Protein AF-A0A0S1AYA4-F1 (afdb_monomer)

pLDDT: mean 81.21, std 17.04, range [21.98, 98.38]

Structure (mmCIF, N/CA/C/O backbone):
data_AF-A0A0S1AYA4-F1
#
_entry.id   AF-A0A0S1AYA4-F1
#
loop_
_atom_site.group_PDB
_atom_site.id
_atom_site.type_symbol
_atom_site.label_atom_id
_atom_site.label_alt_id
_atom_site.label_comp_id
_atom_site.label_asym_id
_atom_site.label_entity_id
_atom_site.label_seq_id
_atom_site.pdbx_PDB_ins_code
_atom_site.Cartn_x
_atom_site.Cartn_y
_atom_site.Cartn_z
_atom_site.occupancy
_atom_site.B_iso_or_equiv
_atom_site.auth_seq_id
_atom_site.auth_comp_id
_atom_site.auth_asym_id
_atom_site.auth_atom_id
_atom_site.pdbx_PDB_model_num
ATOM 1 N N . MET A 1 1 ? 20.552 23.797 34.441 1.00 30.06 1 MET A N 1
ATOM 2 C CA . MET A 1 1 ? 20.120 24.508 33.219 1.00 30.06 1 MET A CA 1
ATOM 3 C C . MET A 1 1 ? 18.709 25.034 33.463 1.00 30.06 1 MET A C 1
ATOM 5 O O . MET A 1 1 ? 17.828 24.236 33.751 1.00 30.06 1 MET A O 1
ATOM 9 N N . ARG A 1 2 ? 18.514 26.359 33.517 1.00 21.98 2 ARG A N 1
ATOM 10 C CA . ARG A 1 2 ? 17.199 26.980 33.761 1.00 21.98 2 ARG A CA 1
ATOM 11 C C . ARG A 1 2 ? 16.474 27.099 32.419 1.00 21.98 2 ARG A C 1
ATOM 13 O O . ARG A 1 2 ? 16.874 27.918 31.603 1.00 21.98 2 ARG A O 1
ATOM 20 N N . TYR A 1 3 ? 15.454 26.277 32.192 1.00 26.47 3 TYR A N 1
ATOM 21 C CA . TYR A 1 3 ? 14.601 26.377 31.008 1.00 26.47 3 TYR A CA 1
ATOM 22 C C . TYR A 1 3 ? 13.560 27.485 31.225 1.00 26.47 3 TYR A C 1
ATOM 24 O O . TYR A 1 3 ? 12.793 27.442 32.187 1.00 26.47 3 TYR A O 1
ATOM 32 N N . ALA A 1 4 ? 13.580 28.510 30.371 1.00 23.12 4 ALA A N 1
ATOM 33 C CA . ALA A 1 4 ? 12.589 29.581 30.364 1.00 23.12 4 ALA A CA 1
ATOM 34 C C . ALA A 1 4 ? 11.261 29.078 29.768 1.00 23.12 4 ALA A C 1
ATOM 36 O O . ALA A 1 4 ? 11.250 28.297 28.821 1.00 23.12 4 ALA A O 1
ATOM 37 N N . ALA A 1 5 ? 10.142 29.532 30.335 1.00 28.09 5 ALA A N 1
ATOM 38 C CA . ALA A 1 5 ? 8.778 29.073 30.063 1.00 28.09 5 ALA A CA 1
ATOM 39 C C . ALA A 1 5 ? 8.181 29.606 28.740 1.00 28.09 5 ALA A C 1
ATOM 41 O O . ALA A 1 5 ? 7.081 30.155 28.727 1.00 28.09 5 ALA A O 1
ATOM 42 N N . ALA A 1 6 ? 8.894 29.439 27.626 1.00 29.70 6 ALA A N 1
ATOM 43 C CA . ALA A 1 6 ? 8.356 29.626 26.282 1.00 29.70 6 ALA A CA 1
ATOM 44 C C . ALA A 1 6 ? 8.209 28.242 25.632 1.00 29.70 6 ALA A C 1
ATOM 46 O O . ALA A 1 6 ? 9.201 27.650 25.230 1.00 29.70 6 ALA A O 1
ATOM 47 N N . THR A 1 7 ? 6.977 27.715 25.598 1.00 42.22 7 THR A N 1
ATOM 48 C CA . THR A 1 7 ? 6.553 26.542 24.793 1.00 42.22 7 THR A CA 1
ATOM 49 C C . THR A 1 7 ? 7.577 25.403 24.725 1.00 42.22 7 THR A C 1
ATOM 51 O O . THR A 1 7 ? 8.159 25.120 23.684 1.00 42.22 7 THR A O 1
ATOM 54 N N . LEU A 1 8 ? 7.786 24.731 25.856 1.00 50.53 8 LEU A N 1
ATOM 55 C CA . LEU A 1 8 ? 8.536 23.480 25.907 1.00 50.53 8 LEU A CA 1
ATOM 56 C C . LEU A 1 8 ? 7.777 22.399 25.114 1.00 50.53 8 LEU A C 1
ATOM 58 O O . LEU A 1 8 ? 6.802 21.831 25.609 1.00 50.53 8 LEU A O 1
ATOM 62 N N . ALA A 1 9 ? 8.179 22.168 23.864 1.00 62.59 9 ALA A N 1
ATOM 63 C CA . ALA A 1 9 ? 7.728 21.041 23.055 1.00 62.59 9 ALA A CA 1
ATOM 64 C C . ALA A 1 9 ? 8.611 19.816 23.339 1.00 62.59 9 ALA A C 1
ATOM 66 O O . ALA A 1 9 ? 9.760 19.960 23.746 1.00 62.59 9 ALA A O 1
ATOM 67 N N . ILE A 1 10 ? 8.068 18.616 23.143 1.00 71.50 10 ILE A N 1
ATOM 68 C CA . ILE A 1 10 ? 8.860 17.383 23.186 1.00 71.50 10 ILE A CA 1
ATOM 69 C C . ILE A 1 10 ? 9.664 17.333 21.884 1.00 71.50 10 ILE A C 1
ATOM 71 O O . ILE A 1 10 ? 9.069 17.242 20.813 1.00 71.50 10 ILE A O 1
ATOM 75 N N . ASP A 1 11 ? 10.983 17.447 21.985 1.00 75.25 11 ASP A N 1
ATOM 76 C CA . ASP A 1 11 ? 11.944 17.511 20.876 1.00 75.25 11 ASP A CA 1
ATOM 77 C C . ASP A 1 11 ? 12.719 16.200 20.668 1.00 75.25 11 ASP A C 1
ATOM 79 O O . ASP A 1 11 ? 13.262 15.971 19.586 1.00 75.25 11 ASP A O 1
ATOM 83 N N . ALA A 1 12 ? 12.683 15.302 21.654 1.00 80.12 12 ALA A N 1
ATOM 84 C CA . ALA A 1 12 ? 13.139 13.921 21.560 1.00 80.12 12 ALA A CA 1
ATOM 85 C C . ALA A 1 12 ? 12.243 12.969 22.372 1.00 80.12 12 ALA A C 1
ATOM 87 O O . ALA A 1 12 ? 11.563 13.372 23.322 1.00 80.12 12 ALA A O 1
ATOM 88 N N . VAL A 1 13 ? 12.229 11.692 21.991 1.00 84.31 13 VAL A N 1
ATOM 89 C CA . VAL A 1 13 ? 11.493 10.613 22.668 1.00 84.31 13 VAL A CA 1
ATOM 90 C C . VAL A 1 13 ? 12.399 9.409 22.877 1.00 84.31 13 VAL A C 1
ATOM 92 O O . VAL A 1 13 ? 13.325 9.191 22.113 1.00 84.31 13 VAL A O 1
ATOM 95 N N . ILE A 1 14 ? 12.126 8.606 23.898 1.00 81.88 14 ILE A N 1
ATOM 96 C CA . ILE A 1 14 ? 12.786 7.313 24.083 1.00 81.88 14 ILE A CA 1
ATOM 97 C C . ILE A 1 14 ? 11.985 6.264 23.324 1.00 81.88 14 ILE A C 1
ATOM 99 O O . ILE A 1 14 ? 10.805 6.074 23.640 1.00 81.88 14 ILE A O 1
ATOM 103 N N . ASP A 1 15 ? 12.618 5.595 22.364 1.00 85.56 15 ASP A N 1
ATOM 104 C CA . ASP A 1 15 ? 12.061 4.420 21.692 1.00 85.56 15 ASP A CA 1
ATOM 105 C C . ASP A 1 15 ? 12.271 3.179 22.567 1.00 85.56 15 ASP A C 1
ATOM 107 O O . ASP A 1 15 ? 13.364 2.947 23.083 1.00 85.56 15 ASP A O 1
ATOM 111 N N . THR A 1 16 ? 11.215 2.400 22.794 1.00 83.38 16 THR A N 1
ATOM 112 C CA . THR A 1 16 ? 11.269 1.200 23.639 1.00 83.38 16 THR A CA 1
ATOM 113 C C . THR A 1 16 ? 11.304 -0.111 22.851 1.00 83.38 16 THR A C 1
ATOM 115 O O . THR A 1 16 ? 11.339 -1.164 23.482 1.00 83.38 16 THR A O 1
ATOM 118 N N . GLU A 1 17 ? 11.248 -0.084 21.514 1.00 72.88 17 GLU A N 1
ATOM 119 C CA . GLU A 1 17 ? 11.347 -1.293 20.672 1.00 72.88 17 GLU A CA 1
ATOM 120 C C . GLU A 1 17 ? 12.804 -1.715 20.388 1.00 72.88 17 GLU A C 1
ATOM 122 O O . GLU A 1 17 ? 13.057 -2.867 20.029 1.00 72.88 17 GLU A O 1
ATOM 127 N N . GLY A 1 18 ? 13.774 -0.810 20.569 1.00 59.44 18 GLY A N 1
ATOM 128 C CA . GLY A 1 18 ? 15.205 -1.087 20.405 1.00 59.44 18 GLY A CA 1
ATOM 129 C C . GLY A 1 18 ? 15.784 -2.021 21.479 1.00 59.44 18 GLY A C 1
ATOM 130 O O . GLY A 1 18 ? 15.279 -2.100 22.597 1.00 59.44 18 GLY A O 1
ATOM 131 N N . LYS A 1 19 ? 16.885 -2.725 21.152 1.00 47.28 19 LYS A N 1
ATOM 132 C CA . LYS A 1 19 ? 17.627 -3.573 22.115 1.00 47.28 19 LYS A CA 1
ATOM 133 C C . LYS A 1 19 ? 18.163 -2.782 23.316 1.00 47.28 19 LYS A C 1
ATOM 135 O O . LYS A 1 19 ? 18.321 -3.377 24.376 1.00 47.28 19 LYS A O 1
ATOM 140 N N . ASP A 1 20 ? 18.379 -1.480 23.138 1.00 52.75 20 ASP A N 1
ATOM 141 C CA . ASP A 1 20 ? 18.580 -0.495 24.195 1.00 52.75 20 ASP A CA 1
ATOM 142 C C . ASP A 1 20 ? 17.614 0.686 23.967 1.00 52.75 20 ASP A C 1
ATOM 144 O O . ASP A 1 20 ? 17.355 1.046 22.814 1.00 52.75 20 ASP A O 1
ATOM 148 N N . PRO A 1 21 ? 17.031 1.271 25.032 1.00 60.25 21 PRO A N 1
ATOM 149 C CA . PRO A 1 21 ? 16.143 2.418 24.909 1.00 60.25 21 PRO A CA 1
ATOM 150 C C . PRO A 1 21 ? 16.933 3.671 24.520 1.00 60.25 21 PRO A C 1
ATOM 152 O O . PRO A 1 21 ? 17.475 4.368 25.384 1.00 60.25 21 PRO A O 1
ATOM 155 N N . ASP A 1 22 ? 16.961 3.955 23.221 1.00 69.81 22 ASP A N 1
ATOM 156 C CA . ASP A 1 22 ? 17.657 5.098 22.641 1.00 69.81 22 ASP A CA 1
ATOM 157 C C . ASP A 1 22 ? 16.760 6.340 22.582 1.00 69.81 22 ASP A C 1
ATOM 159 O O . ASP A 1 22 ? 15.559 6.281 22.298 1.00 69.81 22 ASP A O 1
ATOM 163 N N . GLU A 1 23 ? 17.363 7.495 22.859 1.00 78.25 23 GLU A N 1
ATOM 164 C CA . GLU A 1 23 ? 16.724 8.791 22.660 1.00 78.25 23 GLU A CA 1
ATOM 165 C C . GLU A 1 23 ? 16.766 9.154 21.170 1.00 78.25 23 GLU A C 1
ATOM 167 O O . GLU A 1 23 ? 17.830 9.360 20.586 1.00 78.25 23 GLU A O 1
ATOM 172 N N . VAL A 1 24 ? 15.589 9.226 20.552 1.00 83.12 24 VAL A N 1
ATOM 173 C CA . VAL A 1 24 ? 15.395 9.540 19.139 1.00 83.12 24 VAL A CA 1
ATOM 174 C C . VAL A 1 24 ? 14.887 10.979 19.007 1.00 83.12 24 VAL A C 1
ATOM 176 O O . VAL A 1 24 ? 13.858 11.328 19.599 1.00 83.12 24 VAL A O 1
ATOM 179 N N . PRO A 1 25 ? 15.562 11.837 18.222 1.00 80.38 25 PRO A N 1
ATOM 180 C CA . PRO A 1 25 ? 15.104 13.200 17.994 1.00 80.38 25 PRO A CA 1
ATOM 181 C C . PRO A 1 25 ? 13.807 13.199 17.173 1.00 80.38 25 PRO A C 1
ATOM 183 O O . PRO A 1 25 ? 13.681 12.483 16.180 1.00 80.38 25 PRO A O 1
ATOM 186 N N . VAL A 1 26 ? 12.846 14.046 17.543 1.00 81.06 26 VAL A N 1
ATOM 187 C CA . VAL A 1 26 ? 11.530 14.131 16.887 1.00 81.06 26 VAL A CA 1
ATOM 188 C C . VAL A 1 26 ? 11.612 14.373 15.372 1.00 81.06 26 VAL A C 1
ATOM 190 O O . VAL A 1 26 ? 10.846 13.724 14.663 1.00 81.06 26 VAL A O 1
ATOM 193 N N . PRO A 1 27 ? 12.533 15.197 14.827 1.00 79.56 27 PRO A N 1
ATOM 194 C CA . PRO A 1 27 ? 12.696 15.344 13.376 1.00 79.56 27 PRO A CA 1
ATOM 195 C C . PRO A 1 27 ? 13.059 14.056 12.620 1.00 79.56 27 PRO A C 1
ATOM 197 O O . PRO A 1 27 ? 12.845 13.991 11.416 1.00 79.56 27 PRO A O 1
ATOM 200 N N . ALA A 1 28 ? 13.599 13.033 13.295 1.00 81.56 28 ALA A N 1
ATOM 201 C CA . ALA A 1 28 ? 13.843 11.727 12.678 1.00 81.56 28 ALA A CA 1
ATOM 202 C C . ALA A 1 28 ? 12.568 10.866 12.584 1.00 81.56 28 ALA A C 1
ATOM 204 O O . ALA A 1 28 ? 12.521 9.931 11.791 1.00 81.56 28 ALA A O 1
ATOM 205 N N . LEU A 1 29 ? 11.541 11.178 13.384 1.00 83.19 29 LEU A N 1
ATOM 206 C CA . LEU A 1 29 ? 10.266 10.454 13.441 1.00 83.19 29 LEU A CA 1
ATOM 207 C C . LEU A 1 29 ? 9.143 11.189 12.701 1.00 83.19 29 LEU A C 1
ATOM 209 O O . LEU A 1 29 ? 8.292 10.561 12.074 1.00 83.19 29 LEU A O 1
ATOM 213 N N . ILE A 1 30 ? 9.126 12.521 12.781 1.00 83.69 30 ILE A N 1
ATOM 214 C CA . ILE A 1 30 ? 8.157 13.381 12.103 1.00 83.69 30 ILE A CA 1
ATOM 215 C C . ILE A 1 30 ? 8.792 13.920 10.819 1.00 83.69 30 ILE A C 1
ATOM 217 O O . ILE A 1 30 ? 9.331 15.025 10.798 1.00 83.69 30 ILE A O 1
ATOM 221 N N . GLY A 1 31 ? 8.759 13.099 9.768 1.00 76.12 31 GLY A N 1
ATOM 222 C CA . GLY A 1 31 ? 9.171 13.481 8.415 1.00 76.12 31 GLY A CA 1
ATOM 223 C C . GLY A 1 31 ? 8.026 14.065 7.582 1.00 76.12 31 GLY A C 1
ATOM 224 O O . GLY A 1 31 ? 6.941 14.338 8.092 1.00 76.12 31 GLY A O 1
ATOM 225 N N . ASP A 1 32 ? 8.254 14.212 6.277 1.00 74.12 32 ASP A N 1
ATOM 226 C CA . ASP A 1 32 ? 7.270 14.787 5.346 1.00 74.12 32 ASP A CA 1
ATOM 227 C C . ASP A 1 32 ? 6.315 13.742 4.728 1.00 74.12 32 ASP A C 1
ATOM 229 O O . ASP A 1 32 ? 5.333 14.103 4.078 1.00 74.12 32 ASP A O 1
ATOM 233 N N . ASP A 1 33 ? 6.548 12.443 4.965 1.00 79.81 33 ASP A N 1
ATOM 234 C CA . ASP A 1 33 ? 5.638 11.366 4.546 1.00 79.81 33 ASP A CA 1
ATOM 235 C C . ASP A 1 33 ? 4.411 11.308 5.467 1.00 79.81 33 ASP A C 1
ATOM 237 O O . ASP A 1 33 ? 4.383 10.637 6.502 1.00 79.81 33 ASP A O 1
ATOM 241 N N . TYR A 1 34 ? 3.360 12.014 5.061 1.00 83.62 34 TYR A N 1
ATOM 242 C CA . TYR A 1 34 ? 2.099 12.082 5.789 1.00 83.62 34 TYR A CA 1
ATOM 243 C C . TYR A 1 34 ? 1.453 10.709 6.046 1.00 83.62 34 TYR A C 1
ATOM 245 O O . TYR A 1 34 ? 0.936 10.466 7.139 1.00 83.62 34 TYR A O 1
ATOM 253 N N . ALA A 1 35 ? 1.501 9.791 5.074 1.00 84.19 35 ALA A N 1
ATOM 254 C CA . ALA A 1 35 ? 0.938 8.452 5.238 1.00 84.19 35 ALA A CA 1
ATOM 255 C C . ALA A 1 35 ? 1.691 7.677 6.331 1.00 84.19 35 ALA A C 1
ATOM 257 O O . ALA A 1 35 ? 1.070 7.001 7.156 1.00 84.19 35 ALA A O 1
ATOM 258 N N . ALA A 1 36 ? 3.020 7.819 6.378 1.00 86.06 36 ALA A N 1
ATOM 259 C CA . ALA A 1 36 ? 3.834 7.262 7.452 1.00 86.06 36 ALA A CA 1
ATOM 260 C C . ALA A 1 36 ? 3.491 7.874 8.820 1.00 86.06 36 ALA A C 1
ATOM 262 O O . ALA A 1 36 ? 3.393 7.128 9.792 1.00 86.06 36 ALA A O 1
ATOM 263 N N . LEU A 1 37 ? 3.214 9.181 8.906 1.00 88.69 37 LEU A N 1
ATOM 264 C CA . LEU A 1 37 ? 2.809 9.825 10.166 1.00 88.69 37 LEU A CA 1
ATOM 265 C C . LEU A 1 37 ? 1.468 9.305 10.701 1.00 88.69 37 LEU A C 1
ATOM 267 O O . LEU A 1 37 ? 1.334 9.080 11.906 1.00 88.69 37 LEU A O 1
ATOM 271 N N . ILE A 1 38 ? 0.473 9.092 9.830 1.00 89.38 38 ILE A N 1
ATOM 272 C CA . ILE A 1 38 ? -0.821 8.523 10.242 1.00 89.38 38 ILE A CA 1
ATOM 273 C C . ILE A 1 38 ? -0.657 7.072 10.717 1.00 89.38 38 ILE A C 1
ATOM 275 O O . ILE A 1 38 ? -1.241 6.692 11.737 1.00 89.38 38 ILE A O 1
ATOM 279 N N . ARG A 1 39 ? 0.170 6.267 10.035 1.00 90.81 39 ARG A N 1
ATOM 280 C CA . ARG A 1 39 ? 0.486 4.901 10.484 1.00 90.81 39 ARG A CA 1
ATOM 281 C C . ARG A 1 39 ? 1.214 4.898 11.825 1.00 90.81 39 ARG A C 1
ATOM 283 O O . ARG A 1 39 ? 0.728 4.260 12.752 1.00 90.81 39 ARG A O 1
ATOM 290 N N . LEU A 1 40 ? 2.273 5.694 11.977 1.00 91.06 40 LEU A N 1
ATOM 291 C CA . LEU A 1 40 ? 3.026 5.824 13.229 1.00 91.06 40 LEU A CA 1
ATOM 292 C C . LEU A 1 40 ? 2.117 6.233 14.394 1.00 91.06 40 LEU A C 1
ATOM 294 O O . LEU A 1 40 ? 2.186 5.676 15.487 1.00 91.06 40 LEU A O 1
ATOM 298 N N . ARG A 1 41 ? 1.207 7.181 14.153 1.00 91.50 41 ARG A N 1
ATOM 299 C CA . ARG A 1 41 ? 0.192 7.587 15.128 1.00 91.50 41 ARG A CA 1
ATOM 300 C C . ARG A 1 41 ? -0.684 6.416 15.580 1.00 91.50 41 ARG A C 1
ATOM 302 O O . ARG A 1 41 ? -0.973 6.328 16.771 1.00 91.50 41 ARG A O 1
ATOM 309 N N . ASN A 1 42 ? -1.112 5.550 14.662 1.00 92.44 42 ASN A N 1
ATOM 310 C CA . ASN A 1 42 ? -1.901 4.363 14.993 1.00 92.44 42 ASN A CA 1
ATOM 311 C C . ASN A 1 42 ? -1.061 3.306 15.719 1.00 92.44 42 ASN A C 1
ATOM 313 O O . ASN A 1 42 ? -1.515 2.784 16.731 1.00 92.44 42 ASN A O 1
ATOM 317 N N . GLU A 1 43 ? 0.171 3.061 15.274 1.00 92.00 43 GLU A N 1
ATOM 318 C CA . GLU A 1 43 ? 1.108 2.115 15.894 1.00 92.00 43 GLU A CA 1
ATOM 319 C C . GLU A 1 43 ? 1.388 2.462 17.361 1.00 92.00 43 GLU A C 1
ATOM 321 O O . GLU A 1 43 ? 1.377 1.581 18.217 1.00 92.00 43 GLU A O 1
ATOM 326 N N . ILE A 1 44 ? 1.577 3.747 17.682 1.00 91.94 44 ILE A N 1
ATOM 327 C CA . ILE A 1 44 ? 1.791 4.204 19.064 1.00 91.94 44 ILE A CA 1
ATOM 328 C C . ILE A 1 44 ? 0.580 3.892 19.952 1.00 91.94 44 ILE A C 1
ATOM 330 O O . ILE A 1 44 ? 0.740 3.461 21.095 1.00 91.94 44 ILE A O 1
ATOM 334 N N . GLU A 1 45 ? -0.628 4.122 19.439 1.00 91.31 45 GLU A N 1
ATOM 335 C CA . GLU A 1 45 ? -1.873 3.887 20.177 1.00 91.31 45 GLU A CA 1
ATOM 336 C C . GLU A 1 45 ? -2.159 2.388 20.320 1.00 91.31 45 GLU A C 1
ATOM 338 O O . GLU A 1 45 ? -2.557 1.945 21.395 1.00 91.31 45 GLU A O 1
ATOM 343 N N . ASP A 1 46 ? -1.888 1.594 19.283 1.00 89.69 46 ASP A N 1
ATOM 344 C CA . ASP A 1 46 ? -2.018 0.134 19.313 1.00 89.69 46 ASP A CA 1
ATOM 345 C C . ASP A 1 46 ? -1.044 -0.492 20.317 1.00 89.69 46 ASP A C 1
ATOM 347 O O . ASP A 1 46 ? -1.437 -1.344 21.115 1.00 89.69 46 ASP A O 1
ATOM 351 N N . ALA A 1 47 ? 0.209 -0.032 20.328 1.00 89.38 47 ALA A N 1
ATOM 352 C CA . ALA A 1 47 ? 1.227 -0.474 21.274 1.00 89.38 47 ALA A CA 1
ATOM 353 C C . ALA A 1 47 ? 0.854 -0.091 22.718 1.00 89.38 47 ALA A C 1
ATOM 355 O O . ALA A 1 47 ? 1.009 -0.886 23.645 1.00 89.38 47 ALA A O 1
ATOM 356 N N . TYR A 1 48 ? 0.288 1.105 22.921 1.00 90.44 48 TYR A N 1
ATOM 357 C CA . TYR A 1 48 ? -0.241 1.514 24.222 1.00 90.44 48 TYR A CA 1
ATOM 358 C C . TYR A 1 48 ? -1.422 0.643 24.672 1.00 90.44 48 TYR A C 1
ATOM 360 O O . TYR A 1 48 ? -1.445 0.212 25.826 1.00 90.44 48 TYR A O 1
ATOM 368 N N . ALA A 1 49 ? -2.373 0.357 23.776 1.00 86.44 49 ALA A N 1
ATOM 369 C CA . ALA A 1 49 ? -3.528 -0.496 24.058 1.00 86.44 49 ALA A CA 1
ATOM 370 C C . ALA A 1 49 ? -3.114 -1.934 24.413 1.00 86.44 49 ALA A C 1
ATOM 372 O O . ALA A 1 49 ? -3.720 -2.530 25.297 1.00 86.44 49 ALA A O 1
ATOM 373 N N . ALA A 1 50 ? -2.048 -2.446 23.792 1.00 86.38 50 ALA A N 1
ATOM 374 C CA . ALA A 1 50 ? -1.445 -3.740 24.111 1.00 86.38 50 ALA A CA 1
ATOM 375 C C . ALA A 1 50 ? -0.605 -3.744 25.409 1.00 86.38 50 ALA A C 1
ATOM 377 O O . ALA A 1 50 ? -0.065 -4.776 25.798 1.00 86.38 50 ALA A O 1
ATOM 378 N N . GLY A 1 51 ? -0.460 -2.599 26.088 1.00 86.94 51 GLY A N 1
ATOM 379 C CA . GLY A 1 51 ? 0.317 -2.483 27.325 1.00 86.94 51 GLY A CA 1
ATOM 380 C C . GLY A 1 51 ? 1.831 -2.343 27.126 1.00 86.94 51 GLY A C 1
ATOM 381 O O . GLY A 1 51 ? 2.573 -2.352 28.110 1.00 86.94 51 GLY A O 1
ATOM 382 N N . THR A 1 52 ? 2.299 -2.145 25.892 1.00 89.25 52 THR A N 1
ATOM 383 C CA . THR A 1 52 ? 3.717 -1.995 25.519 1.00 89.25 52 THR A CA 1
ATOM 384 C C . THR A 1 52 ? 3.959 -0.647 24.820 1.00 89.25 52 THR A C 1
ATOM 386 O O . THR A 1 52 ? 4.128 -0.607 23.605 1.00 89.25 52 THR A O 1
ATOM 389 N N . PRO A 1 53 ? 3.951 0.494 25.538 1.00 89.44 53 PRO A N 1
ATOM 390 C CA . PRO A 1 53 ? 3.995 1.815 24.910 1.00 89.44 53 PRO A CA 1
ATOM 391 C C . PRO A 1 53 ? 5.300 2.053 24.150 1.00 89.44 53 PRO A C 1
ATOM 393 O O . PRO A 1 53 ? 6.351 2.047 24.783 1.00 89.44 53 PRO A O 1
ATOM 396 N N . ARG A 1 54 ? 5.204 2.344 22.847 1.00 89.44 54 ARG A N 1
ATOM 397 C CA . ARG A 1 54 ? 6.351 2.484 21.936 1.00 89.44 54 ARG A CA 1
ATOM 398 C C . ARG A 1 54 ? 7.295 3.644 22.258 1.00 89.44 54 ARG A C 1
ATOM 400 O O . ARG A 1 54 ? 8.507 3.485 22.186 1.00 89.44 54 ARG A O 1
ATOM 407 N N . TYR A 1 55 ? 6.744 4.810 22.602 1.00 90.06 55 TYR A N 1
ATOM 408 C CA . TYR A 1 55 ? 7.537 6.005 22.898 1.00 90.06 55 TYR A CA 1
ATOM 409 C C . TYR A 1 55 ? 7.270 6.543 24.293 1.00 90.06 55 TYR A C 1
ATOM 411 O O . TYR A 1 55 ? 6.125 6.616 24.758 1.00 90.06 55 TYR A O 1
ATOM 419 N N . ARG A 1 56 ? 8.345 6.984 24.950 1.00 86.56 56 ARG A N 1
ATOM 420 C CA . ARG A 1 56 ? 8.315 7.581 26.288 1.00 86.56 56 ARG A CA 1
ATOM 421 C C . ARG A 1 56 ? 9.004 8.935 26.315 1.00 86.56 56 ARG A C 1
ATOM 423 O O . ARG A 1 56 ? 9.954 9.188 25.585 1.00 86.56 56 ARG A O 1
ATOM 430 N N . CYS A 1 57 ? 8.547 9.808 27.202 1.00 79.62 57 CYS A N 1
ATOM 431 C CA . CYS A 1 57 ? 9.177 11.102 27.428 1.00 79.62 57 CYS A CA 1
ATOM 432 C C . CYS A 1 57 ? 10.578 10.934 28.057 1.00 79.62 57 CYS A C 1
ATOM 434 O O . CYS A 1 57 ? 10.686 10.242 29.075 1.00 79.62 57 CYS A O 1
ATOM 436 N N . PRO A 1 58 ? 11.629 11.612 27.555 1.00 74.38 58 PRO A N 1
ATOM 437 C CA . PRO A 1 58 ? 12.975 11.539 28.132 1.00 74.38 58 PRO A CA 1
ATOM 438 C C . PRO A 1 58 ? 13.042 12.087 29.562 1.00 74.38 58 PRO A C 1
ATOM 440 O O . PRO A 1 58 ? 13.821 11.605 30.384 1.00 74.38 58 PRO A O 1
ATOM 443 N N . VAL A 1 59 ? 12.163 13.038 29.895 1.00 72.88 59 VAL A N 1
ATOM 444 C CA . VAL A 1 59 ? 12.133 13.702 31.205 1.00 72.88 59 VAL A CA 1
ATOM 445 C C . VAL A 1 59 ? 11.398 12.879 32.259 1.00 72.88 59 VAL A C 1
ATOM 447 O O . VAL A 1 59 ? 11.901 12.709 33.364 1.00 72.88 59 VAL A O 1
ATOM 450 N N . CYS A 1 60 ? 10.187 12.403 31.954 1.00 75.44 60 CYS A N 1
ATOM 451 C CA . CYS A 1 60 ? 9.328 11.758 32.956 1.00 75.44 60 CYS A CA 1
ATOM 452 C C . CYS A 1 60 ? 9.100 10.262 32.736 1.00 75.44 60 CYS A C 1
ATOM 454 O O . CYS A 1 60 ? 8.474 9.633 33.580 1.00 75.44 60 CYS A O 1
ATOM 456 N N . ARG A 1 61 ? 9.586 9.688 31.626 1.00 80.06 61 ARG A N 1
ATOM 457 C CA . ARG A 1 61 ? 9.422 8.272 31.238 1.00 80.06 61 ARG A CA 1
ATOM 458 C C . ARG A 1 61 ? 7.970 7.810 31.034 1.00 80.06 61 ARG A C 1
ATOM 460 O O . ARG A 1 61 ? 7.737 6.645 30.696 1.00 80.06 61 ARG A O 1
ATOM 467 N N . GLU A 1 62 ? 7.004 8.715 31.167 1.00 83.88 62 GLU A N 1
ATOM 468 C CA . GLU A 1 62 ? 5.607 8.460 30.825 1.00 83.88 62 GLU A CA 1
ATOM 469 C C . GLU A 1 62 ? 5.435 8.272 29.310 1.00 83.88 62 GLU A C 1
ATOM 471 O O . GLU A 1 62 ? 6.166 8.896 28.531 1.00 83.88 62 GLU A O 1
ATOM 476 N N . PRO A 1 63 ? 4.468 7.442 28.880 1.00 88.25 63 PRO A N 1
ATOM 477 C CA . PRO A 1 63 ? 4.108 7.291 27.476 1.00 88.25 63 PRO A CA 1
ATOM 478 C C . PRO A 1 63 ? 3.717 8.615 26.816 1.00 88.25 63 PRO A C 1
ATOM 480 O O . PRO A 1 63 ? 3.031 9.450 27.414 1.00 88.25 63 PRO A O 1
ATOM 483 N N . VAL A 1 64 ? 4.125 8.780 25.560 1.00 87.62 64 VAL A N 1
ATOM 484 C CA . VAL A 1 64 ? 3.779 9.939 24.728 1.00 87.62 64 VAL A CA 1
ATOM 485 C C . VAL A 1 64 ? 3.091 9.491 23.442 1.00 87.62 64 VAL A C 1
ATOM 487 O O . VAL A 1 64 ? 3.351 8.410 22.924 1.00 87.62 64 VAL A O 1
ATOM 490 N N . PHE A 1 65 ? 2.206 10.339 22.926 1.00 87.94 65 PHE A N 1
ATOM 491 C CA . PHE A 1 65 ? 1.337 10.047 21.787 1.00 87.94 65 PHE A CA 1
ATOM 492 C C . PHE A 1 65 ? 1.534 11.068 20.677 1.00 87.94 65 PHE A C 1
ATOM 494 O O . PHE A 1 65 ? 1.692 12.257 20.959 1.00 87.94 65 PHE A O 1
ATOM 501 N N . LEU A 1 66 ? 1.439 10.626 19.425 1.00 88.88 66 LEU A N 1
ATOM 502 C CA . LEU A 1 66 ? 1.532 11.503 18.263 1.00 88.88 66 LEU A CA 1
ATOM 503 C C . LEU A 1 66 ? 0.171 12.161 17.969 1.00 88.88 66 LEU A C 1
ATOM 505 O O . LEU A 1 66 ? -0.834 11.500 17.674 1.00 88.88 66 LEU A O 1
ATOM 509 N N . ARG A 1 67 ? 0.102 13.488 18.078 1.00 84.31 67 ARG A N 1
ATOM 510 C CA . ARG A 1 67 ? -1.105 14.296 17.842 1.00 84.31 67 ARG A CA 1
ATOM 511 C C . ARG A 1 67 ? -0.926 15.204 16.640 1.00 84.31 67 ARG A C 1
ATOM 513 O O . ARG A 1 67 ? 0.185 15.620 16.369 1.00 84.31 67 ARG A O 1
ATOM 520 N N . CYS A 1 68 ? -2.024 15.489 15.944 1.00 76.81 68 CYS A N 1
ATOM 521 C CA . CYS A 1 68 ? -2.078 16.416 14.816 1.00 76.81 68 CYS A CA 1
ATOM 522 C C . CYS A 1 68 ? -2.942 17.623 15.215 1.00 76.81 68 CYS A C 1
ATOM 524 O O . CYS A 1 68 ? -3.981 17.441 15.860 1.00 76.81 68 CYS A O 1
ATOM 526 N N . GLY A 1 69 ? -2.476 18.829 14.890 1.00 69.56 69 GLY A N 1
ATOM 527 C CA . GLY A 1 69 ? -3.167 20.099 15.099 1.00 69.56 69 GLY A CA 1
ATOM 528 C C . GLY A 1 69 ? -4.338 20.342 14.137 1.00 69.56 69 GLY A C 1
ATOM 529 O O . GLY A 1 69 ? -4.866 19.426 13.508 1.00 69.56 69 GLY A O 1
ATOM 530 N N . PHE A 1 70 ? -4.785 21.599 14.059 1.00 54.84 70 PHE A N 1
ATOM 531 C CA . PHE A 1 70 ? -5.891 22.005 13.188 1.00 54.84 70 PHE A CA 1
ATOM 532 C C . PHE A 1 70 ? -5.407 22.091 11.736 1.00 54.84 70 PHE A C 1
ATOM 534 O O . PHE A 1 70 ? -4.524 22.887 11.437 1.00 54.84 70 PHE A O 1
ATOM 541 N N . ARG A 1 71 ? -5.991 21.285 10.841 1.00 62.28 71 ARG A N 1
ATOM 542 C CA . ARG A 1 71 ? -5.522 21.150 9.455 1.00 62.28 71 ARG A CA 1
ATOM 543 C C . ARG A 1 71 ? -6.244 22.053 8.462 1.00 62.28 71 ARG A C 1
ATOM 545 O O . ARG A 1 71 ? -7.472 22.122 8.460 1.00 62.28 71 ARG A O 1
ATOM 552 N N . HIS A 1 72 ? -5.473 22.583 7.512 1.00 55.06 72 HIS A N 1
ATOM 553 C CA . HIS A 1 72 ? -5.938 22.905 6.162 1.00 55.06 72 HIS A CA 1
ATOM 554 C C . HIS A 1 72 ? -5.329 21.893 5.182 1.00 55.06 72 HIS A C 1
ATOM 556 O O . HIS A 1 72 ? -4.112 21.765 5.108 1.00 55.06 72 HIS A O 1
ATOM 562 N N . LYS A 1 73 ? -6.161 21.173 4.413 1.00 51.88 73 LYS A N 1
ATOM 563 C CA . LYS A 1 73 ? -5.711 20.093 3.504 1.00 51.88 73 LYS A CA 1
ATOM 564 C C . LYS A 1 73 ? -4.756 20.542 2.389 1.00 51.88 73 LYS A C 1
ATOM 566 O O . LYS A 1 73 ? -4.092 19.709 1.791 1.00 51.88 73 LYS A O 1
ATOM 571 N N . THR A 1 74 ? -4.692 21.841 2.116 1.00 51.75 74 THR A N 1
ATOM 572 C CA . THR A 1 74 ? -3.813 22.444 1.110 1.00 51.75 74 THR A CA 1
ATOM 573 C C . THR A 1 74 ? -2.534 23.039 1.705 1.00 51.75 74 THR A C 1
ATOM 575 O O . THR A 1 74 ? -1.789 23.678 0.968 1.00 51.75 74 THR A O 1
ATOM 578 N N . ASP A 1 75 ? -2.291 22.922 3.019 1.00 55.19 75 ASP A N 1
ATOM 579 C CA . ASP A 1 75 ? -1.083 23.482 3.633 1.00 55.19 75 ASP A CA 1
ATOM 580 C C . ASP A 1 75 ? 0.103 22.516 3.439 1.00 55.19 75 ASP A C 1
ATOM 582 O O . ASP A 1 75 ? 0.081 21.410 3.978 1.00 55.19 75 ASP A O 1
ATOM 586 N N . PRO A 1 76 ? 1.168 22.909 2.720 1.00 46.75 76 PRO A N 1
ATOM 587 C CA . PRO A 1 76 ? 2.361 22.080 2.532 1.00 46.75 76 PRO A CA 1
ATOM 588 C C . PRO A 1 76 ? 3.153 21.821 3.830 1.00 46.75 76 PRO A C 1
ATOM 590 O O . PRO A 1 76 ? 4.178 21.151 3.803 1.00 46.75 76 PRO A O 1
ATOM 593 N N . ARG A 1 77 ? 2.709 22.340 4.983 1.00 52.91 77 ARG A N 1
ATOM 594 C CA . ARG A 1 77 ? 3.329 22.141 6.302 1.00 52.91 77 ARG A CA 1
ATOM 595 C C . ARG A 1 77 ? 2.679 21.026 7.130 1.00 52.91 77 ARG A C 1
ATOM 597 O O . ARG A 1 77 ? 2.805 21.062 8.349 1.00 52.91 77 ARG A O 1
ATOM 604 N N . LEU A 1 78 ? 2.031 20.035 6.506 1.00 58.44 78 LEU A N 1
ATOM 605 C CA . LEU A 1 78 ? 1.340 18.927 7.195 1.00 58.44 78 LEU A CA 1
ATOM 606 C C . LEU A 1 78 ? 2.180 18.257 8.300 1.00 58.44 78 LEU A C 1
ATOM 608 O O . LEU A 1 78 ? 1.623 17.907 9.337 1.00 58.44 78 LEU A O 1
ATOM 612 N N . SER A 1 79 ? 3.502 18.125 8.129 1.00 58.47 79 SER A N 1
ATOM 613 C CA . SER A 1 79 ? 4.413 17.572 9.147 1.00 58.47 79 SER A CA 1
ATOM 614 C C . SER A 1 79 ? 4.547 18.460 10.395 1.00 58.47 79 SER A C 1
ATOM 616 O O . SER A 1 79 ? 4.668 17.949 11.506 1.00 58.47 79 SER A O 1
ATOM 618 N N . LYS A 1 80 ? 4.422 19.788 10.258 1.00 62.62 80 LYS A N 1
ATOM 619 C CA . LYS A 1 80 ? 4.520 20.756 11.369 1.00 62.62 80 LYS A CA 1
ATOM 620 C C . LYS A 1 80 ? 3.309 20.744 12.302 1.00 62.62 80 LYS A C 1
ATOM 622 O O . LYS A 1 80 ? 3.401 21.263 13.412 1.00 62.62 80 LYS A O 1
ATOM 627 N N . ASP A 1 81 ? 2.199 20.146 11.873 1.00 74.88 81 ASP A N 1
ATOM 628 C CA . ASP A 1 81 ? 1.008 19.981 12.708 1.00 74.88 81 ASP A CA 1
ATOM 629 C C . ASP A 1 81 ? 1.120 18.772 13.645 1.00 74.88 81 ASP A C 1
ATOM 631 O O . ASP A 1 81 ? 0.352 18.669 14.610 1.00 74.88 81 ASP A O 1
ATOM 635 N N . PHE A 1 82 ? 2.067 17.861 13.391 1.00 81.75 82 PHE A N 1
ATOM 636 C CA . PHE A 1 82 ? 2.298 16.699 14.236 1.00 81.75 82 PHE A CA 1
ATOM 637 C C . PHE A 1 82 ? 3.254 17.006 15.392 1.00 81.75 82 PHE A C 1
ATOM 639 O O . PHE A 1 82 ? 4.286 17.647 15.224 1.00 81.75 82 PHE A O 1
ATOM 646 N N . HIS A 1 83 ? 2.912 16.532 16.589 1.00 84.19 83 HIS A N 1
ATOM 647 C CA . HIS A 1 83 ? 3.746 16.673 17.782 1.00 84.19 83 HIS A CA 1
ATOM 648 C C . HIS A 1 83 ? 3.477 15.560 18.797 1.00 84.19 83 HIS A C 1
ATOM 650 O O . HIS A 1 83 ? 2.373 15.011 18.871 1.00 84.19 83 HIS A O 1
ATOM 656 N N . PHE A 1 84 ? 4.479 15.252 19.620 1.00 85.50 84 PHE A N 1
ATOM 657 C CA . PHE A 1 84 ? 4.318 14.336 20.745 1.00 85.50 84 PHE A CA 1
ATOM 658 C C . PHE A 1 84 ? 3.655 15.019 21.942 1.00 85.50 84 PHE A C 1
ATOM 660 O O . PHE A 1 84 ? 3.891 16.191 22.241 1.00 85.50 84 PHE A O 1
ATOM 667 N N . TRP A 1 85 ? 2.820 14.264 22.654 1.00 84.31 85 TRP A N 1
ATOM 668 C CA . TRP A 1 85 ? 2.005 14.778 23.749 1.00 84.31 85 TRP A CA 1
ATOM 669 C C . TRP A 1 85 ? 1.751 13.720 24.837 1.00 84.31 85 TRP A C 1
ATOM 671 O O . TRP A 1 85 ? 1.511 12.556 24.537 1.00 84.31 85 TRP A O 1
ATOM 681 N N . HIS A 1 86 ? 1.751 14.134 26.110 1.00 77.81 86 HIS A N 1
ATOM 682 C CA . HIS A 1 86 ? 1.700 13.276 27.314 1.00 77.81 86 HIS A CA 1
ATOM 683 C C . HIS A 1 86 ? 0.333 12.639 27.634 1.00 77.81 86 HIS A C 1
ATOM 685 O O . HIS A 1 86 ? 0.130 12.096 28.721 1.00 77.81 86 HIS A O 1
ATOM 691 N N . GLY A 1 87 ? -0.648 12.720 26.737 1.00 70.81 87 GLY A N 1
ATOM 692 C CA . GLY A 1 87 ? -1.992 12.274 27.085 1.00 70.81 87 GLY A CA 1
ATOM 693 C C . GLY A 1 87 ? -2.754 13.285 27.953 1.00 70.81 87 GLY A C 1
ATOM 694 O O . GLY A 1 87 ? -2.266 14.348 28.333 1.00 70.81 87 GLY A O 1
ATOM 695 N N . LYS A 1 88 ? -4.001 12.939 28.291 1.00 61.91 88 LYS A N 1
ATOM 696 C CA . LYS A 1 88 ? -4.863 13.731 29.191 1.00 61.91 88 LYS A CA 1
ATOM 697 C C . LYS A 1 88 ? -4.570 13.496 30.676 1.00 61.91 88 LYS A C 1
ATOM 699 O O . LYS A 1 88 ? -5.176 14.154 31.521 1.00 61.91 88 LYS A O 1
ATOM 704 N N . LYS A 1 89 ? -3.679 12.556 31.011 1.00 61.31 89 LYS A N 1
ATOM 705 C CA . LYS A 1 89 ? -3.279 12.304 32.399 1.00 61.31 89 LYS A CA 1
ATOM 706 C C . LYS A 1 89 ? -2.524 13.526 32.922 1.00 61.31 89 LYS A C 1
ATOM 708 O O . LYS A 1 89 ? -1.730 14.129 32.205 1.00 61.31 89 LYS A O 1
ATOM 713 N N . LYS A 1 90 ? -2.788 13.911 34.175 1.00 56.84 90 LYS A N 1
ATOM 714 C CA . LYS A 1 90 ? -2.021 14.965 34.850 1.00 56.84 90 LYS A CA 1
ATOM 715 C C . LYS A 1 90 ? -0.581 14.481 34.997 1.00 56.84 90 LYS A C 1
ATOM 717 O O . LYS A 1 90 ? -0.271 13.766 35.940 1.00 56.84 90 LYS A O 1
ATOM 722 N N . SER A 1 91 ? 0.275 14.867 34.063 1.00 60.88 91 SER A N 1
ATOM 723 C CA . SER A 1 91 ? 1.712 14.728 34.221 1.00 60.88 91 SER A CA 1
ATOM 724 C C . SER A 1 91 ? 2.248 15.994 34.883 1.00 60.88 91 SER A C 1
ATOM 726 O O . SER A 1 91 ? 1.944 17.107 34.453 1.00 60.88 91 SER A O 1
ATOM 728 N N . ASN A 1 92 ? 3.052 15.826 35.933 1.00 63.66 92 ASN A N 1
ATOM 729 C CA . ASN A 1 92 ? 3.848 16.916 36.505 1.00 63.66 92 ASN A CA 1
ATOM 730 C C . ASN A 1 92 ? 5.090 17.228 35.646 1.00 63.66 92 ASN A C 1
ATOM 732 O O . ASN A 1 92 ? 5.948 18.002 36.064 1.00 63.66 92 ASN A O 1
ATOM 736 N N . CYS A 1 93 ? 5.209 16.626 34.457 1.00 64.81 93 CYS A N 1
ATOM 737 C CA . CYS A 1 93 ? 6.301 16.897 33.539 1.00 64.81 93 CYS A CA 1
ATOM 738 C C . CYS A 1 93 ? 6.259 18.360 33.059 1.00 64.81 93 CYS A C 1
ATOM 740 O O . CYS A 1 93 ? 5.203 18.823 32.615 1.00 64.81 93 CYS A O 1
ATOM 742 N N . PRO A 1 94 ? 7.397 19.080 33.066 1.00 60.00 94 PRO A N 1
ATOM 743 C CA . PRO A 1 94 ? 7.474 20.448 32.548 1.00 60.00 94 PRO A CA 1
ATOM 744 C C . PRO A 1 94 ? 7.157 20.549 31.045 1.00 60.00 94 PRO A C 1
ATOM 746 O O . PRO A 1 94 ? 6.789 21.623 30.581 1.00 60.00 94 PRO A O 1
ATOM 749 N N . LEU A 1 95 ? 7.253 19.436 30.306 1.00 59.84 95 LEU A N 1
ATOM 750 C CA . LEU A 1 95 ? 6.907 19.322 28.883 1.00 59.84 95 LEU A CA 1
ATOM 751 C C . LEU A 1 95 ? 5.417 18.971 28.646 1.00 59.84 95 LEU A C 1
ATOM 753 O O . LEU A 1 95 ? 4.994 18.739 27.513 1.00 59.84 95 LEU A O 1
ATOM 757 N N . SER A 1 96 ? 4.600 18.853 29.700 1.00 62.56 96 SER A N 1
ATOM 758 C CA . SER A 1 96 ? 3.187 18.477 29.580 1.00 62.56 96 SER A CA 1
ATOM 759 C C . SER A 1 96 ? 2.289 19.697 29.377 1.00 62.56 96 SER A C 1
ATOM 761 O O . SER A 1 96 ? 2.179 20.566 30.243 1.00 62.56 96 SER A O 1
ATOM 763 N N . GLN A 1 97 ? 1.533 19.716 28.278 1.00 58.28 97 GLN A N 1
ATOM 764 C CA . GLN A 1 97 ? 0.420 20.651 28.109 1.00 58.28 97 GLN A CA 1
ATOM 765 C C . GLN A 1 97 ? -0.765 20.199 28.981 1.00 58.28 97 GLN A C 1
ATOM 767 O O . GLN A 1 97 ? -1.220 19.058 28.887 1.00 58.28 97 GLN A O 1
ATOM 772 N N . LYS A 1 98 ? -1.278 21.076 29.856 1.00 50.12 98 LYS A N 1
ATOM 773 C CA . LYS A 1 98 ? -2.434 20.767 30.718 1.00 50.12 98 LYS A CA 1
ATOM 774 C C . LYS A 1 98 ? -3.704 20.597 29.872 1.00 50.12 98 LYS A C 1
ATOM 776 O O . LYS A 1 98 ? -4.247 21.581 29.379 1.00 50.12 98 LYS A O 1
ATOM 781 N N . ALA A 1 99 ? -4.221 19.376 29.755 1.00 48.88 99 ALA A N 1
ATOM 782 C CA . ALA A 1 99 ? -5.525 19.125 29.139 1.00 48.88 99 ALA A CA 1
ATOM 783 C C . ALA A 1 99 ? -6.678 19.364 30.135 1.00 48.88 99 ALA A C 1
ATOM 785 O O . ALA A 1 99 ? -6.555 19.059 31.321 1.00 48.88 99 ALA A O 1
ATOM 786 N N . ARG A 1 100 ? -7.809 19.905 29.651 1.00 48.88 100 ARG A N 1
ATOM 787 C CA . ARG A 1 100 ? -8.976 20.271 30.482 1.00 48.88 100 ARG A CA 1
ATOM 788 C C . ARG A 1 100 ? -10.112 19.223 30.530 1.00 48.88 100 ARG A C 1
ATOM 790 O O . ARG A 1 100 ? -10.941 19.346 31.420 1.00 48.88 100 ARG A O 1
ATOM 797 N N . LEU A 1 101 ? -10.173 18.208 29.647 1.00 52.25 101 LEU A N 1
ATOM 798 C CA . LEU A 1 101 ? -11.297 17.235 29.567 1.00 52.25 101 LEU A CA 1
ATOM 799 C C . LEU A 1 101 ? -10.860 15.821 29.107 1.00 52.25 101 LEU A C 1
ATOM 801 O O . LEU A 1 101 ? -10.034 15.714 28.198 1.00 52.25 101 LEU A O 1
ATOM 805 N N . THR A 1 102 ? -11.430 14.738 29.670 1.00 57.34 102 THR A N 1
ATOM 806 C CA . THR A 1 102 ? -11.143 13.326 29.285 1.00 57.34 102 THR A CA 1
ATOM 807 C C . THR A 1 102 ? -11.711 12.971 27.894 1.00 57.34 102 THR A C 1
ATOM 809 O O . THR A 1 102 ? -12.518 13.741 27.370 1.00 57.34 102 THR A O 1
ATOM 812 N N . PRO A 1 103 ? -11.259 11.911 27.185 1.00 55.75 103 PRO A N 1
ATOM 813 C CA . PRO A 1 103 ? -11.869 11.498 25.912 1.00 55.75 103 PRO A CA 1
ATOM 814 C C . PRO A 1 103 ? -13.358 11.193 26.065 1.00 55.75 103 PRO A C 1
ATOM 816 O O . PRO A 1 103 ? -14.149 11.677 25.266 1.00 55.75 103 PRO A O 1
ATOM 819 N N . GLU A 1 104 ? -13.740 10.516 27.146 1.00 56.47 104 GLU A N 1
ATOM 820 C CA . GLU A 1 104 ? -15.127 10.176 27.476 1.00 56.47 104 GLU A CA 1
ATOM 821 C C . GLU A 1 104 ? -15.956 11.442 27.682 1.00 56.47 104 GLU A C 1
ATOM 823 O O . GLU A 1 104 ? -17.066 11.522 27.178 1.00 56.47 104 GLU A O 1
ATOM 828 N N . ALA A 1 105 ? -15.402 12.465 28.344 1.00 54.31 105 ALA A N 1
ATOM 829 C CA . ALA A 1 105 ? -16.066 13.754 28.513 1.00 54.31 105 ALA A CA 1
ATOM 830 C C . ALA A 1 105 ? -16.220 14.520 27.187 1.00 54.31 105 ALA A C 1
ATOM 832 O O . ALA A 1 105 ? -17.234 15.179 26.995 1.00 54.31 105 ALA A O 1
ATOM 833 N N . ILE A 1 106 ? -15.257 14.427 26.256 1.00 49.78 106 ILE A N 1
ATOM 834 C CA . ILE A 1 106 ? -15.391 15.039 24.920 1.00 49.78 106 ILE A CA 1
ATOM 835 C C . ILE A 1 106 ? -16.404 14.274 24.072 1.00 49.78 106 ILE A C 1
ATOM 837 O O . ILE A 1 106 ? -17.216 14.906 23.410 1.00 49.78 106 ILE A O 1
ATOM 841 N N . MET A 1 107 ? -16.389 12.940 24.101 1.00 52.97 107 MET A N 1
ATOM 842 C CA . MET A 1 107 ? -17.392 12.127 23.412 1.00 52.97 107 MET A CA 1
ATOM 843 C C . MET A 1 107 ? -18.779 12.411 23.999 1.00 52.97 107 MET A C 1
ATOM 845 O O . MET A 1 107 ? -19.689 12.761 23.262 1.00 52.97 107 MET A O 1
ATOM 849 N N . ALA A 1 108 ? -18.932 12.385 25.323 1.00 54.47 108 ALA A N 1
ATOM 850 C CA . ALA A 1 108 ? -20.178 12.741 25.995 1.00 54.47 108 ALA A CA 1
ATOM 851 C C . ALA A 1 108 ? -20.624 14.173 25.671 1.00 54.47 108 ALA A C 1
ATOM 853 O O . ALA A 1 108 ? -21.816 14.395 25.494 1.00 54.47 108 ALA A O 1
ATOM 854 N N . ALA A 1 109 ? -19.686 15.118 25.532 1.00 51.06 109 ALA A N 1
ATOM 855 C CA . ALA A 1 109 ? -19.990 16.487 25.133 1.00 51.06 109 ALA A CA 1
ATOM 856 C C . ALA A 1 109 ? -20.428 16.610 23.669 1.00 51.06 109 ALA A C 1
ATOM 858 O O . ALA A 1 109 ? -21.362 17.340 23.345 1.00 51.06 109 ALA A O 1
ATOM 859 N N . LYS A 1 110 ? -19.765 15.862 22.786 1.00 45.41 110 LYS A N 1
ATOM 860 C CA . LYS A 1 110 ? -20.045 15.806 21.353 1.00 45.41 110 LYS A CA 1
ATOM 861 C C . LYS A 1 110 ? -21.366 15.092 21.049 1.00 45.41 110 LYS A C 1
ATOM 863 O O . LYS A 1 110 ? -22.019 15.428 20.068 1.00 45.41 110 LYS A O 1
ATOM 868 N N . TYR A 1 111 ? -21.764 14.148 21.901 1.00 47.81 111 TYR A N 1
ATOM 869 C CA . TYR A 1 111 ? -22.964 13.323 21.750 1.00 47.81 111 TYR A CA 1
ATOM 870 C C . TYR A 1 111 ? -24.004 13.553 22.855 1.00 47.81 111 TYR A C 1
ATOM 872 O O . TYR A 1 111 ? -24.834 12.672 23.068 1.00 47.81 111 TYR A O 1
ATOM 880 N N . HIS A 1 112 ? -23.974 14.694 23.565 1.00 37.97 112 HIS A N 1
ATOM 881 C CA . HIS A 1 112 ? -24.865 15.004 24.696 1.00 37.97 112 HIS A CA 1
ATOM 882 C C . HIS A 1 112 ? -26.332 14.642 24.385 1.00 37.97 112 HIS A C 1
ATOM 884 O O . HIS A 1 112 ? -27.061 15.403 23.755 1.00 37.97 112 HIS A O 1
ATOM 890 N N . GLY A 1 113 ? -26.763 13.464 24.848 1.00 39.75 113 GLY A N 1
ATOM 891 C CA . GLY A 1 113 ? -28.146 12.992 24.781 1.00 39.75 113 GLY A CA 1
ATOM 892 C C . GLY A 1 113 ? -28.632 12.400 23.452 1.00 39.75 113 GLY A C 1
ATOM 893 O O . GLY A 1 113 ? -29.801 12.022 23.392 1.00 39.75 113 GLY A O 1
ATOM 894 N N . GLN A 1 114 ? -27.808 12.267 22.407 1.00 38.41 114 GLN A N 1
ATOM 895 C CA . GLN A 1 114 ? -28.269 11.601 21.184 1.00 38.41 114 GLN A CA 1
ATOM 896 C C . GLN A 1 114 ? -28.106 10.085 21.300 1.00 38.41 114 GLN A C 1
ATOM 898 O O . GLN A 1 114 ? -26.997 9.553 21.335 1.00 38.41 114 GLN A O 1
ATOM 903 N N . ARG A 1 115 ? -29.253 9.391 21.337 1.00 48.00 115 ARG A N 1
ATOM 904 C CA . ARG A 1 115 ? -29.356 8.001 20.877 1.00 48.00 115 ARG A CA 1
ATOM 905 C C . ARG A 1 115 ? -28.617 7.884 19.547 1.00 48.00 115 ARG A C 1
ATOM 907 O O . ARG A 1 115 ? -28.602 8.837 18.769 1.00 48.00 115 ARG A O 1
ATOM 914 N N . GLU A 1 116 ? -28.027 6.723 19.311 1.00 59.16 116 GLU A N 1
ATOM 915 C CA . GLU A 1 116 ? -27.489 6.345 18.012 1.00 59.16 116 GLU A CA 1
ATOM 916 C C . GLU A 1 116 ? -28.365 6.891 16.867 1.00 59.16 116 GLU A C 1
ATOM 918 O O . GLU A 1 116 ? -29.577 6.666 16.838 1.00 59.16 116 GLU A O 1
ATOM 923 N N . GLY A 1 117 ? -27.768 7.691 15.978 1.00 67.81 117 GLY A N 1
ATOM 924 C CA . GLY A 1 117 ? -28.513 8.362 14.917 1.00 67.81 117 GLY A CA 1
ATOM 925 C C . GLY A 1 117 ? -29.142 7.354 13.957 1.00 67.81 117 GLY A C 1
ATOM 926 O O . GLY A 1 117 ? -28.579 6.287 13.717 1.00 67.81 117 GLY A O 1
ATOM 927 N N . ALA A 1 118 ? -30.281 7.711 13.356 1.00 77.56 118 ALA A N 1
ATOM 928 C CA . ALA A 1 118 ? -31.001 6.843 12.418 1.00 77.56 118 ALA A CA 1
ATOM 929 C C . ALA A 1 118 ? -30.106 6.298 11.286 1.00 77.56 118 ALA A C 1
ATOM 931 O O . ALA A 1 118 ? -30.288 5.163 10.861 1.00 77.56 118 ALA A O 1
ATOM 932 N N . ALA A 1 119 ? -29.106 7.074 10.853 1.00 73.88 119 ALA A N 1
ATOM 933 C CA . ALA A 1 119 ? -28.121 6.650 9.860 1.00 73.88 119 ALA A CA 1
ATOM 934 C C . ALA A 1 119 ? -27.244 5.478 10.336 1.00 73.88 119 ALA A C 1
ATOM 936 O O . ALA A 1 119 ? -27.012 4.546 9.576 1.00 73.88 119 ALA A O 1
ATOM 937 N N . HIS A 1 120 ? -26.791 5.489 11.593 1.00 84.50 120 HIS A N 1
ATOM 938 C CA . HIS A 1 120 ? -25.966 4.410 12.144 1.00 84.50 120 HIS A CA 1
ATOM 939 C C . HIS A 1 120 ? -26.805 3.146 12.354 1.00 84.50 120 HIS A C 1
ATOM 941 O O . HIS A 1 120 ? -26.397 2.066 11.937 1.00 84.50 120 HIS A O 1
ATOM 947 N N . ILE A 1 121 ? -28.032 3.299 12.871 1.00 85.88 121 ILE A N 1
ATOM 948 C CA . ILE A 1 121 ? -28.991 2.191 13.004 1.00 85.88 121 ILE A CA 1
ATOM 949 C C . ILE A 1 121 ? -29.268 1.568 11.633 1.00 85.88 121 ILE A C 1
ATOM 951 O O . ILE A 1 121 ? -29.218 0.346 11.484 1.00 85.88 121 ILE A O 1
ATOM 955 N N . ARG A 1 122 ? -29.526 2.402 10.615 1.00 89.88 122 ARG A N 1
ATOM 956 C CA . ARG A 1 122 ? -29.782 1.925 9.255 1.00 89.88 122 ARG A CA 1
ATOM 957 C C . ARG A 1 122 ? -28.581 1.183 8.690 1.00 89.88 122 ARG A C 1
ATOM 959 O O . ARG A 1 122 ? -28.767 0.117 8.118 1.00 89.88 122 ARG A O 1
ATOM 966 N N . LEU A 1 123 ? -27.375 1.716 8.870 1.00 90.88 123 LEU A N 1
ATOM 967 C CA . LEU A 1 123 ? -26.163 1.102 8.346 1.00 90.88 123 LEU A CA 1
ATOM 968 C C . LEU A 1 123 ? -25.845 -0.236 9.029 1.00 90.88 123 LEU A C 1
ATOM 970 O O . LEU A 1 123 ? -25.465 -1.181 8.344 1.00 90.88 123 LEU A O 1
ATOM 974 N N . LYS A 1 124 ? -26.114 -0.380 10.335 1.00 94.94 124 LYS A N 1
ATOM 975 C CA . LYS A 1 124 ? -26.045 -1.694 11.001 1.00 94.94 124 LYS A CA 1
ATOM 976 C C . LYS A 1 124 ? -27.004 -2.693 10.380 1.00 94.94 124 LYS A C 1
ATOM 978 O O . LYS A 1 124 ? -26.613 -3.828 10.130 1.00 94.94 124 LYS A O 1
ATOM 983 N N . GLN A 1 125 ? -28.242 -2.267 10.130 1.00 96.38 125 GLN A N 1
ATOM 984 C CA . GLN A 1 125 ? -29.240 -3.126 9.504 1.00 96.38 125 GLN A CA 1
ATOM 985 C C . GLN A 1 125 ? -28.822 -3.518 8.081 1.00 96.38 125 GLN A C 1
ATOM 987 O O . GLN A 1 125 ? -28.916 -4.684 7.731 1.00 96.38 125 GLN A O 1
ATOM 992 N N . LEU A 1 126 ? -28.294 -2.576 7.291 1.00 95.94 126 LEU A N 1
ATOM 993 C CA . LEU A 1 126 ? -27.775 -2.843 5.945 1.00 95.94 126 LEU A CA 1
ATOM 994 C C . LEU A 1 126 ? -26.682 -3.915 5.957 1.00 95.94 126 LEU A C 1
ATOM 996 O O . LEU A 1 126 ? -26.739 -4.843 5.156 1.00 95.94 126 LEU A O 1
ATOM 1000 N N . ILE A 1 127 ? -25.709 -3.803 6.865 1.00 97.56 127 ILE A N 1
ATOM 1001 C CA . ILE A 1 127 ? -24.625 -4.786 6.992 1.00 97.56 127 ILE A CA 1
ATOM 1002 C C . ILE A 1 127 ? -25.183 -6.138 7.434 1.00 97.56 127 ILE A C 1
ATOM 1004 O O . ILE A 1 127 ? -24.858 -7.150 6.825 1.00 97.56 127 ILE A O 1
ATOM 1008 N N . HIS A 1 128 ? -26.035 -6.161 8.462 1.00 98.38 128 HIS A N 1
ATOM 1009 C CA . HIS A 1 128 ? -26.673 -7.388 8.937 1.00 98.38 128 HIS A CA 1
ATOM 1010 C C . HIS A 1 128 ? -27.421 -8.109 7.811 1.00 98.38 128 HIS A C 1
ATOM 1012 O O . HIS A 1 128 ? -27.184 -9.290 7.578 1.00 98.38 128 HIS A O 1
ATOM 1018 N N . ASP A 1 129 ? -28.284 -7.394 7.091 1.00 98.00 129 ASP A N 1
ATOM 1019 C CA . ASP A 1 129 ? -29.087 -7.972 6.017 1.00 98.00 129 ASP A CA 1
ATOM 1020 C C . ASP A 1 129 ? -28.190 -8.454 4.870 1.00 98.00 129 ASP A C 1
ATOM 1022 O O . ASP A 1 129 ? -28.370 -9.566 4.391 1.00 98.00 129 ASP A O 1
ATOM 1026 N N . SER A 1 130 ? -27.157 -7.685 4.505 1.00 97.88 130 SER A N 1
ATOM 1027 C CA . SER A 1 130 ? -26.190 -8.083 3.467 1.00 97.88 130 SER A CA 1
ATOM 1028 C C . SER A 1 130 ? -25.407 -9.343 3.851 1.00 97.88 130 SER A C 1
ATOM 1030 O O . SER A 1 130 ? -25.135 -10.177 2.996 1.00 97.88 130 SER A O 1
ATOM 1032 N N . LEU A 1 131 ? -25.068 -9.508 5.135 1.00 98.06 131 LEU A N 1
ATOM 1033 C CA . LEU A 1 131 ? -24.429 -10.724 5.646 1.00 98.06 131 LEU A CA 1
ATOM 1034 C C . LEU A 1 131 ? -25.365 -11.934 5.577 1.00 98.06 131 LEU A C 1
ATOM 1036 O O . LEU A 1 131 ? -24.901 -13.040 5.327 1.00 98.06 131 LEU A O 1
ATOM 1040 N N . CYS A 1 132 ? -26.669 -11.747 5.798 1.00 97.69 132 CYS A N 1
ATOM 1041 C CA . CYS A 1 132 ? -27.650 -12.829 5.697 1.00 97.69 132 CYS A CA 1
ATOM 1042 C C . CYS A 1 132 ? -27.882 -13.312 4.255 1.00 97.69 132 CYS A C 1
ATOM 1044 O O . CYS A 1 132 ? -28.336 -14.441 4.081 1.00 97.69 132 CYS A O 1
ATOM 1046 N N . GLU A 1 133 ?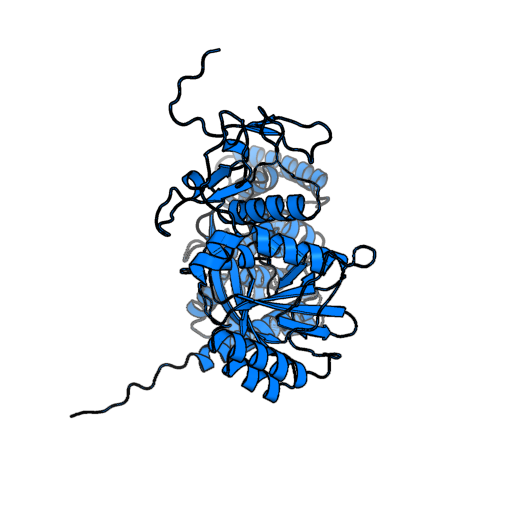 -27.561 -12.497 3.246 1.00 97.06 133 GLU A N 1
ATOM 1047 C CA . GLU A 1 133 ? -27.605 -12.888 1.827 1.00 97.06 133 GLU A CA 1
ATOM 1048 C C . GLU A 1 133 ? -26.416 -13.772 1.409 1.00 97.06 133 GLU A C 1
ATOM 1050 O O . GLU A 1 133 ? -26.446 -14.382 0.343 1.00 97.06 133 GLU A O 1
ATOM 1055 N N . ASP A 1 134 ? -25.362 -13.846 2.226 1.00 97.94 134 ASP A N 1
ATOM 1056 C CA . ASP A 1 134 ? -24.133 -14.567 1.907 1.00 97.94 134 ASP A CA 1
ATOM 1057 C C . ASP A 1 134 ? -24.003 -15.857 2.736 1.00 97.94 134 ASP A C 1
ATOM 1059 O O . ASP A 1 134 ? -23.710 -15.806 3.936 1.00 97.94 134 ASP A O 1
ATOM 1063 N N . PRO A 1 135 ? -24.138 -17.044 2.118 1.00 96.50 135 PRO A N 1
ATOM 1064 C CA . PRO A 1 135 ? -24.103 -18.318 2.834 1.00 96.50 135 PRO A CA 1
ATOM 1065 C C . PRO A 1 135 ? -22.727 -18.662 3.428 1.00 96.50 135 PRO A C 1
ATOM 1067 O O . PRO A 1 135 ? -22.624 -19.607 4.213 1.00 96.50 135 PRO A O 1
ATOM 1070 N N . ARG A 1 136 ? -21.658 -17.936 3.067 1.00 97.94 136 ARG A N 1
ATOM 1071 C CA . ARG A 1 136 ? -20.322 -18.104 3.668 1.00 97.94 136 ARG A CA 1
ATOM 1072 C C . ARG A 1 136 ? -20.258 -17.518 5.078 1.00 97.94 136 ARG A C 1
ATOM 1074 O O . ARG A 1 136 ? -19.372 -17.899 5.851 1.00 97.94 136 ARG A O 1
ATOM 1081 N N . PHE A 1 137 ? -21.183 -16.617 5.416 1.00 98.12 137 PHE A N 1
ATOM 1082 C CA . PHE A 1 137 ? -21.336 -16.077 6.757 1.00 98.12 137 PHE A CA 1
ATOM 1083 C C . PHE A 1 137 ? -22.325 -16.897 7.582 1.00 98.12 137 PHE A C 1
ATOM 1085 O O . PHE A 1 137 ? -23.404 -17.290 7.151 1.00 98.12 137 PHE A O 1
ATOM 1092 N N . THR A 1 138 ? -21.948 -17.128 8.831 1.00 97.88 138 THR A N 1
ATOM 1093 C CA . THR A 1 138 ? -22.759 -17.812 9.837 1.00 97.88 138 THR A CA 1
ATOM 1094 C C . THR A 1 138 ? -22.737 -17.019 11.138 1.00 97.88 138 THR A C 1
ATOM 1096 O O . THR A 1 138 ? -21.931 -16.105 11.298 1.00 97.88 138 THR A O 1
ATOM 1099 N N . ASP A 1 139 ? -23.631 -17.345 12.073 1.00 96.50 139 ASP A N 1
ATOM 1100 C CA . ASP A 1 139 ? -23.687 -16.712 13.401 1.00 96.50 139 ASP A CA 1
ATOM 1101 C C . ASP A 1 139 ? -23.763 -15.167 13.368 1.00 96.50 139 ASP A C 1
ATOM 1103 O O . ASP A 1 139 ? -23.191 -14.469 14.209 1.00 96.50 139 ASP A O 1
ATOM 1107 N N . VAL A 1 140 ? -24.472 -14.629 12.371 1.00 97.19 140 VAL A N 1
ATOM 1108 C CA . VAL A 1 140 ? -24.673 -13.187 12.197 1.00 97.19 140 VAL A CA 1
ATOM 1109 C C . VAL A 1 140 ? -25.481 -12.638 13.374 1.00 97.19 140 VAL A C 1
ATOM 1111 O O . VAL A 1 140 ? -26.545 -13.154 13.721 1.00 97.19 140 VAL A O 1
ATOM 1114 N N . ALA A 1 141 ? -24.975 -11.587 14.015 1.00 96.25 141 ALA A N 1
ATOM 1115 C CA . ALA A 1 141 ? -25.643 -10.931 15.128 1.00 96.25 141 ALA A CA 1
ATOM 1116 C C . ALA A 1 141 ? -25.291 -9.450 15.220 1.00 96.25 141 ALA A C 1
ATOM 1118 O O . ALA A 1 141 ? -24.136 -9.059 15.080 1.00 96.25 141 ALA A O 1
ATOM 1119 N N . MET A 1 142 ? -26.288 -8.634 15.547 1.00 95.31 142 MET A N 1
ATOM 1120 C CA . MET A 1 142 ? -26.105 -7.219 15.866 1.00 95.31 142 MET A CA 1
ATOM 1121 C C . MET A 1 142 ? -25.891 -7.042 17.369 1.00 95.31 142 MET A C 1
ATOM 1123 O O . MET A 1 142 ? -26.553 -7.697 18.175 1.00 95.31 142 MET A O 1
ATOM 1127 N N . GLU A 1 143 ? -24.986 -6.141 17.752 1.00 91.38 143 GLU A N 1
ATOM 1128 C CA . GLU A 1 143 ? -24.748 -5.736 19.146 1.00 91.38 143 GLU A CA 1
ATOM 1129 C C . GLU A 1 143 ? -24.525 -6.885 20.152 1.00 91.38 143 GLU A C 1
ATOM 1131 O O . GLU A 1 143 ? -24.831 -6.767 21.347 1.00 91.38 143 GLU A O 1
ATOM 1136 N N . ARG A 1 144 ? -23.969 -8.016 19.705 1.00 91.38 144 ARG A N 1
ATOM 1137 C CA . ARG A 1 144 ? -23.654 -9.135 20.599 1.00 91.38 144 ARG A CA 1
ATOM 1138 C C . ARG A 1 144 ? -22.499 -8.745 21.519 1.00 91.38 144 ARG A C 1
ATOM 1140 O O . ARG A 1 144 ? -21.483 -8.237 21.066 1.00 91.38 144 ARG A O 1
ATOM 1147 N N . THR A 1 145 ? -22.621 -8.997 22.821 1.00 90.25 145 THR A N 1
ATOM 1148 C CA . THR A 1 145 ? -21.545 -8.682 23.778 1.00 90.25 145 THR A CA 1
ATOM 1149 C C . THR A 1 145 ? -20.465 -9.761 23.769 1.00 90.25 145 THR A C 1
ATOM 1151 O O . THR A 1 145 ? -20.758 -10.936 23.975 1.00 90.25 145 THR A O 1
ATOM 1154 N N . TRP A 1 146 ? -19.216 -9.343 23.591 1.00 88.56 146 TRP A N 1
ATOM 1155 C CA . TRP A 1 146 ? -18.010 -10.165 23.654 1.00 88.56 146 TRP A CA 1
ATOM 1156 C C . TRP A 1 146 ? -17.226 -9.790 24.915 1.00 88.56 146 TRP A C 1
ATOM 1158 O O . TRP A 1 146 ? -17.151 -8.616 25.271 1.00 88.56 146 TRP A O 1
ATOM 1168 N N . ARG A 1 147 ? -16.631 -10.761 25.613 1.00 83.69 147 ARG A N 1
ATOM 1169 C CA . ARG A 1 147 ? -15.871 -10.545 26.865 1.00 83.69 147 ARG A CA 1
ATOM 1170 C C . ARG A 1 147 ? -14.482 -11.145 26.744 1.00 83.69 147 ARG A C 1
ATOM 1172 O O . ARG A 1 147 ? -14.421 -12.201 26.165 1.00 83.69 147 ARG A O 1
ATOM 1179 N N . LEU A 1 148 ? -13.423 -10.556 27.299 1.00 72.75 148 LEU A N 1
ATOM 1180 C CA . LEU A 1 148 ? -12.122 -11.182 27.619 1.00 72.75 148 LEU A CA 1
ATOM 1181 C C . LEU A 1 148 ? -12.271 -12.563 28.283 1.00 72.75 148 LEU A C 1
ATOM 1183 O O . LEU A 1 148 ? -13.034 -12.683 29.237 1.00 72.75 148 LEU A O 1
ATOM 1187 N N . GLU A 1 149 ? -11.548 -13.598 27.837 1.00 68.50 149 GLU A N 1
ATOM 1188 C CA . GLU A 1 149 ? -11.315 -14.768 28.691 1.00 68.50 149 GLU A CA 1
ATOM 1189 C C . GLU A 1 149 ? -10.319 -14.355 29.778 1.00 68.50 149 GLU A C 1
ATOM 1191 O O . GLU A 1 149 ? -9.315 -13.712 29.490 1.00 68.50 149 GLU A O 1
ATOM 1196 N N . GLY A 1 150 ? -10.626 -14.648 31.043 1.00 63.31 150 GLY A N 1
ATOM 1197 C CA . GLY A 1 150 ? -9.767 -14.293 32.180 1.00 63.31 150 GLY A CA 1
ATOM 1198 C C . GLY A 1 150 ? -9.968 -12.891 32.776 1.00 63.31 150 GLY A C 1
ATOM 1199 O O . GLY A 1 150 ? -9.577 -12.689 33.922 1.00 63.31 150 GLY A O 1
ATOM 1200 N N . ASP A 1 151 ? -10.646 -11.956 32.094 1.00 62.94 151 ASP A N 1
ATOM 1201 C CA . ASP A 1 151 ? -11.038 -10.654 32.668 1.00 62.94 151 ASP A CA 1
ATOM 1202 C C . ASP A 1 151 ? -12.487 -10.258 32.298 1.00 62.94 151 ASP A C 1
ATOM 1204 O O . ASP A 1 151 ? -12.732 -9.645 31.254 1.00 62.94 151 ASP A O 1
ATOM 1208 N N . PRO A 1 152 ? -13.474 -10.546 33.172 1.00 59.56 152 PRO A N 1
ATOM 1209 C CA . PRO A 1 152 ? -14.885 -10.227 32.939 1.00 59.56 152 PRO A CA 1
ATOM 1210 C C . PRO A 1 152 ? -15.193 -8.727 32.822 1.00 59.56 152 PRO A C 1
ATOM 1212 O O . PRO A 1 152 ? -16.302 -8.369 32.417 1.00 59.56 152 PRO A O 1
ATOM 1215 N N . ARG A 1 153 ? -14.265 -7.842 33.216 1.00 63.53 153 ARG A N 1
ATOM 1216 C CA . ARG A 1 153 ? -14.448 -6.384 33.127 1.00 63.53 153 ARG A CA 1
ATOM 1217 C C . ARG A 1 153 ? -14.113 -5.843 31.745 1.00 63.53 153 ARG A C 1
ATOM 1219 O O . ARG A 1 153 ? -14.570 -4.753 31.405 1.00 63.53 153 ARG A O 1
ATOM 1226 N N . GLN A 1 154 ? -13.372 -6.600 30.944 1.00 77.06 154 GLN A N 1
ATOM 1227 C CA . GLN A 1 154 ? -13.054 -6.234 29.577 1.00 77.06 154 GLN A CA 1
ATOM 1228 C C . GLN A 1 154 ? -14.079 -6.846 28.630 1.00 77.06 154 GLN A C 1
ATOM 1230 O O . GLN A 1 154 ? -14.067 -8.039 28.337 1.00 77.06 154 GLN A O 1
ATOM 1235 N N . TRP A 1 155 ? -14.994 -6.013 28.151 1.00 84.56 155 TRP A N 1
ATOM 1236 C CA . TRP A 1 155 ? -16.010 -6.405 27.187 1.00 84.56 155 TRP A CA 1
ATOM 1237 C C . TRP A 1 155 ? -16.152 -5.356 26.089 1.00 84.56 155 TRP A C 1
ATOM 1239 O O . TRP A 1 155 ? -15.875 -4.166 26.283 1.00 84.56 155 TRP A O 1
ATOM 1249 N N . ARG A 1 156 ? -16.598 -5.815 24.923 1.00 88.12 156 ARG A N 1
ATOM 1250 C CA . ARG A 1 156 ? -16.959 -4.985 23.777 1.00 88.12 156 ARG A CA 1
ATOM 1251 C C . ARG A 1 156 ? -18.258 -5.476 23.174 1.00 88.12 156 ARG A C 1
ATOM 1253 O O . ARG A 1 156 ? -18.702 -6.596 23.416 1.00 88.12 156 ARG A O 1
ATOM 1260 N N . ARG A 1 157 ? -18.882 -4.593 22.414 1.00 90.88 157 ARG A N 1
ATOM 1261 C CA . ARG A 1 157 ? -20.138 -4.849 21.732 1.00 90.88 157 ARG A CA 1
ATOM 1262 C C . ARG A 1 157 ? -19.992 -4.314 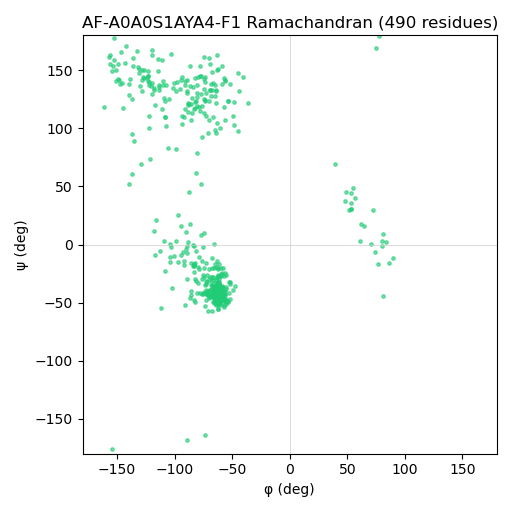20.309 1.00 90.88 157 ARG A C 1
ATOM 1264 O O . ARG A 1 157 ? -20.236 -3.121 20.136 1.00 90.88 157 ARG A O 1
ATOM 1271 N N . PRO A 1 158 ? -19.506 -5.137 19.361 1.00 93.31 158 PRO A N 1
ATOM 1272 C CA . PRO A 1 158 ? -19.422 -4.742 17.961 1.00 93.31 158 PRO A CA 1
ATOM 1273 C C . PRO A 1 158 ? -20.803 -4.390 17.422 1.00 93.31 158 PRO A C 1
ATOM 1275 O O . PRO A 1 158 ? -21.815 -4.906 17.907 1.00 93.31 158 PRO A O 1
ATOM 1278 N N . ASP A 1 159 ? -20.836 -3.537 16.405 1.00 93.88 159 ASP A N 1
ATOM 1279 C CA . ASP A 1 159 ? -22.083 -3.149 15.754 1.00 93.88 159 ASP A CA 1
ATOM 1280 C C . ASP A 1 159 ? -22.750 -4.352 15.086 1.00 93.88 159 ASP A C 1
ATOM 1282 O O . ASP A 1 159 ? -23.933 -4.621 15.324 1.00 93.88 159 ASP A O 1
ATOM 1286 N N . VAL A 1 160 ? -21.966 -5.125 14.331 1.00 97.38 160 VAL A N 1
ATOM 1287 C CA . VAL A 1 160 ? -22.365 -6.421 13.775 1.00 97.38 160 VAL A CA 1
ATOM 1288 C C . VAL A 1 160 ? -21.202 -7.405 13.910 1.00 97.38 160 VAL A C 1
ATOM 1290 O O . VAL A 1 160 ? -20.041 -7.040 13.756 1.00 97.38 160 VAL A O 1
ATOM 1293 N N . SER A 1 161 ? -21.488 -8.665 14.212 1.00 97.69 161 SER A N 1
ATOM 1294 C CA . SER A 1 161 ? -20.508 -9.753 14.248 1.00 97.69 161 SER A CA 1
ATOM 1295 C C . SER A 1 161 ? -21.024 -10.950 13.467 1.00 97.69 161 SER A C 1
ATOM 1297 O O . SER A 1 161 ? -22.227 -11.201 13.481 1.00 97.69 161 SER A O 1
ATOM 1299 N N . ALA A 1 162 ? -20.126 -11.699 12.841 1.00 98.00 162 ALA A N 1
ATOM 1300 C CA . ALA A 1 162 ? -20.436 -12.929 12.125 1.00 98.00 162 ALA A CA 1
ATOM 1301 C C . ALA A 1 162 ? -19.214 -13.864 12.110 1.00 98.00 162 ALA A C 1
ATOM 1303 O O . ALA A 1 162 ? -18.136 -13.528 12.605 1.00 98.00 162 ALA A O 1
ATOM 1304 N N . CYS A 1 163 ? -19.376 -15.041 11.521 1.00 97.94 163 CYS A N 1
ATOM 1305 C CA . CYS A 1 163 ? -18.317 -16.008 11.277 1.00 97.94 163 CYS A CA 1
ATOM 1306 C C . CYS A 1 163 ? -18.240 -16.298 9.774 1.00 97.94 163 CYS A C 1
ATOM 1308 O O . CYS A 1 163 ? -19.153 -16.907 9.217 1.00 97.94 163 CYS A O 1
ATOM 1310 N N . TYR A 1 164 ? -17.168 -15.845 9.125 1.00 97.81 164 TYR A N 1
ATOM 1311 C CA . TYR A 1 164 ? -16.910 -16.055 7.701 1.00 97.81 164 TYR A CA 1
ATOM 1312 C C . TYR A 1 164 ? -16.041 -17.295 7.516 1.00 97.81 164 TYR A C 1
ATOM 1314 O O . TYR A 1 164 ? -14.878 -17.284 7.910 1.00 97.81 164 TYR A O 1
ATOM 1322 N N . LEU A 1 165 ? -16.585 -18.377 6.954 1.00 95.94 165 LEU A N 1
ATOM 1323 C CA . LEU A 1 165 ? -15.839 -19.629 6.724 1.00 95.94 165 LEU A CA 1
ATOM 1324 C C . LEU A 1 165 ? -15.033 -20.120 7.953 1.00 95.94 165 LEU A C 1
ATOM 1326 O O . LEU A 1 165 ? -13.926 -20.637 7.824 1.00 95.94 165 LEU A O 1
ATOM 1330 N N . GLY A 1 166 ? -15.580 -19.949 9.161 1.00 93.94 166 GLY A N 1
ATOM 1331 C CA . GLY A 1 166 ? -14.925 -20.332 10.419 1.00 93.94 166 GLY A CA 1
ATOM 1332 C C . GLY A 1 166 ? -14.056 -19.245 11.067 1.00 93.94 166 GLY A C 1
ATOM 1333 O O . GLY A 1 166 ? -13.689 -19.393 12.230 1.00 93.94 166 GLY A O 1
ATOM 1334 N N . GLN A 1 167 ? -13.761 -18.147 10.367 1.00 96.88 167 GLN A N 1
ATOM 1335 C CA . GLN A 1 167 ? -13.046 -16.986 10.896 1.00 96.88 167 GLN A CA 1
ATOM 1336 C C . GLN A 1 167 ? -14.042 -16.001 11.531 1.00 96.88 167 GLN A C 1
ATOM 1338 O O . GLN A 1 167 ? -14.920 -15.486 10.834 1.00 96.88 167 GLN A O 1
ATOM 1343 N N . PRO A 1 168 ? -13.926 -15.675 12.830 1.00 97.25 168 PRO A N 1
ATOM 1344 C CA . PRO A 1 168 ? -14.746 -14.627 13.424 1.00 97.25 168 PRO A CA 1
ATOM 1345 C C . PRO A 1 168 ? -14.429 -13.262 12.799 1.00 97.25 168 PRO A C 1
ATOM 1347 O O . PRO A 1 168 ? -13.261 -12.880 12.685 1.00 97.25 168 PRO A O 1
ATOM 1350 N N . VAL A 1 169 ? -15.467 -12.521 12.414 1.00 97.94 169 VAL A N 1
ATOM 1351 C CA . VAL A 1 169 ? -15.372 -11.186 11.811 1.00 97.94 169 VAL A CA 1
ATOM 1352 C C . VAL A 1 169 ? -16.308 -10.240 12.553 1.00 97.94 169 VAL A C 1
ATOM 1354 O O . VAL A 1 169 ? -17.451 -10.581 12.866 1.00 97.94 169 VAL A O 1
ATOM 1357 N N . VAL A 1 170 ? -15.826 -9.038 12.844 1.00 97.75 170 VAL A N 1
ATOM 1358 C CA . VAL A 1 170 ? -16.615 -7.971 13.458 1.00 97.75 170 VAL A CA 1
ATOM 1359 C C . VAL A 1 170 ? -16.608 -6.745 12.561 1.00 97.75 170 VAL A C 1
ATOM 1361 O O . VAL A 1 170 ? -15.572 -6.359 12.026 1.00 97.75 170 VAL A O 1
ATOM 1364 N N . PHE A 1 171 ? -17.770 -6.126 12.419 1.00 97.75 171 PHE A N 1
ATOM 1365 C CA . PHE A 1 171 ? -17.975 -4.913 11.648 1.00 97.75 171 PHE A CA 1
ATOM 1366 C C . PHE A 1 171 ? -18.250 -3.768 12.618 1.00 97.75 171 PHE A C 1
ATOM 1368 O O . PHE A 1 171 ? -19.137 -3.867 13.469 1.00 97.75 171 PHE A O 1
ATOM 1375 N N . GLU A 1 172 ? -17.476 -2.694 12.501 1.00 94.56 172 GLU A N 1
ATOM 1376 C CA . GLU A 1 172 ? -17.641 -1.465 13.280 1.00 94.56 172 GLU A CA 1
ATOM 1377 C C . GLU A 1 172 ? -17.914 -0.305 12.327 1.00 94.56 172 GLU A C 1
ATOM 1379 O O . GLU A 1 172 ? -17.185 -0.089 11.354 1.00 94.56 172 GLU A O 1
ATOM 1384 N N . ILE A 1 173 ? -18.963 0.455 12.614 1.00 91.06 173 ILE A N 1
ATOM 1385 C CA . ILE A 1 173 ? -19.413 1.551 11.771 1.00 91.06 173 ILE A CA 1
ATOM 1386 C C . ILE A 1 173 ? -18.830 2.865 12.276 1.00 91.06 173 ILE A C 1
ATOM 1388 O O . ILE A 1 173 ? -18.909 3.202 13.458 1.00 91.06 173 ILE A O 1
ATOM 1392 N N . GLN A 1 174 ? -18.299 3.669 11.357 1.00 84.81 174 GLN A N 1
ATOM 1393 C CA . GLN A 1 174 ? -17.775 4.990 11.679 1.00 84.81 174 GLN A CA 1
ATOM 1394 C C . GLN A 1 174 ? -18.478 6.082 10.864 1.00 84.81 174 GLN A C 1
ATOM 1396 O O . GLN A 1 174 ? -18.143 6.334 9.716 1.00 84.81 174 GLN A O 1
ATOM 1401 N N . LEU A 1 175 ? -19.439 6.782 11.483 1.00 71.81 175 LEU A N 1
ATOM 1402 C CA . LEU A 1 175 ? -20.143 7.921 10.855 1.00 71.81 175 LEU A CA 1
ATOM 1403 C C . LEU A 1 175 ? -19.643 9.302 11.296 1.00 71.81 175 LEU A C 1
ATOM 1405 O O . LEU A 1 175 ? -20.085 10.329 10.792 1.00 71.81 175 LEU A O 1
ATOM 1409 N N . SER A 1 176 ? -18.794 9.364 12.318 1.00 62.94 176 SER A N 1
ATOM 1410 C CA . SER A 1 176 ? -18.407 10.627 12.953 1.00 62.94 176 SER A CA 1
ATOM 1411 C C . SER A 1 176 ? -16.933 10.626 13.345 1.00 62.94 176 SER A C 1
ATOM 1413 O O . SER A 1 176 ? -16.267 9.604 13.274 1.00 62.94 176 SER A O 1
ATOM 1415 N N . THR A 1 177 ? -16.369 11.759 13.770 1.00 62.72 177 THR A N 1
ATOM 1416 C CA . THR A 1 177 ? -14.982 11.742 14.270 1.00 62.72 177 THR A CA 1
ATOM 1417 C C . THR A 1 177 ? -14.875 10.982 15.600 1.00 62.72 177 THR A C 1
ATOM 1419 O O . THR A 1 177 ? -15.601 11.284 16.551 1.00 62.72 177 THR A O 1
ATOM 1422 N N . THR A 1 178 ? -13.958 10.018 15.678 1.00 64.69 178 THR A N 1
ATOM 1423 C CA . THR A 1 178 ? -13.590 9.308 16.913 1.00 64.69 178 THR A CA 1
ATOM 1424 C C . THR A 1 178 ? -12.109 9.520 17.226 1.00 64.69 178 THR A C 1
ATOM 1426 O O . THR A 1 178 ? -11.357 10.051 16.407 1.00 64.69 178 THR A O 1
ATOM 1429 N N . PHE A 1 179 ? -11.687 9.152 18.434 1.00 67.25 179 PHE A N 1
ATOM 1430 C CA . PHE A 1 179 ? -10.280 9.193 18.813 1.00 67.25 179 PHE A CA 1
ATOM 1431 C C . PHE A 1 179 ? -9.570 7.924 18.346 1.00 67.25 179 PHE A C 1
ATOM 1433 O O . PHE A 1 179 ? -10.051 6.821 18.595 1.00 67.25 179 PHE A O 1
ATOM 1440 N N . VAL A 1 180 ? -8.376 8.081 17.773 1.00 80.50 180 VAL A N 1
ATOM 1441 C CA . VAL A 1 180 ? -7.503 6.960 17.387 1.00 80.50 180 VAL A CA 1
ATOM 1442 C C . VAL A 1 180 ? -7.242 5.982 18.544 1.00 80.50 180 VAL A C 1
ATOM 1444 O O . VAL A 1 180 ? -7.185 4.780 18.323 1.00 80.50 180 VAL A O 1
ATOM 1447 N N . SER A 1 181 ? -7.202 6.465 19.792 1.00 77.31 181 SER A N 1
ATOM 1448 C CA . SER A 1 181 ? -7.058 5.614 20.980 1.00 77.31 181 SER A CA 1
ATOM 1449 C C . SER A 1 181 ? -8.235 4.643 21.159 1.00 77.31 181 SER A C 1
ATOM 1451 O O . SER A 1 181 ? -8.038 3.491 21.519 1.00 77.31 181 SER A O 1
ATOM 1453 N N . VAL A 1 182 ? -9.466 5.071 20.848 1.00 80.75 182 VAL A N 1
ATOM 1454 C CA . VAL A 1 182 ? -10.663 4.210 20.910 1.00 80.75 182 VAL A CA 1
ATOM 1455 C C . VAL A 1 182 ? -10.605 3.133 19.824 1.00 80.75 182 VAL A C 1
ATOM 1457 O O . VAL A 1 182 ? -10.980 1.985 20.060 1.00 80.75 182 VAL A O 1
ATOM 1460 N N . MET A 1 183 ? -10.116 3.492 18.636 1.00 83.94 183 MET A N 1
ATOM 1461 C CA . MET A 1 183 ? -9.928 2.546 17.534 1.00 83.94 183 MET A CA 1
ATOM 1462 C C . MET A 1 183 ? -8.849 1.511 17.868 1.00 83.94 183 MET A C 1
ATOM 1464 O O . MET A 1 183 ? -9.054 0.324 17.627 1.00 83.94 183 MET A O 1
ATOM 1468 N N . ALA A 1 184 ? -7.748 1.946 18.485 1.00 85.56 184 ALA A N 1
ATOM 1469 C CA . ALA A 1 184 ? -6.674 1.073 18.942 1.00 85.56 184 ALA A CA 1
ATOM 1470 C C . ALA A 1 184 ? -7.142 0.070 20.006 1.00 85.56 184 ALA A C 1
ATOM 1472 O O . ALA A 1 184 ? -6.876 -1.126 19.895 1.00 85.56 184 ALA A O 1
ATOM 1473 N N . GLU A 1 185 ? -7.926 0.520 20.991 1.00 85.88 185 GLU A N 1
ATOM 1474 C CA . GLU A 1 185 ? -8.523 -0.373 21.990 1.00 85.88 185 GLU A CA 1
ATOM 1475 C C . GLU A 1 185 ? -9.450 -1.428 21.361 1.00 85.88 185 GLU A C 1
ATOM 1477 O O . GLU A 1 185 ? -9.474 -2.574 21.811 1.00 85.88 185 GLU A O 1
ATOM 1482 N N . ARG A 1 186 ? -10.225 -1.063 20.327 1.00 89.38 186 ARG A N 1
ATOM 1483 C CA . ARG A 1 186 ? -11.070 -2.009 19.575 1.00 89.38 186 ARG A CA 1
ATOM 1484 C C . ARG A 1 186 ? -10.221 -3.020 18.805 1.00 89.38 186 ARG A C 1
ATOM 1486 O O . ARG A 1 186 ? -10.447 -4.217 18.950 1.00 89.38 186 ARG A O 1
ATOM 1493 N N . ARG A 1 187 ? -9.213 -2.558 18.054 1.00 91.75 187 ARG A N 1
ATOM 1494 C CA . ARG A 1 187 ? -8.271 -3.429 17.327 1.00 91.75 187 ARG A CA 1
ATOM 1495 C C . ARG A 1 187 ? -7.586 -4.424 18.256 1.00 91.75 187 ARG A C 1
ATOM 1497 O O . ARG A 1 187 ? -7.535 -5.605 17.935 1.00 91.75 187 ARG A O 1
ATOM 1504 N N . HIS A 1 188 ? -7.080 -3.963 19.400 1.00 90.25 188 HIS A N 1
ATO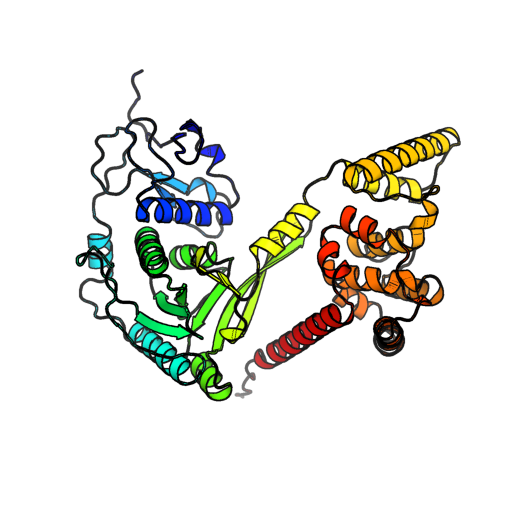M 1505 C CA . HIS A 1 188 ? -6.447 -4.843 20.378 1.00 90.25 188 HIS A CA 1
ATOM 1506 C C . HIS A 1 188 ? -7.432 -5.893 20.899 1.00 90.25 188 HIS A C 1
ATOM 1508 O O . HIS A 1 188 ? -7.148 -7.082 20.799 1.00 90.25 188 HIS A O 1
ATOM 1514 N N . PHE A 1 189 ? -8.616 -5.476 21.360 1.00 91.00 189 PHE A N 1
ATOM 1515 C CA . PHE A 1 189 ? -9.618 -6.396 21.899 1.00 91.00 189 PHE A CA 1
ATOM 1516 C C . PHE A 1 189 ? -10.023 -7.491 20.899 1.00 91.00 189 PHE A C 1
ATOM 1518 O O . PHE A 1 189 ? -10.082 -8.667 21.258 1.00 91.00 189 PHE A O 1
ATOM 1525 N N . TYR A 1 190 ? -10.313 -7.120 19.648 1.00 92.94 190 TYR A N 1
ATOM 1526 C CA . TYR A 1 190 ? -10.753 -8.087 18.640 1.00 92.94 190 TYR A CA 1
ATOM 1527 C C . TYR A 1 190 ? -9.614 -8.997 18.170 1.00 92.94 190 TYR A C 1
ATOM 1529 O O . TYR A 1 190 ? -9.846 -10.187 17.964 1.00 92.94 190 TYR A O 1
ATOM 1537 N N . ARG A 1 191 ? -8.375 -8.494 18.128 1.00 92.12 191 ARG A N 1
ATOM 1538 C CA . ARG A 1 191 ? -7.184 -9.310 17.859 1.00 92.12 191 ARG A CA 1
ATOM 1539 C C . ARG A 1 191 ? -6.942 -10.367 18.937 1.00 92.12 191 ARG A C 1
ATOM 1541 O O . ARG A 1 191 ? -6.719 -11.520 18.590 1.00 92.12 191 ARG A O 1
ATOM 1548 N N . GLU A 1 192 ? -7.060 -10.017 20.219 1.00 90.12 192 GLU A N 1
ATOM 1549 C CA . GLU A 1 192 ? -6.969 -10.990 21.328 1.00 90.12 192 GLU A CA 1
ATOM 1550 C C . GLU A 1 192 ? -8.086 -12.046 21.271 1.00 90.12 192 GLU A C 1
ATOM 1552 O O . GLU A 1 192 ? -7.932 -13.172 21.735 1.00 90.12 192 GLU A O 1
ATOM 1557 N N . ARG A 1 193 ? -9.223 -11.696 20.662 1.00 90.00 193 ARG A N 1
ATOM 1558 C CA . ARG A 1 193 ? -10.339 -12.610 20.386 1.00 90.00 193 ARG A CA 1
ATOM 1559 C C . ARG A 1 193 ? -10.160 -13.441 19.113 1.00 90.00 193 ARG A C 1
ATOM 1561 O O . ARG A 1 193 ? -11.049 -14.227 18.795 1.00 90.00 193 ARG A O 1
ATOM 1568 N N . GLY A 1 194 ? -9.062 -13.252 18.382 1.00 91.94 194 GLY A N 1
ATOM 1569 C CA . GLY A 1 194 ? -8.818 -13.886 17.088 1.00 91.94 194 GLY A CA 1
ATOM 1570 C C . GLY A 1 194 ? -9.796 -13.456 15.992 1.00 91.94 194 GLY A C 1
ATOM 1571 O O . GLY A 1 194 ? -9.899 -14.145 14.983 1.00 91.94 194 GLY A O 1
ATOM 1572 N N . ALA A 1 195 ? -10.531 -12.356 16.182 1.00 95.19 195 ALA A N 1
ATOM 1573 C CA . ALA A 1 195 ? -11.504 -11.851 15.223 1.00 95.19 195 ALA A CA 1
ATOM 1574 C C . ALA A 1 195 ? -10.881 -10.810 14.290 1.00 95.19 195 ALA A C 1
ATOM 1576 O O . ALA A 1 195 ? -10.063 -9.998 14.719 1.00 95.19 195 ALA A O 1
ATOM 1577 N N . LEU A 1 196 ? -11.298 -10.799 13.025 1.00 97.44 196 LEU A N 1
ATOM 1578 C CA . LEU A 1 196 ? -10.946 -9.752 12.068 1.00 97.44 196 LEU A CA 1
ATOM 1579 C C . LEU A 1 196 ? -11.876 -8.548 12.250 1.00 97.44 196 LEU A C 1
ATOM 1581 O O . LEU A 1 196 ? -13.091 -8.687 12.124 1.00 97.44 196 LEU A O 1
ATOM 1585 N N . LEU A 1 197 ? -11.314 -7.371 12.517 1.00 96.88 197 LEU A N 1
ATOM 1586 C CA . LEU A 1 197 ? -12.053 -6.111 12.527 1.00 96.88 197 LEU A CA 1
ATOM 1587 C C . LEU A 1 197 ? -12.154 -5.507 11.122 1.00 96.88 197 LEU A C 1
ATOM 1589 O O . LEU A 1 197 ? -11.139 -5.232 10.485 1.00 96.88 197 LEU A O 1
ATOM 1593 N N . VAL A 1 198 ? -13.380 -5.219 10.690 1.00 97.75 198 VAL A N 1
ATOM 1594 C CA . VAL A 1 198 ? -13.705 -4.537 9.435 1.00 97.75 198 VAL A CA 1
ATOM 1595 C C . VAL A 1 198 ? -14.395 -3.214 9.759 1.00 97.75 198 VAL A C 1
ATOM 1597 O O . VAL A 1 198 ? -15.448 -3.182 10.395 1.00 97.75 198 VAL A O 1
ATOM 1600 N N . TRP A 1 199 ? -13.801 -2.105 9.329 1.00 96.44 199 TRP A N 1
ATOM 1601 C CA . TRP A 1 199 ? -14.408 -0.784 9.479 1.00 96.44 199 TRP A CA 1
ATOM 1602 C C . TRP A 1 199 ? -15.283 -0.458 8.274 1.00 96.44 199 TRP A C 1
ATOM 1604 O O . TRP A 1 199 ? -14.827 -0.589 7.140 1.00 96.44 199 TRP A O 1
ATOM 1614 N N . ILE A 1 200 ? -16.508 0.005 8.528 1.00 96.25 200 ILE A N 1
ATOM 1615 C CA . ILE A 1 200 ? -17.467 0.414 7.499 1.00 96.25 200 ILE A CA 1
ATOM 1616 C C . ILE A 1 200 ? -17.851 1.882 7.699 1.00 96.25 200 ILE A C 1
ATOM 1618 O O . ILE A 1 200 ? -18.134 2.321 8.816 1.00 96.25 200 ILE A O 1
ATOM 1622 N N . VAL A 1 201 ? -17.900 2.648 6.613 1.00 91.25 201 VAL A N 1
ATOM 1623 C CA . VAL A 1 201 ? -18.397 4.034 6.602 1.00 91.25 201 VAL A CA 1
ATOM 1624 C C . VAL A 1 201 ? -19.601 4.168 5.660 1.00 91.25 201 VAL A C 1
ATOM 1626 O O . VAL A 1 201 ? -19.871 3.278 4.857 1.00 91.25 201 VAL A O 1
ATOM 1629 N N . ALA A 1 202 ? -20.373 5.251 5.786 1.00 85.56 202 ALA A N 1
ATOM 1630 C CA . ALA A 1 202 ? -21.525 5.500 4.903 1.00 85.56 202 ALA A CA 1
ATOM 1631 C C . ALA A 1 202 ? -21.125 6.129 3.561 1.00 85.56 202 ALA A C 1
ATOM 1633 O O . ALA A 1 202 ? -21.807 5.935 2.559 1.00 85.56 202 ALA A O 1
ATOM 1634 N N . ASP A 1 203 ? -20.037 6.896 3.561 1.00 84.00 203 ASP A N 1
ATOM 1635 C CA . ASP A 1 203 ? -19.435 7.504 2.385 1.00 84.00 203 ASP A CA 1
ATOM 1636 C C . ASP A 1 203 ? -17.924 7.635 2.590 1.00 84.00 203 ASP A C 1
ATOM 1638 O O . ASP A 1 203 ? -17.419 7.671 3.720 1.00 84.00 203 ASP A O 1
ATOM 1642 N N . PHE A 1 204 ? -17.183 7.689 1.486 1.00 86.56 204 PHE A N 1
ATOM 1643 C CA . PHE A 1 204 ? -15.763 7.975 1.541 1.00 86.56 204 PHE A CA 1
ATOM 1644 C C . PHE A 1 204 ? -15.294 8.746 0.314 1.00 86.56 204 PHE A C 1
ATOM 1646 O O . PHE A 1 204 ? -15.645 8.463 -0.826 1.00 86.56 204 PHE A O 1
ATOM 1653 N N . ASN A 1 205 ? -14.443 9.731 0.572 1.00 79.56 205 ASN A N 1
ATOM 1654 C CA . ASN A 1 205 ? -13.662 10.401 -0.447 1.00 79.56 205 ASN A CA 1
ATOM 1655 C C . ASN A 1 205 ? -12.304 10.744 0.162 1.00 79.56 205 ASN A C 1
ATOM 1657 O O . ASN A 1 205 ? -12.229 11.507 1.126 1.00 79.56 205 ASN A O 1
ATOM 1661 N N . SER A 1 206 ? -11.233 10.183 -0.384 1.00 78.88 206 SER A N 1
ATOM 1662 C CA . SER A 1 206 ? -9.856 10.371 0.093 1.00 78.88 206 SER A CA 1
ATOM 1663 C C . SER A 1 206 ? -9.425 11.848 0.112 1.00 78.88 206 SER A C 1
ATOM 1665 O O . SER A 1 206 ? -8.774 12.297 1.059 1.00 78.88 206 SER A O 1
ATOM 1667 N N . GLN A 1 207 ? -9.862 12.647 -0.866 1.00 73.88 207 GLN A N 1
ATOM 1668 C CA . GLN A 1 207 ? -9.495 14.058 -1.010 1.00 73.88 207 GLN A CA 1
ATOM 1669 C C . GLN A 1 207 ? -10.093 14.902 0.117 1.00 73.88 207 GLN A C 1
ATOM 1671 O O . GLN A 1 207 ? -9.461 15.842 0.605 1.00 73.88 207 GLN A O 1
ATOM 1676 N N . TRP A 1 208 ? -11.263 14.523 0.641 1.00 73.12 208 TRP A N 1
ATOM 1677 C CA . TRP A 1 208 ? -11.968 15.243 1.715 1.00 73.12 208 TRP A CA 1
ATOM 1678 C C . TRP A 1 208 ? -12.152 14.429 3.004 1.00 73.12 208 TRP A C 1
ATOM 1680 O O . TRP A 1 208 ? -12.795 14.898 3.938 1.00 73.12 208 TRP A O 1
ATOM 1690 N N . ALA A 1 209 ? -11.475 13.281 3.118 1.00 79.50 209 ALA A N 1
ATOM 1691 C CA . ALA A 1 209 ? -11.493 12.411 4.290 1.00 79.50 209 ALA A CA 1
ATOM 1692 C C . ALA A 1 209 ? -11.170 13.154 5.596 1.00 79.50 209 ALA A C 1
ATOM 1694 O O . ALA A 1 209 ? -10.261 13.990 5.655 1.00 79.50 209 ALA A O 1
ATOM 1695 N N . THR A 1 210 ? -11.918 12.836 6.652 1.00 79.19 210 THR A N 1
ATOM 1696 C CA . THR A 1 210 ? -11.638 13.318 8.008 1.00 79.19 210 THR A CA 1
ATOM 1697 C C . THR A 1 210 ? -10.435 12.581 8.600 1.00 79.19 210 THR A C 1
ATOM 1699 O O . THR A 1 210 ? -10.125 11.471 8.174 1.00 79.19 210 THR A O 1
ATOM 1702 N N . LEU A 1 211 ? -9.806 13.133 9.647 1.00 79.19 211 LEU A N 1
ATOM 1703 C CA . LEU A 1 211 ? -8.710 12.442 10.343 1.00 79.19 211 LEU A CA 1
ATOM 1704 C C . LEU A 1 211 ? -9.113 11.045 10.837 1.00 79.19 211 LEU A C 1
ATOM 1706 O O . LEU A 1 211 ? -8.308 10.129 10.783 1.00 79.19 211 LEU A O 1
ATOM 1710 N N . ALA A 1 212 ? -10.361 10.876 11.284 1.00 77.81 212 ALA A N 1
ATOM 1711 C CA . ALA A 1 212 ? -10.857 9.577 11.731 1.00 77.81 212 ALA A CA 1
ATOM 1712 C C . ALA A 1 212 ? -10.959 8.571 10.573 1.00 77.81 212 ALA A C 1
ATOM 1714 O O . ALA A 1 212 ? -10.622 7.408 10.755 1.00 77.81 212 ALA A O 1
ATOM 1715 N N . HIS A 1 213 ? -11.374 9.015 9.380 1.00 86.19 213 HIS A N 1
ATOM 1716 C CA . HIS A 1 213 ? -11.358 8.160 8.191 1.00 86.19 213 HIS A CA 1
ATOM 1717 C C . HIS A 1 213 ? -9.925 7.824 7.772 1.00 86.19 213 HIS A C 1
ATOM 1719 O O . HIS A 1 213 ? -9.651 6.690 7.410 1.00 86.19 213 HIS A O 1
ATOM 1725 N N . GLU A 1 214 ? -8.991 8.771 7.864 1.00 88.88 214 GLU A N 1
ATOM 1726 C CA . GLU A 1 214 ? -7.575 8.529 7.562 1.00 88.88 214 GLU A CA 1
ATOM 1727 C C . GLU A 1 214 ? -6.914 7.566 8.564 1.00 88.88 214 GLU A C 1
ATOM 1729 O O . GLU A 1 214 ? -6.122 6.719 8.153 1.00 88.88 214 GLU A O 1
ATOM 1734 N N . ASP A 1 215 ? -7.283 7.649 9.849 1.00 88.81 215 ASP A N 1
ATOM 1735 C CA . ASP A 1 215 ? -6.861 6.727 10.916 1.00 88.81 215 ASP A CA 1
ATOM 1736 C C . ASP A 1 215 ? -7.397 5.286 10.692 1.00 88.81 215 ASP A C 1
ATOM 1738 O O . ASP A 1 215 ? -6.882 4.342 11.291 1.00 88.81 215 ASP A O 1
ATOM 1742 N N . ILE A 1 216 ? -8.403 5.094 9.824 1.00 92.38 216 ILE A N 1
ATOM 1743 C CA . ILE A 1 216 ? -8.832 3.776 9.312 1.00 92.38 216 ILE A CA 1
ATOM 1744 C C . ILE A 1 216 ? -8.069 3.447 8.023 1.00 92.38 216 ILE A C 1
ATOM 1746 O O . ILE A 1 216 ? -7.459 2.389 7.905 1.00 92.38 216 ILE A O 1
ATOM 1750 N N . PHE A 1 217 ? -8.096 4.372 7.063 1.00 93.81 217 PHE A N 1
ATOM 1751 C CA . PHE A 1 217 ? -7.660 4.178 5.686 1.00 93.81 217 PHE A CA 1
ATOM 1752 C C . PHE A 1 217 ? -6.175 3.830 5.571 1.00 93.81 217 PHE A C 1
ATOM 1754 O O . PHE A 1 217 ? -5.827 2.795 5.009 1.00 93.81 217 PHE A O 1
ATOM 1761 N N . TYR A 1 218 ? -5.282 4.662 6.118 1.00 92.44 218 TYR A N 1
ATOM 1762 C CA . TYR A 1 218 ? -3.839 4.477 5.932 1.00 92.44 218 TYR A CA 1
ATOM 1763 C C . TYR A 1 218 ? -3.290 3.208 6.601 1.00 92.44 218 TYR A C 1
ATOM 1765 O O . TYR A 1 218 ? -2.488 2.525 5.963 1.00 92.44 218 TYR A O 1
ATOM 1773 N N . PRO A 1 219 ? -3.694 2.843 7.836 1.00 92.56 219 PRO A N 1
ATOM 1774 C CA . PRO A 1 219 ? -3.294 1.566 8.429 1.00 92.56 219 PRO A CA 1
ATOM 1775 C C . PRO A 1 219 ? -3.897 0.346 7.720 1.00 92.56 219 PRO A C 1
ATOM 1777 O O . PRO A 1 219 ? -3.285 -0.723 7.722 1.00 92.56 219 PRO A O 1
ATOM 1780 N N . ASN A 1 220 ? -5.066 0.495 7.090 1.00 95.12 220 ASN A N 1
ATOM 1781 C CA . ASN A 1 220 ? -5.765 -0.574 6.380 1.00 95.12 220 ASN A CA 1
ATOM 1782 C C . ASN A 1 220 ? -5.323 -0.699 4.911 1.00 95.12 220 ASN A C 1
ATOM 1784 O O . ASN A 1 220 ? -6.140 -0.774 3.997 1.00 95.12 220 ASN A O 1
ATOM 1788 N N . ASN A 1 221 ? -4.010 -0.662 4.674 1.00 93.50 221 ASN A N 1
ATOM 1789 C CA . ASN A 1 221 ? -3.404 -0.747 3.342 1.00 93.50 221 ASN A CA 1
ATOM 1790 C C . ASN A 1 221 ? -3.961 0.280 2.332 1.00 93.50 221 ASN A C 1
ATOM 1792 O O . ASN A 1 221 ? -4.071 0.008 1.137 1.00 93.50 221 ASN A O 1
ATOM 1796 N N . ARG A 1 222 ? -4.380 1.456 2.820 1.00 95.19 222 ARG A N 1
ATOM 1797 C CA . ARG A 1 222 ? -5.036 2.509 2.025 1.00 95.19 222 ARG A CA 1
ATOM 1798 C C . ARG A 1 222 ? -6.291 2.011 1.305 1.00 95.19 222 ARG A C 1
ATOM 1800 O O . ARG A 1 222 ? -6.508 2.364 0.153 1.00 95.19 222 ARG A O 1
ATOM 1807 N N . ASN A 1 223 ? -7.085 1.181 1.985 1.00 96.88 223 ASN A N 1
ATOM 1808 C CA . ASN A 1 223 ? -8.402 0.719 1.550 1.00 96.88 223 ASN A CA 1
ATOM 1809 C C . ASN A 1 223 ? -9.474 1.151 2.571 1.00 96.88 223 ASN A C 1
ATOM 1811 O O . ASN A 1 223 ? -9.261 1.065 3.784 1.00 96.88 223 ASN A O 1
ATOM 1815 N N . MET A 1 224 ? -10.632 1.596 2.087 1.00 96.62 224 MET A N 1
ATOM 1816 C CA . MET A 1 224 ? -11.825 1.914 2.881 1.00 96.62 224 MET A CA 1
ATOM 1817 C C . MET A 1 224 ? -13.028 1.166 2.315 1.00 96.62 224 MET A C 1
ATOM 1819 O O . MET A 1 224 ? -13.153 1.071 1.098 1.00 96.62 224 MET A O 1
ATOM 1823 N N . PHE A 1 225 ? -13.930 0.711 3.185 1.00 97.38 225 PHE A N 1
ATOM 1824 C CA . PHE A 1 225 ? -15.165 0.047 2.776 1.00 97.38 225 PHE A CA 1
ATOM 1825 C C . PHE A 1 225 ? -16.396 0.874 3.134 1.00 97.38 225 PHE A C 1
ATOM 1827 O O . PHE A 1 225 ? -16.545 1.364 4.258 1.00 97.38 225 PHE A O 1
ATOM 1834 N N . VAL A 1 226 ? -17.288 0.994 2.162 1.00 95.56 226 VAL A N 1
ATOM 1835 C CA . VAL A 1 226 ? -18.560 1.696 2.235 1.00 95.56 226 VAL A CA 1
ATOM 1836 C C . VAL A 1 226 ? -19.689 0.679 2.107 1.00 95.56 226 VAL A C 1
ATOM 1838 O O . VAL A 1 226 ? -19.642 -0.229 1.274 1.00 95.56 226 VAL A O 1
ATOM 1841 N N . ALA A 1 227 ? -20.723 0.846 2.930 1.00 94.00 227 ALA A N 1
ATOM 1842 C CA . ALA A 1 227 ? -21.991 0.149 2.755 1.00 94.00 227 ALA A CA 1
ATOM 1843 C C . ALA A 1 227 ? -23.137 1.159 2.643 1.00 94.00 227 ALA A C 1
ATOM 1845 O O . ALA A 1 227 ? -23.175 2.178 3.333 1.00 94.00 227 ALA A O 1
ATOM 1846 N N . ASN A 1 228 ? -24.079 0.875 1.751 1.00 89.81 228 ASN A N 1
ATOM 1847 C CA . ASN A 1 228 ? -25.246 1.703 1.483 1.00 89.81 228 ASN A CA 1
ATOM 1848 C C . ASN A 1 228 ? -26.391 0.837 0.920 1.00 89.81 228 ASN A C 1
ATOM 1850 O O . ASN A 1 228 ? -26.300 -0.386 0.842 1.00 89.81 228 ASN A O 1
ATOM 1854 N N . GLU A 1 229 ? -27.504 1.459 0.535 1.00 90.81 229 GLU A N 1
ATOM 1855 C CA . GLU A 1 229 ? -28.637 0.734 -0.063 1.00 90.81 229 GLU A CA 1
ATOM 1856 C C . GLU A 1 229 ? -28.245 -0.021 -1.345 1.00 90.81 229 GLU A C 1
ATOM 1858 O O . GLU A 1 229 ? -28.714 -1.131 -1.594 1.00 90.81 229 GLU A O 1
ATOM 1863 N N . GLY A 1 230 ? -27.358 0.566 -2.153 1.00 89.75 230 GLY A N 1
ATOM 1864 C CA . GLY A 1 230 ? -26.855 -0.046 -3.379 1.00 89.75 230 GLY A CA 1
ATOM 1865 C C . GLY A 1 230 ? -26.050 -1.314 -3.108 1.00 89.75 230 GLY A C 1
ATOM 1866 O O . GLY A 1 230 ? -26.236 -2.308 -3.812 1.00 89.75 230 GLY A O 1
ATOM 1867 N N . THR A 1 231 ? -25.220 -1.319 -2.061 1.00 92.19 231 THR A N 1
ATOM 1868 C CA . THR A 1 231 ? -24.430 -2.501 -1.681 1.00 92.19 231 THR A CA 1
ATOM 1869 C C . THR A 1 231 ? -25.310 -3.634 -1.146 1.00 92.19 231 THR A C 1
ATOM 1871 O O . THR A 1 231 ? -25.053 -4.793 -1.463 1.00 92.19 231 THR A O 1
ATOM 1874 N N . LEU A 1 232 ? -26.406 -3.334 -0.432 1.00 95.56 232 LEU A N 1
ATOM 1875 C CA . LEU A 1 232 ? -27.390 -4.351 -0.027 1.00 95.56 232 LEU A CA 1
ATOM 1876 C C . LEU A 1 232 ? -28.101 -4.965 -1.242 1.00 95.56 232 LEU A C 1
ATOM 1878 O O . LEU A 1 232 ? -28.192 -6.186 -1.360 1.00 95.56 232 LEU A O 1
ATOM 1882 N N . VAL A 1 233 ? -28.576 -4.135 -2.179 1.00 90.56 233 VAL A N 1
ATOM 1883 C CA . VAL A 1 233 ? -29.212 -4.624 -3.416 1.00 90.56 233 VAL A CA 1
ATOM 1884 C C . VAL A 1 233 ? -28.246 -5.494 -4.218 1.00 90.56 233 VAL A C 1
ATOM 1886 O O . VAL A 1 233 ? -28.651 -6.515 -4.778 1.00 90.56 233 VAL A O 1
ATOM 1889 N N . ALA A 1 234 ? -26.974 -5.102 -4.284 1.00 86.44 234 ALA A N 1
ATOM 1890 C CA . ALA A 1 234 ? -25.946 -5.910 -4.914 1.00 86.44 234 ALA A CA 1
ATOM 1891 C C . ALA A 1 234 ? -25.713 -7.231 -4.174 1.00 86.44 234 ALA A C 1
ATOM 1893 O O . ALA A 1 234 ? -25.632 -8.265 -4.833 1.00 86.44 234 ALA A O 1
ATOM 1894 N N . SER A 1 235 ? -25.691 -7.209 -2.840 1.00 94.44 235 SER A N 1
ATOM 1895 C CA . SER A 1 235 ? -25.500 -8.407 -2.019 1.00 94.44 235 SER A CA 1
ATOM 1896 C C . SER A 1 235 ? -26.607 -9.431 -2.239 1.00 94.44 235 SER A C 1
ATOM 1898 O O . SER A 1 235 ? -26.333 -10.584 -2.561 1.00 94.44 235 SER A O 1
ATOM 1900 N N . HIS A 1 236 ? -27.866 -8.987 -2.226 1.00 93.31 236 HIS A N 1
ATOM 1901 C CA . HIS A 1 236 ? -29.009 -9.841 -2.549 1.00 93.31 236 HIS A CA 1
ATOM 1902 C C . HIS A 1 236 ? -28.919 -10.419 -3.974 1.00 93.31 236 HIS A C 1
ATOM 1904 O O . HIS A 1 236 ? -29.257 -11.575 -4.210 1.00 93.31 236 HIS A O 1
ATOM 1910 N N . ARG A 1 237 ? -28.456 -9.647 -4.966 1.00 90.31 237 ARG A N 1
ATOM 1911 C CA . ARG A 1 237 ? -28.314 -10.152 -6.348 1.00 90.31 237 ARG A CA 1
ATOM 1912 C C . ARG A 1 237 ? -27.181 -11.162 -6.503 1.00 90.31 237 ARG A C 1
ATOM 1914 O O . ARG A 1 237 ? -27.336 -12.109 -7.269 1.00 90.31 237 ARG A O 1
ATOM 1921 N N . ALA A 1 238 ? -26.057 -10.924 -5.837 1.00 86.56 238 ALA A N 1
ATOM 1922 C CA . ALA A 1 238 ? -24.869 -11.763 -5.923 1.00 86.56 238 ALA A CA 1
ATOM 1923 C C . ALA A 1 238 ? -24.937 -12.987 -4.996 1.00 86.56 238 ALA A C 1
ATOM 1925 O O . ALA A 1 238 ? -24.198 -13.940 -5.225 1.00 86.56 238 ALA A O 1
ATOM 1926 N N . GLN A 1 239 ? -25.827 -12.972 -3.993 1.00 96.94 239 GLN A N 1
ATOM 1927 C CA . GLN A 1 239 ? -25.855 -13.938 -2.884 1.00 96.94 239 GLN A CA 1
ATOM 1928 C C . GLN A 1 239 ? -24.482 -14.027 -2.194 1.00 96.94 239 GLN A C 1
ATOM 1930 O O . GLN A 1 239 ? -23.936 -15.102 -1.945 1.00 96.94 239 GLN A O 1
ATOM 1935 N N . ALA A 1 240 ? -23.901 -12.849 -1.971 1.00 93.44 240 ALA A N 1
ATOM 1936 C CA . ALA A 1 240 ? -22.559 -12.613 -1.458 1.00 93.44 240 ALA A CA 1
ATOM 1937 C C . ALA A 1 240 ? -22.532 -11.242 -0.771 1.00 93.44 240 ALA A C 1
ATOM 1939 O O . ALA A 1 240 ? -23.250 -10.342 -1.202 1.00 93.44 240 ALA A O 1
ATOM 1940 N N . LEU A 1 241 ? -21.709 -11.042 0.263 1.00 97.69 241 LEU A N 1
ATOM 1941 C CA . LEU A 1 241 ? -21.540 -9.721 0.865 1.00 97.69 241 LEU A CA 1
ATOM 1942 C C . LEU A 1 241 ? -20.780 -8.824 -0.115 1.00 97.69 241 LEU A C 1
ATOM 1944 O O . LEU A 1 241 ? -19.567 -8.957 -0.275 1.00 97.69 241 LEU A O 1
ATOM 1948 N N . MET A 1 242 ? -21.492 -7.883 -0.726 1.00 96.88 242 MET A N 1
ATOM 1949 C CA . MET A 1 242 ? -20.919 -6.881 -1.617 1.00 96.88 242 MET A CA 1
ATOM 1950 C C . MET A 1 242 ? -20.707 -5.573 -0.858 1.00 96.88 242 MET A C 1
ATOM 1952 O O . MET A 1 242 ? -21.617 -5.085 -0.186 1.00 96.88 242 MET A O 1
ATOM 1956 N N . LEU A 1 243 ? -19.525 -4.977 -0.996 1.00 96.19 243 LEU A N 1
ATOM 1957 C CA . LEU A 1 243 ? -19.164 -3.685 -0.408 1.00 96.19 243 LEU A CA 1
ATOM 1958 C C . LEU A 1 243 ? -18.595 -2.771 -1.488 1.00 96.19 243 LEU A C 1
ATOM 1960 O O . LEU A 1 243 ? -17.981 -3.238 -2.440 1.00 96.19 243 LEU A O 1
ATOM 1964 N N . GLU A 1 244 ? -18.767 -1.464 -1.344 1.00 96.69 244 GLU A N 1
ATOM 1965 C CA . GLU A 1 244 ? -18.003 -0.510 -2.146 1.00 96.69 244 GLU A CA 1
ATOM 1966 C C . GLU A 1 244 ? -16.630 -0.339 -1.485 1.00 96.69 244 GLU A C 1
ATOM 1968 O O . GLU A 1 244 ? -16.537 -0.032 -0.297 1.00 96.69 244 GLU A O 1
ATOM 1973 N N . ALA A 1 245 ? -15.557 -0.591 -2.226 1.00 95.00 245 ALA A N 1
ATOM 1974 C CA . ALA A 1 245 ? -14.191 -0.401 -1.764 1.00 95.00 245 ALA A CA 1
ATOM 1975 C C . ALA A 1 245 ? -13.583 0.819 -2.447 1.00 95.00 245 ALA A C 1
ATOM 1977 O O . ALA A 1 245 ? -13.709 0.973 -3.655 1.00 95.00 245 ALA A O 1
ATOM 1978 N N . HIS A 1 246 ? -12.869 1.642 -1.684 1.00 96.25 246 HIS A N 1
ATOM 1979 C CA . HIS A 1 246 ? -12.042 2.732 -2.196 1.00 96.25 246 HIS A CA 1
ATOM 1980 C C . HIS A 1 246 ? -10.587 2.488 -1.827 1.00 96.25 246 HIS A C 1
ATOM 1982 O O . HIS A 1 246 ? -10.299 2.191 -0.665 1.00 96.25 246 HIS A O 1
ATOM 1988 N N . TRP A 1 247 ? -9.662 2.666 -2.765 1.00 95.75 247 TRP A N 1
ATOM 1989 C CA . TRP A 1 247 ? -8.234 2.494 -2.510 1.00 95.75 247 TRP A CA 1
ATOM 1990 C C . TRP A 1 247 ? -7.365 3.439 -3.334 1.00 95.75 247 TRP A C 1
ATOM 1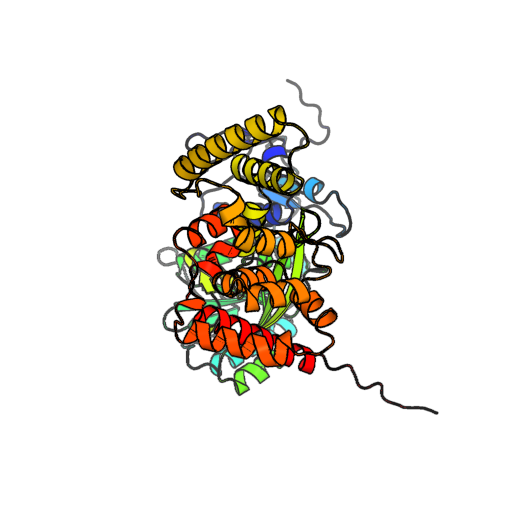992 O O . TRP A 1 247 ? -7.826 4.061 -4.291 1.00 95.75 247 TRP A O 1
ATOM 2002 N N . LEU A 1 248 ? -6.092 3.555 -2.952 1.00 92.56 248 LEU A N 1
ATOM 2003 C CA . LEU A 1 248 ? -5.103 4.288 -3.740 1.00 92.56 248 LEU A CA 1
ATOM 2004 C C . LEU A 1 248 ? -4.276 3.337 -4.600 1.00 92.56 248 LEU A C 1
ATOM 2006 O O . LEU A 1 248 ? -3.825 2.294 -4.137 1.00 92.56 248 LEU A O 1
ATOM 2010 N N . VAL A 1 249 ? -3.996 3.736 -5.838 1.00 90.00 249 VAL A N 1
ATOM 2011 C CA . VAL A 1 249 ? -3.036 3.046 -6.705 1.00 90.00 249 VAL A CA 1
ATOM 2012 C C . VAL A 1 249 ? 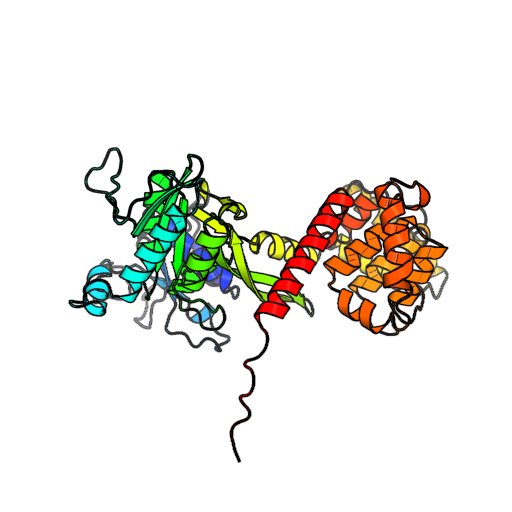-1.811 3.939 -6.895 1.00 90.00 249 VAL A C 1
ATOM 2014 O O . VAL A 1 249 ? -1.942 5.026 -7.462 1.00 90.00 249 VAL A O 1
ATOM 2017 N N . PRO A 1 250 ? -0.618 3.513 -6.443 1.00 87.75 250 PRO A N 1
ATOM 2018 C CA . PRO A 1 250 ? 0.597 4.290 -6.612 1.00 87.75 250 PRO A CA 1
ATOM 2019 C C . PRO A 1 250 ? 1.058 4.240 -8.071 1.00 87.75 250 PRO A C 1
ATOM 2021 O O . PRO A 1 250 ? 0.940 3.214 -8.745 1.00 87.75 250 PRO A O 1
ATOM 2024 N N . LYS A 1 251 ? 1.611 5.350 -8.557 1.00 83.81 251 LYS A N 1
ATOM 2025 C CA . LYS A 1 251 ? 2.153 5.519 -9.909 1.00 83.81 251 LYS A CA 1
ATOM 2026 C C . LYS A 1 251 ? 3.440 6.330 -9.848 1.00 83.81 251 LYS A C 1
ATOM 2028 O O . LYS A 1 251 ? 3.516 7.319 -9.125 1.00 83.81 251 LYS A O 1
ATOM 2033 N N . ALA A 1 252 ? 4.442 5.923 -10.622 1.00 76.00 252 ALA A N 1
ATOM 2034 C CA . ALA A 1 252 ? 5.635 6.732 -10.831 1.00 76.00 252 ALA A CA 1
ATOM 2035 C C . ALA A 1 252 ? 5.327 7.832 -11.856 1.00 76.00 252 ALA A C 1
ATOM 2037 O O . ALA A 1 252 ? 5.006 7.535 -13.007 1.00 76.00 252 ALA A O 1
ATOM 2038 N N . GLU A 1 253 ? 5.441 9.095 -11.455 1.00 66.38 253 GLU A N 1
ATOM 2039 C CA . GLU A 1 253 ? 5.283 10.245 -12.343 1.00 66.38 253 GLU A CA 1
ATOM 2040 C C . GLU A 1 253 ? 6.376 11.275 -12.046 1.00 66.38 253 GLU A C 1
ATOM 2042 O O . GLU A 1 253 ? 6.540 11.701 -10.908 1.00 66.38 253 GLU A O 1
ATOM 2047 N N . ALA A 1 254 ? 7.139 11.670 -13.071 1.00 61.28 254 ALA A N 1
ATOM 2048 C CA . ALA A 1 254 ? 8.226 12.652 -12.959 1.00 61.28 254 ALA A CA 1
ATOM 2049 C C . ALA A 1 254 ? 9.277 12.349 -11.861 1.00 61.28 254 ALA A C 1
ATOM 2051 O O . ALA A 1 254 ? 9.886 13.264 -11.317 1.00 61.28 254 ALA A O 1
ATOM 2052 N N . GLY A 1 255 ? 9.516 11.067 -11.555 1.00 60.00 255 GLY A N 1
ATOM 2053 C CA . GLY A 1 255 ? 10.467 10.641 -10.517 1.00 60.00 255 GLY A CA 1
ATOM 2054 C C . GLY A 1 255 ? 9.900 10.638 -9.092 1.00 60.00 255 GLY A C 1
ATOM 2055 O O . GLY A 1 255 ? 10.619 10.297 -8.159 1.00 60.00 255 GLY A O 1
ATOM 2056 N N . GLU A 1 256 ? 8.619 10.961 -8.922 1.00 66.75 256 GLU A N 1
ATOM 2057 C CA . GLU A 1 256 ? 7.907 10.919 -7.646 1.00 66.75 256 GLU A CA 1
ATOM 2058 C C . GLU A 1 256 ? 6.803 9.855 -7.673 1.00 66.75 256 GLU A C 1
ATOM 2060 O O . GLU A 1 256 ? 6.344 9.425 -8.736 1.00 66.75 256 GLU A O 1
ATOM 2065 N N . ILE A 1 257 ? 6.360 9.423 -6.490 1.00 79.12 257 ILE A N 1
ATOM 2066 C CA . ILE A 1 257 ? 5.192 8.549 -6.363 1.00 79.12 257 ILE A CA 1
ATOM 2067 C C . ILE A 1 257 ? 3.959 9.419 -6.194 1.00 79.12 257 ILE A C 1
ATOM 2069 O O . ILE A 1 257 ? 3.808 10.112 -5.187 1.00 79.12 257 ILE A O 1
ATOM 2073 N N . LYS A 1 258 ? 3.058 9.335 -7.166 1.00 84.06 258 LYS A N 1
ATOM 2074 C CA . LYS A 1 258 ? 1.702 9.867 -7.071 1.00 84.06 258 LYS A CA 1
ATOM 2075 C C . LYS A 1 258 ? 0.715 8.737 -6.825 1.00 84.06 258 LYS A C 1
ATOM 2077 O O . LYS A 1 258 ? 1.042 7.568 -7.007 1.00 84.06 258 LYS A O 1
ATOM 2082 N N . PHE A 1 259 ? -0.488 9.090 -6.398 1.00 87.31 259 PHE A N 1
ATOM 2083 C CA . PHE A 1 259 ? -1.544 8.132 -6.112 1.00 87.31 259 PHE A CA 1
ATOM 2084 C C . PHE A 1 259 ? -2.813 8.536 -6.844 1.00 87.31 259 PHE A C 1
ATOM 2086 O O . PHE A 1 259 ? -3.227 9.690 -6.758 1.00 87.31 259 PHE A O 1
ATOM 2093 N N . ASP A 1 260 ? -3.424 7.564 -7.512 1.00 87.75 260 ASP A N 1
ATOM 2094 C CA . ASP A 1 260 ? -4.746 7.717 -8.102 1.00 87.75 260 ASP A CA 1
ATOM 2095 C C . ASP A 1 260 ? -5.787 7.051 -7.210 1.00 87.75 260 ASP A C 1
ATOM 2097 O O . ASP A 1 260 ? -5.610 5.910 -6.778 1.00 87.75 260 ASP A O 1
ATOM 2101 N N . ASP A 1 261 ? -6.889 7.757 -6.986 1.00 90.81 261 ASP A N 1
ATOM 2102 C CA . ASP A 1 261 ? -8.074 7.220 -6.328 1.00 90.81 261 ASP A CA 1
ATOM 2103 C C . ASP A 1 261 ? -8.767 6.200 -7.228 1.00 90.81 261 ASP A C 1
ATOM 2105 O O . ASP A 1 261 ? -8.974 6.453 -8.419 1.00 90.81 261 ASP A O 1
ATOM 2109 N N . GLN A 1 262 ? -9.126 5.054 -6.662 1.00 91.44 262 GLN A N 1
ATOM 2110 C CA . GLN A 1 262 ? -9.933 4.025 -7.305 1.00 91.44 262 GLN A CA 1
ATOM 2111 C C . GLN A 1 262 ? -11.076 3.606 -6.381 1.00 91.44 262 GLN A C 1
ATOM 2113 O O . GLN A 1 262 ? -10.959 3.677 -5.155 1.00 91.44 262 GLN A O 1
ATOM 2118 N N . ASP A 1 263 ? -12.174 3.176 -6.988 1.00 91.06 263 ASP A N 1
ATOM 2119 C CA . ASP A 1 263 ? -13.377 2.684 -6.330 1.00 91.06 263 ASP A CA 1
ATOM 2120 C C . ASP A 1 263 ? -14.015 1.574 -7.168 1.00 91.06 263 ASP A C 1
ATOM 2122 O O . ASP A 1 263 ? -14.065 1.688 -8.394 1.00 91.06 263 ASP A O 1
ATOM 2126 N N . ASP A 1 264 ? -14.500 0.512 -6.527 1.00 90.75 264 ASP A N 1
ATOM 2127 C CA . ASP A 1 264 ? -15.308 -0.524 -7.181 1.00 90.75 264 ASP A CA 1
ATOM 2128 C C . ASP A 1 264 ? -16.185 -1.269 -6.164 1.00 90.75 264 ASP A C 1
ATOM 2130 O O . ASP A 1 264 ? -15.956 -1.219 -4.953 1.00 90.75 264 ASP A O 1
ATOM 2134 N N . LEU A 1 265 ? -17.198 -1.972 -6.664 1.00 91.50 265 LEU A N 1
ATOM 2135 C CA . LEU A 1 265 ? -18.018 -2.881 -5.875 1.00 91.50 265 LEU A CA 1
ATOM 2136 C C . LEU A 1 265 ? -17.343 -4.259 -5.821 1.00 91.50 265 LEU A C 1
ATOM 2138 O O . LEU A 1 265 ? -17.142 -4.895 -6.852 1.00 91.50 265 LEU A O 1
ATOM 2142 N N . VAL A 1 266 ? -17.037 -4.735 -4.617 1.00 91.81 266 VAL A N 1
ATOM 2143 C CA . VAL A 1 266 ? -16.219 -5.932 -4.382 1.00 91.81 266 VAL A CA 1
ATOM 2144 C C . VAL A 1 266 ? -16.956 -6.959 -3.525 1.00 91.81 266 VAL A C 1
ATOM 2146 O O . VAL A 1 266 ? -17.687 -6.594 -2.601 1.00 91.81 266 VAL A O 1
ATOM 2149 N N . ASP A 1 267 ? -16.762 -8.242 -3.830 1.00 92.88 267 ASP A N 1
ATOM 2150 C CA . ASP A 1 267 ? -17.182 -9.348 -2.965 1.00 92.88 267 ASP A CA 1
ATOM 2151 C C . ASP A 1 267 ? -16.214 -9.435 -1.773 1.00 92.88 267 ASP A C 1
ATOM 2153 O O . ASP A 1 267 ? -14.993 -9.403 -1.940 1.00 92.88 267 ASP A O 1
ATOM 2157 N N . PHE A 1 268 ? -16.745 -9.573 -0.557 1.00 96.38 268 PHE A N 1
ATOM 2158 C CA . PHE A 1 268 ? -15.957 -9.840 0.645 1.00 96.38 268 PHE A CA 1
ATOM 2159 C C . PHE A 1 268 ? -15.003 -11.038 0.499 1.00 96.38 268 PHE A C 1
ATOM 2161 O O . PHE A 1 268 ? -13.910 -11.035 1.070 1.00 96.38 268 PHE A O 1
ATOM 2168 N N . GLY A 1 269 ? -15.396 -12.059 -0.263 1.00 90.75 269 GLY A N 1
ATOM 2169 C CA . GLY A 1 269 ? -14.582 -13.243 -0.522 1.00 90.75 269 GLY A CA 1
ATOM 2170 C C . GLY A 1 269 ? -13.336 -12.996 -1.368 1.00 90.75 269 GLY A C 1
ATOM 2171 O O . GLY A 1 269 ? -12.397 -13.783 -1.263 1.00 90.75 269 GLY A O 1
ATOM 2172 N N . ASP A 1 270 ? -13.291 -11.893 -2.117 1.00 89.75 270 ASP A N 1
ATOM 2173 C CA . ASP A 1 270 ? -12.134 -11.492 -2.926 1.00 89.75 270 ASP A CA 1
ATOM 2174 C C . ASP A 1 270 ? -11.150 -10.606 -2.139 1.00 89.75 270 ASP A C 1
ATOM 2176 O O . ASP A 1 270 ? -10.095 -10.217 -2.644 1.00 89.75 270 ASP A O 1
ATOM 2180 N N . LEU A 1 271 ? -11.481 -10.255 -0.891 1.00 92.94 271 LEU A N 1
ATOM 2181 C CA . LEU A 1 271 ? -10.644 -9.403 -0.055 1.00 92.94 271 LEU A CA 1
ATOM 2182 C C . LEU A 1 271 ? -9.511 -10.198 0.588 1.00 92.94 271 LEU A C 1
ATOM 2184 O O . LEU A 1 271 ? -9.702 -11.272 1.161 1.00 92.94 271 LEU A O 1
ATOM 2188 N N . THR A 1 272 ? -8.321 -9.603 0.596 1.00 91.62 272 THR A N 1
ATOM 2189 C CA . THR A 1 272 ? -7.198 -10.127 1.372 1.00 91.62 272 THR A CA 1
ATOM 2190 C C . THR A 1 272 ? -7.432 -9.843 2.852 1.00 91.62 272 THR A C 1
ATOM 2192 O O . THR A 1 272 ? -7.601 -8.688 3.247 1.00 91.62 272 THR A O 1
ATOM 2195 N N . GLN A 1 273 ? -7.419 -10.892 3.677 1.00 92.44 273 GLN A N 1
ATOM 2196 C CA . GLN A 1 273 ? -7.657 -10.819 5.120 1.00 92.44 273 GLN A CA 1
ATOM 2197 C C . GLN A 1 273 ? -6.353 -11.066 5.892 1.00 92.44 273 GLN A C 1
ATOM 2199 O O . GLN A 1 273 ? -5.854 -12.188 5.951 1.00 92.44 273 GLN A O 1
ATOM 2204 N N . ASP A 1 274 ? -5.810 -10.026 6.527 1.00 90.56 274 ASP A N 1
ATOM 2205 C CA . ASP A 1 274 ? -4.671 -10.118 7.447 1.00 90.56 274 ASP A CA 1
ATOM 2206 C C . ASP A 1 274 ? -5.175 -9.958 8.888 1.00 90.56 274 ASP A C 1
ATOM 2208 O O . ASP A 1 274 ? -5.149 -8.876 9.484 1.00 90.56 274 ASP A O 1
ATOM 2212 N N . VAL A 1 275 ? -5.664 -11.067 9.452 1.00 90.94 275 VAL A N 1
ATOM 2213 C CA . VAL A 1 275 ? -6.213 -11.125 10.819 1.00 90.94 275 VAL A CA 1
ATOM 2214 C C . VAL A 1 275 ? -5.170 -10.707 11.857 1.00 90.94 275 VAL A C 1
ATOM 2216 O O . VAL A 1 275 ? -5.488 -9.996 12.813 1.00 90.94 275 VAL A O 1
ATOM 2219 N N . ALA A 1 276 ? -3.908 -11.096 11.659 1.00 87.56 276 ALA A N 1
ATOM 2220 C CA . ALA A 1 276 ? -2.827 -10.802 12.593 1.00 87.56 276 ALA A CA 1
ATOM 2221 C C . ALA A 1 276 ? -2.565 -9.293 12.694 1.00 87.56 276 ALA A C 1
ATOM 2223 O O . ALA A 1 276 ? -2.438 -8.755 13.798 1.00 87.56 276 ALA A O 1
ATOM 2224 N N . ARG A 1 277 ? -2.538 -8.593 11.553 1.00 86.69 277 ARG A N 1
ATOM 2225 C CA . ARG A 1 277 ? -2.353 -7.134 11.508 1.00 86.69 277 ARG A CA 1
ATOM 2226 C C . ARG A 1 277 ? -3.656 -6.342 11.592 1.00 86.69 277 ARG A C 1
ATOM 2228 O O . ARG A 1 277 ? -3.586 -5.116 11.615 1.00 86.69 277 ARG A O 1
ATOM 2235 N N . GLN A 1 278 ? -4.807 -7.014 11.676 1.00 93.44 278 GLN A N 1
ATOM 2236 C CA . GLN A 1 278 ? -6.140 -6.402 11.654 1.00 93.44 278 GLN A CA 1
ATOM 2237 C C . GLN A 1 278 ? -6.346 -5.522 10.413 1.00 93.44 278 GLN A C 1
ATOM 2239 O O . GLN A 1 278 ? -6.749 -4.364 10.523 1.00 93.44 278 GLN A O 1
ATOM 2244 N N . ARG A 1 279 ? -6.016 -6.066 9.235 1.00 93.44 279 ARG A N 1
ATOM 2245 C CA . ARG A 1 279 ? -6.206 -5.395 7.944 1.00 93.44 279 ARG A CA 1
ATOM 2246 C C . ARG A 1 279 ? -7.062 -6.249 7.028 1.00 93.44 279 ARG A C 1
ATOM 2248 O O . ARG A 1 279 ? -6.941 -7.471 7.009 1.00 93.44 279 ARG A O 1
ATOM 2255 N N . ILE A 1 280 ? -7.877 -5.582 6.233 1.00 96.06 280 ILE A N 1
ATOM 2256 C CA . ILE A 1 280 ? -8.641 -6.182 5.149 1.00 96.06 280 ILE A CA 1
ATOM 2257 C C . ILE A 1 280 ? -8.609 -5.232 3.959 1.00 96.06 280 ILE A C 1
ATOM 2259 O O . ILE A 1 280 ? -8.851 -4.038 4.112 1.00 96.06 280 ILE A O 1
ATOM 2263 N N . PHE A 1 281 ? -8.250 -5.723 2.780 1.00 96.44 281 PHE A N 1
ATOM 2264 C CA . PHE A 1 281 ? -8.058 -4.855 1.621 1.00 96.44 281 PHE A CA 1
ATOM 2265 C C . PHE A 1 281 ? -8.348 -5.574 0.310 1.00 96.44 281 PHE A C 1
ATOM 2267 O O . PHE A 1 281 ? -8.152 -6.782 0.193 1.00 96.44 281 PHE A O 1
ATOM 2274 N N . HIS A 1 282 ? -8.803 -4.805 -0.676 1.00 93.88 282 HIS A N 1
ATOM 2275 C CA . HIS A 1 282 ? -8.989 -5.275 -2.044 1.00 93.88 282 HIS A CA 1
ATOM 2276 C C . HIS A 1 282 ? -7.680 -5.167 -2.839 1.00 93.88 282 HIS A C 1
ATOM 2278 O O . HIS A 1 282 ? -7.286 -6.105 -3.524 1.00 93.88 282 HIS A O 1
ATOM 2284 N N . PHE A 1 283 ? -6.965 -4.045 -2.696 1.00 89.81 283 PHE A N 1
ATOM 2285 C CA . PHE A 1 283 ? -5.697 -3.798 -3.384 1.00 89.81 283 PHE A CA 1
ATOM 2286 C C . PHE A 1 283 ? -4.537 -3.628 -2.401 1.00 89.81 283 PHE A C 1
ATOM 2288 O O . PHE A 1 283 ? -4.637 -2.858 -1.442 1.00 89.81 283 PHE A O 1
ATOM 2295 N N . ASP A 1 284 ? -3.416 -4.310 -2.661 1.00 89.38 284 ASP A N 1
ATOM 2296 C CA . ASP A 1 284 ? -2.204 -4.175 -1.850 1.00 89.38 284 ASP A CA 1
ATOM 2297 C C . ASP A 1 284 ? -1.399 -2.921 -2.226 1.00 89.38 284 ASP A C 1
ATOM 2299 O O . ASP A 1 284 ? -0.404 -2.968 -2.962 1.00 89.38 284 ASP A O 1
ATOM 2303 N N . THR A 1 285 ? -1.871 -1.779 -1.730 1.00 90.12 285 THR A N 1
ATOM 2304 C CA . THR A 1 285 ? -1.294 -0.464 -2.014 1.00 90.12 285 THR A CA 1
ATOM 2305 C C . THR A 1 285 ? 0.138 -0.338 -1.516 1.00 90.12 285 THR A C 1
ATOM 2307 O O . THR A 1 285 ? 0.992 0.196 -2.223 1.00 90.12 285 THR A O 1
ATOM 2310 N N . ASP A 1 286 ? 0.415 -0.816 -0.306 1.00 87.25 286 ASP A N 1
ATOM 2311 C CA . ASP A 1 286 ? 1.727 -0.721 0.321 1.00 87.25 286 ASP A CA 1
ATOM 2312 C C . ASP A 1 286 ? 2.752 -1.577 -0.434 1.00 87.25 286 ASP A C 1
ATOM 2314 O O . ASP A 1 286 ? 3.860 -1.103 -0.698 1.00 87.25 286 ASP A O 1
ATOM 2318 N N . ALA A 1 287 ? 2.390 -2.790 -0.870 1.00 80.94 287 ALA A N 1
ATOM 2319 C CA . ALA A 1 287 ? 3.277 -3.597 -1.705 1.00 80.94 287 ALA A CA 1
ATOM 2320 C C . ALA A 1 287 ? 3.496 -2.963 -3.088 1.00 80.94 287 ALA A C 1
ATOM 2322 O O . ALA A 1 287 ? 4.623 -2.952 -3.588 1.00 80.94 287 ALA A O 1
ATOM 2323 N N . ALA A 1 288 ? 2.451 -2.402 -3.706 1.00 82.50 288 ALA A N 1
ATOM 2324 C CA . ALA A 1 288 ? 2.573 -1.690 -4.979 1.00 82.50 288 ALA A CA 1
ATOM 2325 C C . ALA A 1 288 ? 3.481 -0.458 -4.871 1.00 82.50 288 ALA A C 1
ATOM 2327 O O . ALA A 1 288 ? 4.342 -0.239 -5.725 1.00 82.50 288 ALA A O 1
ATOM 2328 N N . GLU A 1 289 ? 3.344 0.311 -3.794 1.00 85.69 289 GLU A N 1
ATOM 2329 C CA . GLU A 1 289 ? 4.196 1.459 -3.521 1.00 85.69 289 GLU A CA 1
ATOM 2330 C C . GLU A 1 289 ? 5.631 1.011 -3.250 1.00 85.69 289 GLU A C 1
ATOM 2332 O O . GLU A 1 289 ? 6.547 1.611 -3.793 1.00 85.69 289 GLU A O 1
ATOM 2337 N N . ALA A 1 290 ? 5.854 -0.044 -2.461 1.00 77.62 290 ALA A N 1
ATOM 2338 C CA . ALA A 1 290 ? 7.191 -0.572 -2.192 1.00 77.62 290 ALA A CA 1
ATOM 2339 C C . ALA A 1 290 ? 7.894 -1.048 -3.472 1.00 77.62 290 ALA A C 1
ATOM 2341 O O . ALA A 1 290 ? 9.093 -0.803 -3.638 1.00 77.62 290 ALA A O 1
ATOM 2342 N N . ARG A 1 291 ? 7.155 -1.661 -4.409 1.00 76.31 291 ARG A N 1
ATOM 2343 C CA . ARG A 1 291 ? 7.672 -1.989 -5.745 1.00 76.31 291 ARG A CA 1
ATOM 2344 C C . ARG A 1 291 ? 8.116 -0.723 -6.470 1.00 76.31 291 ARG A C 1
ATOM 2346 O O . ARG A 1 291 ? 9.269 -0.640 -6.871 1.00 76.31 291 ARG A O 1
ATOM 2353 N N . ILE A 1 292 ? 7.262 0.298 -6.546 1.00 77.50 292 ILE A N 1
ATOM 2354 C CA . ILE A 1 292 ? 7.605 1.572 -7.200 1.00 77.50 292 ILE A CA 1
ATOM 2355 C C . ILE A 1 292 ? 8.751 2.294 -6.478 1.00 77.50 292 ILE A C 1
ATOM 2357 O O . ILE A 1 292 ? 9.641 2.825 -7.130 1.00 77.50 292 ILE A O 1
ATOM 2361 N N . LYS A 1 293 ? 8.803 2.275 -5.143 1.00 75.25 293 LYS A N 1
ATOM 2362 C CA . LYS A 1 293 ? 9.926 2.816 -4.369 1.00 75.25 293 LYS A CA 1
ATOM 2363 C C . LYS A 1 293 ? 11.208 2.085 -4.709 1.00 75.25 293 LYS A C 1
ATOM 2365 O O . LYS A 1 293 ? 12.199 2.742 -4.947 1.00 75.25 293 LYS A O 1
ATOM 2370 N N . THR A 1 294 ? 11.198 0.760 -4.804 1.00 66.25 294 THR A N 1
ATOM 2371 C CA . THR A 1 294 ? 12.387 -0.018 -5.194 1.00 66.25 294 THR A CA 1
ATOM 2372 C C . THR A 1 294 ? 12.871 0.338 -6.602 1.00 66.25 294 THR A C 1
ATOM 2374 O O . THR A 1 294 ? 14.073 0.343 -6.864 1.00 66.25 294 THR A O 1
ATOM 2377 N N . VAL A 1 295 ? 11.934 0.655 -7.494 1.00 63.25 295 VAL A N 1
ATOM 2378 C CA . VAL A 1 295 ? 12.189 1.089 -8.874 1.00 63.25 295 VAL A CA 1
ATOM 2379 C C . VAL A 1 295 ? 12.773 2.499 -8.912 1.00 63.25 295 VAL A C 1
ATOM 2381 O O . VAL A 1 295 ? 13.718 2.752 -9.652 1.00 63.25 295 VAL A O 1
ATOM 2384 N N . LEU A 1 296 ? 12.240 3.404 -8.088 1.00 65.38 296 LEU A N 1
ATOM 2385 C CA . LEU A 1 296 ? 12.712 4.783 -7.943 1.00 65.38 296 LEU A CA 1
ATOM 2386 C C . LEU A 1 296 ? 13.968 4.902 -7.063 1.00 65.38 296 LEU A C 1
ATOM 2388 O O . LEU A 1 296 ? 14.683 5.896 -7.151 1.00 65.38 296 LEU A O 1
ATOM 2392 N N . MET A 1 297 ? 14.248 3.918 -6.205 1.00 60.47 297 MET A N 1
ATOM 2393 C CA . MET A 1 297 ? 15.427 3.884 -5.347 1.00 60.47 297 MET A CA 1
ATOM 2394 C C . MET A 1 297 ? 16.652 3.585 -6.207 1.00 60.47 297 MET A C 1
ATOM 2396 O O . MET A 1 297 ? 16.829 2.472 -6.712 1.00 60.47 297 MET A O 1
ATOM 2400 N N . ASP A 1 298 ? 17.498 4.609 -6.335 1.00 58.22 298 ASP A N 1
ATOM 2401 C CA . ASP A 1 298 ? 18.811 4.573 -6.970 1.00 58.22 298 ASP A CA 1
ATOM 2402 C C . ASP A 1 298 ? 19.636 3.388 -6.451 1.00 58.22 298 ASP A C 1
ATOM 2404 O O . ASP A 1 298 ? 20.215 3.410 -5.363 1.00 58.22 298 ASP A O 1
ATOM 2408 N N . ASP A 1 299 ? 19.713 2.338 -7.263 1.00 70.88 299 ASP A N 1
ATOM 2409 C CA . ASP A 1 299 ? 20.707 1.293 -7.111 1.00 70.88 299 ASP A CA 1
ATOM 2410 C C . ASP A 1 299 ? 21.949 1.727 -7.891 1.00 70.88 299 ASP A C 1
ATOM 2412 O O . ASP A 1 299 ? 21.894 1.789 -9.123 1.00 70.88 299 ASP A O 1
ATOM 2416 N N . PRO A 1 300 ? 23.089 1.996 -7.228 1.00 77.75 300 PRO A N 1
ATOM 2417 C CA . PRO A 1 300 ? 24.274 2.508 -7.907 1.00 77.75 300 PRO A CA 1
ATOM 2418 C C . PRO A 1 300 ? 24.752 1.630 -9.071 1.00 77.75 300 PRO A C 1
ATOM 2420 O O . PRO A 1 300 ? 25.379 2.144 -10.000 1.00 77.75 300 PRO A O 1
ATOM 2423 N N . LEU A 1 301 ? 24.466 0.321 -9.040 1.00 85.06 301 LEU A N 1
ATOM 2424 C CA . LEU A 1 301 ? 24.811 -0.611 -10.107 1.00 85.06 301 LEU A CA 1
ATOM 2425 C C . LEU A 1 301 ? 23.814 -0.547 -11.271 1.00 85.06 301 LEU A C 1
ATOM 2427 O O . LEU A 1 301 ? 24.268 -0.515 -12.413 1.00 85.06 301 LEU A O 1
ATOM 2431 N N . ARG A 1 302 ? 22.499 -0.453 -11.014 1.00 85.44 302 ARG A N 1
ATOM 2432 C CA . ARG A 1 302 ? 21.512 -0.193 -12.083 1.00 85.44 302 ARG A CA 1
ATOM 2433 C C . ARG A 1 302 ? 21.755 1.166 -12.725 1.00 85.44 302 ARG A C 1
ATOM 2435 O O . ARG A 1 302 ? 21.903 1.244 -13.934 1.00 85.44 302 ARG A O 1
ATOM 2442 N N . SER A 1 303 ? 21.929 2.218 -11.928 1.00 84.06 303 SER A N 1
ATOM 2443 C CA . SER A 1 303 ? 22.194 3.563 -12.446 1.00 84.06 303 SER A CA 1
ATOM 2444 C C . SER A 1 303 ? 23.515 3.614 -13.233 1.00 84.06 303 SER A C 1
ATOM 2446 O O . SER A 1 303 ? 23.627 4.357 -14.207 1.00 84.06 303 SER A O 1
ATOM 2448 N N . ALA A 1 304 ? 24.524 2.814 -12.859 1.00 87.50 304 ALA A N 1
ATOM 2449 C CA . ALA A 1 304 ? 25.733 2.643 -13.668 1.00 87.50 304 ALA A CA 1
ATOM 2450 C C . ALA A 1 304 ? 25.456 1.910 -14.989 1.00 87.50 304 ALA A C 1
ATOM 2452 O O . ALA A 1 304 ? 25.928 2.365 -16.029 1.00 87.50 304 ALA A O 1
ATOM 2453 N N . PHE A 1 305 ? 24.671 0.831 -14.959 1.00 93.00 305 PHE A N 1
ATOM 2454 C CA . PHE A 1 305 ? 24.264 0.103 -16.158 1.00 93.00 305 PHE A CA 1
ATOM 2455 C C . PHE A 1 305 ? 23.473 1.001 -17.121 1.00 93.00 305 PHE A C 1
ATOM 2457 O O . PHE A 1 305 ? 23.813 1.079 -18.297 1.00 93.00 305 PHE A O 1
ATOM 2464 N N . ASP A 1 306 ? 22.480 1.744 -16.630 1.00 89.50 306 ASP A N 1
ATOM 2465 C CA . ASP A 1 306 ? 21.666 2.679 -17.412 1.00 89.50 306 ASP A CA 1
ATOM 2466 C C . ASP A 1 306 ? 22.519 3.752 -18.101 1.00 89.50 306 ASP A C 1
ATOM 2468 O O . ASP A 1 306 ? 22.334 4.047 -19.286 1.00 89.50 306 ASP A O 1
ATOM 2472 N N . ARG A 1 307 ? 23.475 4.344 -17.368 1.00 89.81 307 ARG A N 1
ATOM 2473 C CA . ARG A 1 307 ? 24.407 5.336 -17.928 1.00 89.81 307 ARG A CA 1
ATOM 2474 C C . ARG A 1 307 ? 25.296 4.723 -18.999 1.00 89.81 307 ARG A C 1
ATOM 2476 O O . ARG A 1 307 ? 25.454 5.333 -20.058 1.00 89.81 307 ARG A O 1
ATOM 2483 N N . PHE A 1 308 ? 25.850 3.542 -18.732 1.00 94.62 308 PHE A N 1
ATOM 2484 C CA . PHE A 1 308 ? 26.639 2.807 -19.710 1.00 94.62 308 PHE A CA 1
ATOM 2485 C C . PHE A 1 308 ? 25.815 2.543 -20.970 1.00 94.62 308 PHE A C 1
ATOM 2487 O O . PHE A 1 308 ? 26.237 2.933 -22.053 1.00 94.62 308 PHE A O 1
ATOM 2494 N N . TRP A 1 309 ? 24.615 1.976 -20.826 1.00 94.62 309 TRP A N 1
ATOM 2495 C CA . TRP A 1 309 ? 23.749 1.589 -21.937 1.00 94.62 309 TRP A CA 1
ATOM 2496 C C . TRP A 1 309 ? 23.391 2.786 -22.821 1.00 94.62 309 TRP A C 1
ATOM 2498 O O . TRP A 1 309 ? 23.574 2.761 -24.037 1.00 94.62 309 TRP A O 1
ATOM 2508 N N . LYS A 1 310 ? 22.971 3.901 -22.211 1.00 88.94 310 LYS A N 1
ATOM 2509 C CA . LYS A 1 310 ? 22.648 5.140 -22.937 1.00 88.94 310 LYS A CA 1
ATOM 2510 C C . LYS A 1 310 ? 23.859 5.753 -23.641 1.00 88.94 310 LYS A C 1
ATOM 2512 O O . LYS A 1 310 ? 23.681 6.424 -24.656 1.00 88.94 310 LYS A O 1
ATOM 2517 N N . ARG A 1 311 ? 25.071 5.577 -23.105 1.00 89.75 311 ARG A N 1
ATOM 2518 C CA . ARG A 1 311 ? 26.310 6.039 -23.748 1.00 89.75 311 ARG A CA 1
ATOM 2519 C C . ARG A 1 311 ? 26.740 5.097 -24.874 1.00 89.75 311 ARG A C 1
ATOM 2521 O O . ARG A 1 311 ? 27.097 5.592 -25.933 1.00 89.75 311 ARG A O 1
ATOM 2528 N N . HIS A 1 312 ? 26.633 3.784 -24.672 1.00 92.19 312 HIS A N 1
ATOM 2529 C CA . HIS A 1 312 ? 26.900 2.749 -25.679 1.00 92.19 312 HIS A CA 1
ATOM 2530 C C . HIS A 1 312 ? 26.090 2.997 -26.954 1.00 92.19 312 HIS A C 1
ATOM 2532 O O . HIS A 1 312 ? 26.650 3.109 -28.039 1.00 92.19 312 HIS A O 1
ATOM 2538 N N . LEU A 1 313 ? 24.785 3.246 -26.810 1.00 89.69 313 LEU A N 1
ATOM 2539 C CA . LEU A 1 313 ? 23.894 3.522 -27.944 1.00 89.69 313 LEU A CA 1
ATOM 2540 C C . LEU A 1 313 ? 24.215 4.814 -28.714 1.00 89.69 313 LEU A C 1
ATOM 2542 O O . LEU A 1 313 ? 23.775 4.969 -29.850 1.00 89.69 313 LEU A O 1
ATOM 2546 N N . LYS A 1 314 ? 24.953 5.760 -28.119 1.00 87.44 314 LYS A N 1
ATOM 2547 C CA . LYS A 1 314 ? 25.418 6.965 -28.831 1.00 87.44 314 LYS A CA 1
ATOM 2548 C C . LYS A 1 314 ? 26.640 6.685 -29.710 1.00 87.44 314 LYS A C 1
ATOM 2550 O O . LYS A 1 314 ? 26.993 7.536 -30.523 1.00 87.44 314 LYS A O 1
ATOM 2555 N N . GLY A 1 315 ? 27.257 5.514 -29.561 1.00 85.81 315 GLY A N 1
ATOM 2556 C CA . GLY A 1 315 ? 28.524 5.167 -30.184 1.00 85.81 315 GLY A CA 1
ATOM 2557 C C . GLY A 1 315 ? 29.716 5.851 -29.513 1.00 85.81 315 GLY A C 1
ATOM 2558 O O . GLY A 1 315 ? 29.573 6.743 -28.676 1.00 85.81 315 GLY A O 1
ATOM 2559 N N . ALA A 1 316 ? 30.914 5.409 -29.885 1.00 87.56 316 ALA A N 1
ATOM 2560 C CA . ALA A 1 316 ? 32.170 6.010 -29.455 1.00 87.56 316 ALA A CA 1
ATOM 2561 C C . ALA A 1 316 ? 32.730 6.921 -30.555 1.00 87.56 316 ALA A C 1
ATOM 2563 O O . ALA A 1 316 ? 32.724 6.565 -31.733 1.00 87.56 316 ALA A O 1
ATOM 2564 N N . SER A 1 317 ? 33.258 8.081 -30.167 1.00 87.56 317 SER A N 1
ATOM 2565 C CA . SER A 1 317 ? 33.836 9.066 -31.094 1.00 87.56 317 SER A CA 1
ATOM 2566 C C . SER A 1 317 ? 35.346 8.887 -31.295 1.00 87.56 317 SER A C 1
ATOM 2568 O O . SER A 1 317 ? 35.951 9.581 -32.110 1.00 87.56 317 SER A O 1
ATOM 2570 N N . SER A 1 318 ? 35.983 7.990 -30.534 1.00 92.94 318 SER A N 1
ATOM 2571 C CA . SER A 1 318 ? 37.420 7.706 -30.616 1.00 92.94 318 SER A CA 1
ATOM 2572 C C . SER A 1 318 ? 37.754 6.282 -30.169 1.00 92.94 318 SER A C 1
ATOM 2574 O O . SER A 1 318 ? 37.022 5.676 -29.388 1.00 92.94 318 SER A O 1
ATOM 2576 N N . GLU A 1 319 ? 38.906 5.767 -30.595 1.00 91.50 319 GLU A N 1
ATOM 2577 C CA . GLU A 1 319 ? 39.419 4.453 -30.178 1.00 91.50 319 GLU A CA 1
ATOM 2578 C C . GLU A 1 319 ? 39.656 4.368 -28.657 1.00 91.50 319 GLU A C 1
ATOM 2580 O O . GLU A 1 319 ? 39.349 3.362 -28.017 1.00 91.50 319 GLU A O 1
ATOM 2585 N N . ALA A 1 320 ? 40.108 5.464 -28.037 1.00 91.69 320 ALA A N 1
ATOM 2586 C CA . ALA A 1 320 ? 40.253 5.550 -26.584 1.00 91.69 320 ALA A CA 1
ATOM 2587 C C . ALA A 1 320 ? 38.908 5.377 -25.855 1.00 91.69 320 ALA A C 1
ATOM 2589 O O . ALA A 1 320 ? 38.846 4.722 -24.811 1.00 91.69 320 ALA A O 1
ATOM 2590 N N . GLU A 1 321 ? 37.832 5.933 -26.416 1.00 89.50 321 GLU A N 1
ATOM 2591 C CA . GLU A 1 321 ? 36.480 5.782 -25.887 1.00 89.50 321 GLU A CA 1
ATOM 2592 C C . GLU A 1 321 ? 35.953 4.358 -26.088 1.00 89.50 321 GLU A C 1
ATOM 2594 O O . GLU A 1 321 ? 35.397 3.800 -25.145 1.00 89.50 321 GLU A O 1
ATOM 2599 N N . VAL A 1 322 ? 36.213 3.723 -27.238 1.00 89.69 322 VAL A N 1
ATOM 2600 C CA . VAL A 1 322 ? 35.895 2.298 -27.462 1.00 89.69 322 VAL A CA 1
ATOM 2601 C C . VAL A 1 322 ? 36.538 1.430 -26.378 1.00 89.69 322 VAL A C 1
ATOM 2603 O O . VAL A 1 322 ? 35.864 0.637 -25.722 1.00 89.69 322 VAL A O 1
ATOM 2606 N N . HIS A 1 323 ? 37.834 1.616 -26.113 1.00 92.25 323 HIS A N 1
ATOM 2607 C CA . HIS A 1 323 ? 38.519 0.871 -25.057 1.00 92.25 323 HIS A CA 1
ATOM 2608 C C . HIS A 1 323 ? 37.969 1.170 -23.656 1.00 92.25 323 HIS A C 1
ATOM 2610 O O . HIS A 1 323 ? 37.920 0.269 -22.817 1.00 92.25 323 HIS A O 1
ATOM 2616 N N . ALA A 1 324 ? 37.568 2.413 -23.380 1.00 91.88 324 ALA A N 1
ATOM 2617 C CA . ALA A 1 324 ? 36.961 2.781 -22.104 1.00 91.88 324 ALA A CA 1
ATOM 2618 C C . ALA A 1 324 ? 35.586 2.124 -21.915 1.00 91.88 324 ALA A C 1
ATOM 2620 O O . ALA A 1 324 ? 35.342 1.544 -20.858 1.00 91.88 324 ALA A O 1
ATOM 2621 N N . GLN A 1 325 ? 34.731 2.149 -22.942 1.00 92.94 325 GLN A N 1
ATOM 2622 C CA . GLN A 1 325 ? 33.428 1.485 -22.920 1.00 92.94 325 GLN A CA 1
ATOM 2623 C C . GLN A 1 325 ? 33.587 -0.031 -22.756 1.00 92.94 325 GLN A C 1
ATOM 2625 O O . GLN A 1 325 ? 32.930 -0.614 -21.900 1.00 92.94 325 GLN A O 1
ATOM 2630 N N . ASN A 1 326 ? 34.532 -0.657 -23.463 1.00 93.50 326 ASN A N 1
ATOM 2631 C CA . ASN A 1 326 ? 34.813 -2.087 -23.306 1.00 93.50 326 ASN A CA 1
ATOM 2632 C C . ASN A 1 326 ? 35.257 -2.447 -21.880 1.00 93.50 326 ASN A C 1
ATOM 2634 O O . ASN A 1 326 ? 34.801 -3.449 -21.334 1.00 93.50 326 ASN A O 1
ATOM 2638 N N . ARG A 1 327 ? 36.112 -1.634 -21.242 1.00 94.44 327 ARG A N 1
ATOM 2639 C CA . ARG A 1 327 ? 36.504 -1.859 -19.837 1.00 94.44 327 ARG A CA 1
ATOM 2640 C C . ARG A 1 327 ? 35.327 -1.706 -18.877 1.00 94.44 327 ARG A C 1
ATOM 2642 O O . ARG A 1 327 ? 35.174 -2.531 -17.984 1.00 94.44 327 ARG A O 1
ATOM 2649 N N . GLU A 1 328 ? 34.505 -0.676 -19.064 1.00 95.25 328 GLU A N 1
ATOM 2650 C CA . GLU A 1 328 ? 33.317 -0.451 -18.234 1.00 95.25 328 GLU A CA 1
ATOM 2651 C C . GLU A 1 328 ? 32.291 -1.576 -18.396 1.00 95.25 328 GLU A C 1
ATOM 2653 O O . GLU A 1 328 ? 31.708 -2.016 -17.409 1.00 95.25 328 GLU A O 1
ATOM 2658 N N . TRP A 1 329 ? 32.129 -2.105 -19.613 1.00 96.62 329 TRP A N 1
ATOM 2659 C CA . TRP A 1 329 ? 31.293 -3.273 -19.855 1.00 96.62 329 TRP A CA 1
ATOM 2660 C C . TRP A 1 329 ? 31.799 -4.490 -19.079 1.00 96.62 329 TRP A C 1
ATOM 2662 O O . TRP A 1 329 ? 31.028 -5.093 -18.340 1.00 96.62 329 TRP A O 1
ATOM 2672 N N . GLN A 1 330 ? 33.093 -4.820 -19.162 1.00 96.56 330 GLN A N 1
ATOM 2673 C CA . GLN A 1 330 ? 33.647 -5.957 -18.412 1.00 96.56 330 GLN A CA 1
ATOM 2674 C C . GLN A 1 330 ? 33.492 -5.793 -16.891 1.00 96.56 330 GLN A C 1
ATOM 2676 O O . GLN A 1 330 ? 33.168 -6.761 -16.203 1.00 96.56 330 GLN A O 1
ATOM 2681 N N . ASP A 1 331 ? 33.656 -4.578 -16.363 1.00 95.50 331 ASP A N 1
ATOM 2682 C CA . ASP A 1 331 ? 33.387 -4.284 -14.950 1.00 95.50 331 ASP A CA 1
ATOM 2683 C C . ASP A 1 331 ? 31.908 -4.501 -14.584 1.00 95.50 331 ASP A C 1
ATOM 2685 O O . ASP A 1 331 ? 31.599 -5.181 -13.602 1.00 95.50 331 ASP A O 1
ATOM 2689 N N . LEU A 1 332 ? 30.978 -3.989 -15.398 1.00 94.94 332 LEU A N 1
ATOM 2690 C CA . LEU A 1 332 ? 29.543 -4.194 -15.198 1.00 94.94 332 LEU A CA 1
ATOM 2691 C C . LEU A 1 332 ? 29.174 -5.678 -15.212 1.00 94.94 332 LEU A C 1
ATOM 2693 O O . LEU A 1 332 ? 28.434 -6.111 -14.331 1.00 94.94 332 LEU A O 1
ATOM 2697 N N . ARG A 1 333 ? 29.723 -6.467 -16.145 1.00 95.31 333 ARG A N 1
ATOM 2698 C CA . ARG A 1 333 ? 29.523 -7.927 -16.198 1.00 95.31 333 ARG A CA 1
ATOM 2699 C C . ARG A 1 333 ? 29.879 -8.594 -14.874 1.00 95.31 333 ARG A C 1
ATOM 2701 O O . ARG A 1 333 ? 29.060 -9.335 -14.335 1.00 95.31 333 ARG A O 1
ATOM 2708 N N . LEU A 1 334 ? 31.052 -8.285 -14.323 1.00 93.88 334 LEU A N 1
ATOM 2709 C CA . LEU A 1 334 ? 31.512 -8.856 -13.056 1.00 93.88 334 LEU A CA 1
ATOM 2710 C C . LEU A 1 334 ? 30.626 -8.431 -11.882 1.00 93.88 334 LEU A C 1
ATOM 2712 O O . LEU A 1 334 ? 30.185 -9.278 -11.106 1.00 93.88 334 LEU A O 1
ATOM 2716 N N . ARG A 1 335 ? 30.330 -7.133 -11.754 1.00 92.88 335 ARG A N 1
ATOM 2717 C CA . ARG A 1 335 ? 29.534 -6.613 -10.631 1.00 92.88 335 ARG A CA 1
ATOM 2718 C C . ARG A 1 335 ? 28.087 -7.101 -10.670 1.00 92.88 335 ARG A C 1
ATOM 2720 O O . ARG A 1 335 ? 27.529 -7.430 -9.624 1.00 92.88 335 ARG A O 1
ATOM 2727 N N . VAL A 1 336 ? 27.482 -7.178 -11.858 1.00 89.62 336 VAL A N 1
ATOM 2728 C CA . VAL A 1 336 ? 26.123 -7.712 -12.040 1.00 89.62 336 VAL A CA 1
ATOM 2729 C C . VAL A 1 336 ? 26.088 -9.197 -11.696 1.00 89.62 336 VAL A C 1
ATOM 2731 O O . VAL A 1 336 ? 25.233 -9.600 -10.906 1.00 89.62 336 VAL A O 1
ATOM 2734 N N . GLN A 1 337 ? 27.050 -9.990 -12.176 1.00 91.38 337 GLN A N 1
ATOM 2735 C CA . GLN A 1 337 ? 27.135 -11.414 -11.847 1.00 91.38 337 GLN A CA 1
ATOM 2736 C C . GLN A 1 337 ? 27.316 -11.648 -10.344 1.00 91.38 337 GLN A C 1
ATOM 2738 O O . GLN A 1 337 ? 26.604 -12.461 -9.763 1.00 91.38 337 GLN A O 1
ATOM 2743 N N . GLN A 1 338 ? 28.219 -10.912 -9.693 1.00 86.88 338 GLN A N 1
ATOM 2744 C CA . GLN A 1 338 ? 28.459 -11.038 -8.251 1.00 86.88 338 GLN A CA 1
ATOM 2745 C C . GLN A 1 338 ? 27.228 -10.682 -7.416 1.00 86.88 338 GLN A C 1
ATOM 2747 O O . GLN A 1 338 ? 26.985 -11.301 -6.384 1.00 86.88 338 GLN A O 1
ATOM 2752 N N . ARG A 1 339 ? 26.461 -9.676 -7.846 1.00 80.88 339 ARG A N 1
ATOM 2753 C CA . ARG A 1 339 ? 25.327 -9.170 -7.072 1.00 80.88 339 ARG A CA 1
ATOM 2754 C C . ARG A 1 339 ? 24.028 -9.930 -7.306 1.00 80.88 339 ARG A C 1
ATOM 2756 O O . ARG A 1 339 ? 23.254 -10.097 -6.371 1.00 80.88 339 ARG A O 1
ATOM 2763 N N . SER A 1 340 ? 23.761 -10.311 -8.549 1.00 78.75 340 SER A N 1
ATOM 2764 C CA . SER A 1 340 ? 22.461 -10.847 -8.975 1.00 78.75 340 SER A CA 1
ATOM 2765 C C . SER A 1 340 ? 22.527 -12.289 -9.477 1.00 78.75 340 SER A C 1
ATOM 2767 O O . SER A 1 340 ? 21.492 -12.887 -9.740 1.00 78.75 340 SER A O 1
ATOM 2769 N N . GLY A 1 341 ? 23.728 -12.849 -9.653 1.00 84.69 341 GLY A N 1
ATOM 2770 C CA . GLY A 1 341 ? 23.928 -14.140 -10.314 1.00 84.69 341 GLY A CA 1
ATOM 2771 C C . GLY A 1 341 ? 23.758 -14.095 -11.838 1.00 84.69 341 GLY A C 1
ATOM 2772 O O . GLY A 1 341 ? 24.061 -15.080 -12.508 1.00 84.69 341 GLY A O 1
ATOM 2773 N N . VAL A 1 342 ? 23.319 -12.965 -12.406 1.00 88.81 342 VAL A N 1
ATOM 2774 C CA . VAL A 1 342 ? 23.077 -12.810 -13.845 1.00 88.81 342 VAL A CA 1
ATOM 2775 C C . VAL A 1 342 ? 24.393 -12.729 -14.610 1.00 88.81 342 VAL A C 1
ATOM 2777 O O . VAL A 1 342 ? 25.223 -11.851 -14.367 1.00 88.81 342 VAL A O 1
ATOM 2780 N N . VAL A 1 343 ? 24.562 -13.612 -15.593 1.00 91.69 343 VAL A N 1
ATOM 2781 C CA . VAL A 1 343 ? 25.714 -13.597 -16.499 1.00 91.69 343 VAL A CA 1
ATOM 2782 C C . VAL A 1 343 ? 25.375 -12.770 -17.735 1.00 91.69 343 VAL A C 1
ATOM 2784 O O . VAL A 1 343 ? 24.569 -13.170 -18.571 1.00 91.69 343 VAL A O 1
ATOM 2787 N N . LEU A 1 344 ? 26.006 -11.604 -17.850 1.00 92.75 344 LEU A N 1
ATOM 2788 C CA . LEU A 1 344 ? 25.879 -10.729 -19.014 1.00 92.75 344 LEU A CA 1
ATOM 2789 C C . LEU A 1 344 ? 26.707 -11.253 -20.212 1.00 92.75 344 LEU A C 1
ATOM 2791 O O . LEU A 1 344 ? 27.811 -11.787 -20.005 1.00 92.75 344 LEU A O 1
ATOM 2795 N N . PRO A 1 345 ? 26.223 -11.074 -21.461 1.00 93.56 345 PRO A N 1
ATOM 2796 C CA . PRO A 1 345 ? 26.916 -11.526 -22.666 1.00 93.56 345 PRO A CA 1
ATOM 2797 C C . PRO A 1 345 ? 28.259 -10.822 -22.858 1.00 93.56 345 PRO A C 1
ATOM 2799 O O . PRO A 1 345 ? 28.546 -9.797 -22.236 1.00 93.56 345 PRO A O 1
ATOM 2802 N N . GLU A 1 346 ? 29.104 -11.402 -23.711 1.00 92.38 346 GLU A N 1
ATOM 2803 C CA . GLU A 1 346 ? 30.424 -10.845 -24.009 1.00 92.38 346 GLU A CA 1
ATOM 2804 C C . GLU A 1 346 ? 30.321 -9.450 -24.618 1.00 92.38 346 GLU A C 1
ATOM 2806 O O . GLU A 1 346 ? 31.027 -8.545 -24.169 1.00 92.38 346 GLU A O 1
ATOM 2811 N N . TYR A 1 347 ? 29.386 -9.262 -25.549 1.00 92.19 347 TYR A N 1
ATOM 2812 C CA . TYR A 1 347 ? 29.161 -7.991 -26.218 1.00 92.19 347 TYR A CA 1
ATOM 2813 C C . TYR A 1 347 ? 27.829 -7.372 -25.776 1.00 92.19 347 TYR A C 1
ATOM 2815 O O . TYR A 1 347 ? 26.823 -8.080 -25.680 1.00 92.19 347 TYR A O 1
ATOM 2823 N N . PRO A 1 348 ? 27.790 -6.054 -25.509 1.00 92.50 348 PRO A N 1
ATOM 2824 C CA . PRO A 1 348 ? 26.553 -5.369 -25.138 1.00 92.50 348 PRO A CA 1
ATOM 2825 C C . PRO A 1 348 ? 25.494 -5.451 -26.248 1.00 92.50 348 PRO A C 1
ATOM 2827 O O . PRO A 1 348 ? 24.305 -5.524 -25.943 1.00 92.50 348 PRO A O 1
ATOM 2830 N N . ASP A 1 349 ? 25.914 -5.528 -27.515 1.00 92.25 349 ASP A N 1
ATOM 2831 C CA . ASP A 1 349 ? 25.031 -5.562 -28.689 1.00 92.25 349 ASP A CA 1
ATOM 2832 C C . ASP A 1 349 ? 24.071 -6.765 -28.689 1.00 92.25 349 ASP A C 1
ATOM 2834 O O . ASP A 1 349 ? 22.945 -6.681 -29.182 1.00 92.25 349 ASP A O 1
ATOM 2838 N N . ASP A 1 350 ? 24.455 -7.869 -28.039 1.00 91.19 350 ASP A N 1
ATOM 2839 C CA . ASP A 1 350 ? 23.603 -9.055 -27.884 1.00 91.19 350 ASP A CA 1
ATOM 2840 C C . ASP A 1 350 ? 22.319 -8.770 -27.083 1.00 91.19 350 ASP A C 1
ATOM 2842 O O . ASP A 1 350 ? 21.328 -9.505 -27.193 1.00 91.19 350 ASP A O 1
ATOM 2846 N N . LEU A 1 351 ? 22.325 -7.701 -26.280 1.00 94.06 351 LEU A N 1
ATOM 2847 C CA . LEU A 1 351 ? 21.191 -7.254 -25.477 1.00 94.06 351 LEU A CA 1
ATOM 2848 C C . LEU A 1 351 ? 20.345 -6.183 -26.167 1.00 94.06 351 LEU A C 1
ATOM 2850 O O . LEU A 1 351 ? 19.256 -5.880 -25.674 1.00 94.06 351 LEU A O 1
ATOM 2854 N N . GLU A 1 352 ? 20.789 -5.625 -27.298 1.00 93.25 352 GLU A N 1
ATOM 2855 C CA . GLU A 1 352 ? 20.072 -4.542 -27.975 1.00 93.25 352 GLU A CA 1
ATOM 2856 C C . GLU A 1 352 ? 18.600 -4.857 -28.228 1.00 93.25 352 GLU A C 1
ATOM 2858 O O . GLU A 1 352 ? 17.764 -4.019 -27.879 1.00 93.25 352 GLU A O 1
ATOM 2863 N N . PRO A 1 353 ? 18.225 -6.047 -28.747 1.00 93.25 353 PRO A N 1
ATOM 2864 C CA . PRO A 1 353 ? 16.832 -6.318 -29.053 1.00 93.25 353 PRO A CA 1
ATOM 2865 C C . PRO A 1 353 ? 15.884 -6.193 -27.875 1.00 93.25 353 PRO A C 1
ATOM 2867 O O . PRO A 1 353 ? 14.780 -5.671 -28.025 1.00 93.25 353 PRO A O 1
ATOM 2870 N N . ILE A 1 354 ? 16.309 -6.678 -26.711 1.00 95.31 354 ILE A N 1
ATOM 2871 C CA . ILE A 1 354 ? 15.470 -6.700 -25.522 1.00 95.31 354 ILE A CA 1
ATOM 2872 C C . ILE A 1 354 ? 15.571 -5.378 -24.767 1.00 95.31 354 ILE A C 1
ATOM 2874 O O . ILE A 1 354 ? 14.546 -4.786 -24.444 1.00 95.31 354 ILE A O 1
ATOM 2878 N N . LEU A 1 355 ? 16.779 -4.853 -24.559 1.00 95.25 355 LEU A N 1
ATOM 2879 C CA . LEU A 1 355 ? 16.967 -3.637 -23.779 1.00 95.25 355 LEU A CA 1
ATOM 2880 C C . LEU A 1 355 ? 16.442 -2.412 -24.520 1.00 95.25 355 LEU A C 1
ATOM 2882 O O . LEU A 1 355 ? 15.692 -1.642 -23.926 1.00 95.25 355 LEU A O 1
ATOM 2886 N N . ASN A 1 356 ? 16.710 -2.253 -25.818 1.00 94.44 356 ASN A N 1
ATOM 2887 C CA . ASN A 1 356 ? 16.172 -1.109 -26.564 1.00 94.44 356 ASN A CA 1
ATOM 2888 C C . ASN A 1 356 ? 14.642 -1.125 -26.576 1.00 94.44 356 ASN A C 1
ATOM 2890 O O . ASN A 1 356 ? 14.020 -0.064 -26.503 1.00 94.44 356 ASN A O 1
ATOM 2894 N N . ALA A 1 357 ? 14.026 -2.313 -26.591 1.00 95.25 357 ALA A N 1
ATOM 2895 C CA . ALA A 1 357 ? 12.584 -2.449 -26.463 1.00 95.25 357 ALA A CA 1
ATOM 2896 C C . ALA A 1 357 ? 12.079 -1.962 -25.096 1.00 95.25 357 ALA A C 1
ATOM 2898 O O . ALA A 1 357 ? 11.175 -1.129 -25.062 1.00 95.25 357 ALA A O 1
ATOM 2899 N N . ILE A 1 358 ? 12.667 -2.425 -23.986 1.00 95.19 358 ILE A N 1
ATOM 2900 C CA . ILE A 1 358 ? 12.207 -2.056 -22.637 1.00 95.19 358 ILE A CA 1
ATOM 2901 C C . ILE A 1 358 ? 12.510 -0.584 -22.319 1.00 95.19 358 ILE A C 1
ATOM 2903 O O . ILE A 1 358 ? 11.606 0.143 -21.912 1.00 95.19 358 ILE A O 1
ATOM 2907 N N . TYR A 1 359 ? 13.723 -0.095 -22.602 1.00 91.81 359 TYR A N 1
ATOM 2908 C CA . TYR A 1 359 ? 14.075 1.319 -22.420 1.00 91.81 359 TYR A CA 1
ATOM 2909 C C . TYR A 1 359 ? 13.213 2.250 -23.280 1.00 91.81 359 TYR A C 1
ATOM 2911 O O . TYR A 1 359 ? 12.861 3.333 -22.826 1.00 91.81 359 TYR A O 1
ATOM 2919 N N . SER A 1 360 ? 12.820 1.846 -24.493 1.00 92.38 360 SER A N 1
ATOM 2920 C CA . SER A 1 360 ? 11.890 2.643 -25.307 1.00 92.38 360 SER A CA 1
ATOM 2921 C C . SER A 1 360 ? 10.504 2.751 -24.675 1.00 92.38 360 SER A C 1
ATOM 2923 O O . SER A 1 360 ? 9.842 3.771 -24.831 1.00 92.38 360 SER A O 1
ATOM 2925 N N . VAL A 1 361 ? 10.045 1.718 -23.967 1.00 90.88 361 VAL A N 1
ATOM 2926 C CA . VAL A 1 361 ? 8.762 1.758 -23.256 1.00 90.88 361 VAL A CA 1
ATOM 2927 C C . VAL A 1 361 ? 8.870 2.589 -21.974 1.00 90.88 361 VAL A C 1
ATOM 2929 O O . VAL A 1 361 ? 7.973 3.390 -21.700 1.00 90.88 361 VAL A O 1
ATOM 2932 N N . ARG A 1 362 ? 9.959 2.427 -21.216 1.00 87.50 362 ARG A N 1
ATOM 2933 C CA . ARG A 1 362 ? 10.199 3.125 -19.947 1.00 87.50 362 ARG A CA 1
ATOM 2934 C C . ARG A 1 362 ? 10.501 4.611 -20.156 1.00 87.50 362 ARG A C 1
ATOM 2936 O O . ARG A 1 362 ? 9.749 5.455 -19.683 1.00 87.50 362 ARG A O 1
ATOM 2943 N N . ASP A 1 363 ? 11.528 4.916 -20.947 1.00 82.50 363 ASP A N 1
ATOM 2944 C CA . ASP A 1 363 ? 12.121 6.256 -21.079 1.00 82.50 363 ASP A CA 1
ATOM 2945 C C . ASP A 1 363 ? 11.718 6.977 -22.380 1.00 82.50 363 ASP A C 1
ATOM 2947 O O . ASP A 1 363 ? 12.038 8.150 -22.557 1.00 82.50 363 ASP A O 1
ATOM 2951 N N . GLY A 1 364 ? 11.086 6.281 -23.331 1.00 78.00 364 GLY A N 1
ATOM 2952 C CA . GLY A 1 364 ? 10.846 6.819 -24.670 1.00 78.00 364 GLY A CA 1
ATOM 2953 C C . GLY A 1 364 ? 9.754 7.888 -24.732 1.00 78.00 364 GLY A C 1
ATOM 2954 O O . GLY A 1 364 ? 8.670 7.738 -24.157 1.00 78.00 364 GLY A O 1
ATOM 2955 N N . GLU A 1 365 ? 10.026 8.916 -25.535 1.00 69.31 365 GLU A N 1
ATOM 2956 C CA . GLU A 1 365 ? 9.088 9.974 -25.921 1.00 69.31 365 GLU A CA 1
ATOM 2957 C C . GLU A 1 365 ? 8.718 9.858 -27.415 1.00 69.31 365 GLU A C 1
ATOM 2959 O O . GLU A 1 365 ? 9.455 9.238 -28.194 1.00 69.31 365 GLU A O 1
ATOM 2964 N N . PRO A 1 366 ? 7.581 10.426 -27.869 1.00 64.38 366 PRO A N 1
ATOM 2965 C CA . PRO A 1 366 ? 7.213 10.422 -29.285 1.00 64.38 366 PRO A CA 1
ATOM 2966 C C . PRO A 1 366 ? 8.334 10.984 -30.175 1.00 64.38 366 PRO A C 1
ATOM 2968 O O . PRO A 1 366 ? 8.776 12.115 -29.994 1.00 64.38 366 PRO A O 1
ATOM 2971 N N . GLY A 1 367 ? 8.787 10.196 -31.155 1.00 65.56 367 GLY A N 1
ATOM 2972 C CA . GLY A 1 367 ? 9.892 10.563 -32.047 1.00 65.56 367 GLY A CA 1
ATOM 2973 C C . GLY A 1 367 ? 11.303 10.374 -31.473 1.00 65.56 367 GLY A C 1
ATOM 2974 O O . GLY A 1 367 ? 12.267 10.622 -32.191 1.00 65.56 367 GLY A O 1
ATOM 2975 N N . GLN A 1 368 ? 11.444 9.919 -30.223 1.00 72.81 368 GLN A N 1
ATOM 2976 C CA . GLN A 1 368 ? 12.729 9.705 -29.546 1.00 72.81 368 GLN A CA 1
ATOM 2977 C C . GLN A 1 368 ? 12.732 8.374 -28.778 1.00 72.81 368 GLN A C 1
ATOM 2979 O O . GLN A 1 368 ? 12.875 8.331 -27.557 1.00 72.81 368 GLN A O 1
ATOM 2984 N N . LEU A 1 369 ? 12.555 7.264 -29.500 1.00 84.19 369 LEU A N 1
ATOM 2985 C CA . LEU A 1 369 ? 12.729 5.932 -28.919 1.00 84.19 369 LEU A CA 1
ATOM 2986 C C . LEU A 1 369 ? 14.211 5.557 -28.793 1.00 84.19 369 LEU A C 1
ATOM 2988 O O . LEU A 1 369 ? 15.060 6.023 -29.556 1.00 84.19 369 LEU A O 1
ATOM 2992 N N . VAL A 1 370 ? 14.518 4.689 -27.831 1.00 83.88 370 VAL A N 1
ATOM 2993 C CA . VAL A 1 370 ? 15.890 4.326 -27.466 1.00 83.88 370 VAL A CA 1
ATOM 2994 C C . VAL A 1 370 ? 16.492 3.350 -28.488 1.00 83.88 370 VAL A C 1
ATOM 2996 O O . VAL A 1 370 ? 15.895 2.328 -28.826 1.00 83.88 370 VAL A O 1
ATOM 2999 N N . GLY A 1 371 ? 17.694 3.671 -28.981 1.00 77.94 371 GLY A N 1
ATOM 3000 C CA . GLY A 1 371 ? 18.571 2.793 -29.769 1.00 77.94 371 GLY A CA 1
ATOM 3001 C C . GLY A 1 371 ? 18.254 2.670 -31.263 1.00 77.94 371 GLY A C 1
ATOM 3002 O O . GLY A 1 371 ? 19.157 2.750 -32.086 1.00 77.94 371 GLY A O 1
ATOM 3003 N N . TRP A 1 372 ? 16.987 2.510 -31.648 1.00 73.69 372 TRP A N 1
ATOM 3004 C CA . TRP A 1 372 ? 16.634 2.137 -33.033 1.00 73.69 372 TRP A CA 1
ATOM 3005 C C . TRP A 1 372 ? 15.969 3.232 -33.871 1.00 73.69 372 TRP A C 1
ATOM 3007 O O . TRP A 1 372 ? 15.565 2.974 -35.003 1.00 73.69 372 TRP A O 1
ATOM 3017 N N . GLY A 1 373 ? 15.807 4.442 -33.330 1.00 74.50 373 GLY A N 1
ATOM 3018 C CA . GLY A 1 373 ? 15.259 5.578 -34.082 1.00 74.50 373 GLY A CA 1
ATOM 3019 C C . GLY A 1 373 ? 13.819 5.383 -34.581 1.00 74.50 373 GLY A C 1
ATOM 3020 O O . GLY A 1 373 ? 13.377 6.088 -35.488 1.00 74.50 373 GLY A O 1
ATOM 3021 N N . HIS A 1 374 ? 13.072 4.425 -34.017 1.00 82.69 374 HIS A N 1
ATOM 3022 C CA . HIS A 1 374 ? 11.657 4.238 -34.342 1.00 82.69 374 HIS A CA 1
ATOM 3023 C C . HIS A 1 374 ? 10.856 5.459 -33.892 1.00 82.69 374 HIS A C 1
ATOM 3025 O O . HIS A 1 374 ? 11.034 5.962 -32.787 1.00 82.69 374 HIS A O 1
ATOM 3031 N N . ALA A 1 375 ? 9.931 5.913 -34.739 1.00 79.31 375 ALA A N 1
ATOM 3032 C CA . ALA A 1 375 ? 9.129 7.100 -34.443 1.00 79.31 375 ALA A CA 1
ATOM 3033 C C . ALA A 1 375 ? 8.119 6.878 -33.302 1.00 79.31 375 ALA A C 1
ATOM 3035 O O . ALA A 1 375 ? 7.728 7.829 -32.626 1.00 79.31 375 ALA A O 1
ATOM 3036 N N . ASP A 1 376 ? 7.671 5.633 -33.109 1.00 88.56 376 ASP A N 1
ATOM 3037 C CA . ASP A 1 376 ? 6.652 5.281 -32.128 1.00 88.56 376 ASP A CA 1
ATOM 3038 C C . ASP A 1 376 ? 6.711 3.803 -31.708 1.00 88.56 376 ASP A C 1
ATOM 3040 O O . ASP A 1 376 ? 7.296 2.949 -32.384 1.00 88.56 376 ASP A O 1
ATOM 3044 N N . LEU A 1 377 ? 6.086 3.512 -30.561 1.00 91.25 377 LEU A N 1
ATOM 3045 C CA . LEU A 1 377 ? 6.071 2.185 -29.948 1.00 91.25 377 LEU A CA 1
ATOM 3046 C C . LEU A 1 377 ? 5.396 1.125 -30.836 1.00 91.25 377 LEU A C 1
ATOM 3048 O O . LEU A 1 377 ? 5.773 -0.038 -30.774 1.00 91.25 377 LEU A O 1
ATOM 3052 N N . VAL A 1 378 ? 4.455 1.493 -31.712 1.00 91.94 378 VAL A N 1
ATOM 3053 C CA . VAL A 1 378 ? 3.772 0.526 -32.590 1.00 91.94 378 VAL A CA 1
ATOM 3054 C C . VAL A 1 378 ? 4.694 0.079 -33.724 1.00 91.94 378 VAL A C 1
ATOM 3056 O O . VAL A 1 378 ? 4.761 -1.113 -34.025 1.00 91.94 378 VAL A O 1
ATOM 3059 N N . LYS A 1 379 ? 5.468 0.996 -34.316 1.00 91.19 379 LYS A N 1
ATOM 3060 C CA . LYS A 1 379 ? 6.511 0.652 -35.300 1.00 91.19 379 LYS A CA 1
ATOM 3061 C C . LYS A 1 379 ? 7.597 -0.229 -34.696 1.00 91.19 379 LYS A C 1
ATOM 3063 O O . LYS A 1 379 ? 7.960 -1.240 -35.299 1.00 91.19 379 LYS A O 1
ATOM 3068 N N . LEU A 1 380 ? 8.038 0.100 -33.482 1.00 93.31 380 LEU A N 1
ATOM 3069 C CA . LEU A 1 380 ? 8.940 -0.752 -32.712 1.00 93.31 380 LEU A CA 1
ATOM 3070 C C . LEU A 1 380 ? 8.339 -2.154 -32.526 1.00 93.31 380 LEU A C 1
ATOM 3072 O O . LEU A 1 380 ? 8.987 -3.154 -32.823 1.00 93.31 380 LEU A O 1
ATOM 3076 N N . ALA A 1 381 ? 7.073 -2.241 -32.120 1.00 93.31 381 ALA A N 1
ATOM 3077 C CA . ALA A 1 381 ? 6.392 -3.512 -31.919 1.00 93.31 381 ALA A CA 1
ATOM 3078 C C . ALA A 1 381 ? 6.287 -4.339 -33.218 1.00 93.31 381 ALA A C 1
ATOM 3080 O O . ALA A 1 381 ? 6.488 -5.556 -33.208 1.00 93.31 381 ALA A O 1
ATOM 3081 N N . HIS A 1 382 ? 6.046 -3.691 -34.363 1.00 94.00 382 HIS A N 1
ATOM 3082 C CA . HIS A 1 382 ? 6.087 -4.342 -35.672 1.00 94.00 382 HIS A CA 1
ATOM 3083 C C . HIS A 1 382 ? 7.469 -4.909 -36.005 1.00 94.00 382 HIS A C 1
ATOM 3085 O O . HIS A 1 382 ? 7.540 -6.040 -36.491 1.00 94.00 382 HIS A O 1
ATOM 3091 N N . HIS A 1 383 ? 8.538 -4.163 -35.723 1.00 93.62 383 HIS A N 1
ATOM 3092 C CA . HIS A 1 383 ? 9.908 -4.634 -35.910 1.00 93.62 383 HIS A CA 1
ATOM 3093 C C . HIS A 1 383 ? 10.198 -5.862 -35.034 1.00 93.62 383 HIS A C 1
ATOM 3095 O O . HIS A 1 383 ? 10.634 -6.893 -35.546 1.00 93.62 383 HIS A O 1
ATOM 3101 N N . LEU A 1 384 ? 9.852 -5.798 -33.743 1.00 94.94 384 LEU A N 1
ATOM 3102 C CA . LEU A 1 384 ? 10.004 -6.919 -32.810 1.00 94.94 384 LEU A CA 1
ATOM 3103 C C . LEU A 1 384 ? 9.234 -8.160 -33.275 1.00 94.94 384 LEU A C 1
ATOM 3105 O O . LEU A 1 384 ? 9.749 -9.272 -33.216 1.00 94.94 384 LEU A O 1
ATOM 3109 N N . TYR A 1 385 ? 8.023 -7.980 -33.803 1.00 95.19 385 TYR A N 1
ATOM 3110 C CA . TYR A 1 385 ? 7.211 -9.088 -34.302 1.00 95.19 385 TYR A CA 1
ATOM 3111 C C . TYR A 1 385 ? 7.846 -9.833 -35.480 1.00 95.19 385 TYR A C 1
ATOM 3113 O O . TYR A 1 385 ? 7.660 -11.043 -35.614 1.00 95.19 385 TYR A O 1
ATOM 3121 N N . VAL A 1 386 ? 8.560 -9.116 -36.349 1.00 93.44 386 VAL A N 1
ATOM 3122 C CA . VAL A 1 386 ? 9.201 -9.700 -37.533 1.00 93.44 386 VAL A CA 1
ATOM 3123 C C . VAL A 1 386 ? 10.552 -10.317 -37.173 1.00 93.44 386 VAL A C 1
ATOM 3125 O O . VAL A 1 386 ? 10.800 -11.463 -37.539 1.00 93.44 386 VAL A O 1
ATOM 3128 N N . SER A 1 387 ? 11.386 -9.588 -36.429 1.00 92.81 387 SER A N 1
ATOM 3129 C CA . SER A 1 387 ? 12.811 -9.912 -36.276 1.00 92.81 387 SER A CA 1
ATOM 3130 C C . SER A 1 387 ? 13.189 -10.456 -34.894 1.00 92.81 387 SER A C 1
ATOM 3132 O O . SER A 1 387 ? 14.195 -11.150 -34.764 1.00 92.81 387 SER A O 1
ATOM 3134 N N . HIS A 1 388 ? 12.398 -10.180 -33.851 1.00 94.75 388 HIS A N 1
ATOM 3135 C CA . HIS A 1 388 ? 12.773 -10.434 -32.451 1.00 94.75 388 HIS A CA 1
ATOM 3136 C C . HIS A 1 388 ? 11.606 -10.981 -31.615 1.00 94.75 388 HIS A C 1
ATOM 3138 O O . HIS A 1 388 ? 11.298 -10.482 -30.533 1.00 94.75 388 HIS A O 1
ATOM 3144 N N . LYS A 1 389 ? 10.958 -12.045 -32.104 1.00 95.88 389 LYS A N 1
ATOM 3145 C CA . LYS A 1 389 ? 9.797 -12.679 -31.450 1.00 95.88 389 LYS A CA 1
ATOM 3146 C C . LYS A 1 389 ? 9.977 -12.995 -29.950 1.00 95.88 389 LYS A C 1
ATOM 3148 O O . LYS A 1 389 ? 9.027 -12.724 -29.214 1.00 95.88 389 LYS A O 1
ATOM 3153 N N . PRO A 1 390 ? 11.150 -13.457 -29.459 1.00 95.81 390 PRO A N 1
ATOM 3154 C CA . PRO A 1 390 ? 11.386 -13.678 -28.025 1.00 95.81 390 PRO A CA 1
ATOM 3155 C C . PRO A 1 390 ? 11.202 -12.444 -27.130 1.00 95.81 390 PRO A C 1
ATOM 3157 O O . PRO A 1 390 ? 11.010 -12.580 -25.926 1.00 95.81 390 PRO A O 1
ATOM 3160 N N . VAL A 1 391 ? 11.263 -11.235 -27.698 1.00 96.31 391 VAL A N 1
ATOM 3161 C CA . VAL A 1 391 ? 11.144 -9.963 -26.966 1.00 96.31 391 VAL A CA 1
ATOM 3162 C C . VAL A 1 391 ? 9.680 -9.539 -26.789 1.00 96.31 391 VAL A C 1
ATOM 3164 O O . VAL A 1 391 ? 9.374 -8.697 -25.952 1.00 96.31 391 VAL A O 1
ATOM 3167 N N . LEU A 1 392 ? 8.736 -10.123 -27.533 1.00 96.44 392 LEU A N 1
ATOM 3168 C CA . LEU A 1 392 ? 7.341 -9.669 -27.522 1.00 96.44 392 LEU A CA 1
ATOM 3169 C C . LEU A 1 392 ? 6.643 -9.841 -26.170 1.00 96.44 392 LEU A C 1
ATOM 3171 O O . LEU A 1 392 ? 5.811 -9.006 -25.815 1.00 96.44 392 LEU A O 1
ATOM 3175 N N . TRP A 1 393 ? 6.964 -10.903 -25.429 1.00 95.94 393 TRP A N 1
ATOM 3176 C CA . TRP A 1 393 ? 6.416 -11.115 -24.090 1.00 95.94 393 TRP A CA 1
ATOM 3177 C C . TRP A 1 393 ? 6.913 -10.067 -23.082 1.00 95.94 393 TRP A C 1
ATOM 3179 O O . TRP A 1 393 ? 6.075 -9.330 -22.558 1.00 95.94 393 TRP A O 1
ATOM 3189 N N . PRO A 1 394 ? 8.233 -9.894 -22.864 1.00 96.00 394 PRO A N 1
ATOM 3190 C CA . PRO A 1 394 ? 8.719 -8.865 -21.947 1.00 96.00 394 PRO A CA 1
ATOM 3191 C C . PRO A 1 394 ? 8.348 -7.446 -22.404 1.00 96.00 394 PRO A C 1
ATOM 3193 O O . PRO A 1 394 ? 8.013 -6.606 -21.575 1.00 96.00 394 PRO A O 1
ATOM 3196 N N . TYR A 1 395 ? 8.303 -7.180 -23.715 1.00 96.12 395 TYR A N 1
ATOM 3197 C CA . TYR A 1 395 ? 7.814 -5.907 -24.248 1.00 96.12 395 TYR A CA 1
ATOM 3198 C C . TYR A 1 395 ? 6.345 -5.646 -23.881 1.00 96.12 395 TYR A C 1
ATOM 3200 O O . TYR A 1 395 ? 5.992 -4.530 -23.508 1.00 96.12 395 TYR A O 1
ATOM 3208 N N . ARG A 1 396 ? 5.480 -6.668 -23.942 1.00 94.56 396 ARG A N 1
ATOM 3209 C CA . ARG A 1 396 ? 4.084 -6.547 -23.500 1.00 94.56 396 ARG A CA 1
ATOM 3210 C C . ARG A 1 396 ? 3.992 -6.245 -22.007 1.00 94.56 396 ARG A C 1
ATOM 3212 O O . ARG A 1 396 ? 3.231 -5.354 -21.646 1.00 94.56 396 ARG A O 1
ATOM 3219 N N . ILE A 1 397 ? 4.746 -6.968 -21.180 1.00 93.44 397 ILE A N 1
ATOM 3220 C CA . ILE A 1 397 ? 4.782 -6.733 -19.731 1.00 93.44 397 ILE A CA 1
ATOM 3221 C C . ILE A 1 397 ? 5.183 -5.284 -19.455 1.00 93.44 397 ILE A C 1
ATOM 3223 O O . ILE A 1 397 ? 4.472 -4.582 -18.745 1.00 93.44 397 ILE A O 1
ATOM 3227 N N . ALA A 1 398 ? 6.245 -4.791 -20.098 1.00 92.12 398 ALA A N 1
ATOM 3228 C CA . ALA A 1 398 ? 6.660 -3.400 -19.956 1.00 92.12 398 ALA A CA 1
ATOM 3229 C C . ALA A 1 398 ? 5.557 -2.412 -20.371 1.00 92.12 398 ALA A C 1
ATOM 3231 O O . ALA A 1 398 ? 5.351 -1.405 -19.699 1.00 92.12 398 ALA A O 1
ATOM 3232 N N . LEU A 1 399 ? 4.815 -2.675 -21.455 1.00 88.06 399 LEU A N 1
ATOM 3233 C CA . LEU A 1 399 ? 3.706 -1.802 -21.863 1.00 88.06 399 LEU A CA 1
ATOM 3234 C C . LEU A 1 399 ? 2.599 -1.708 -20.798 1.00 88.06 399 LEU A C 1
ATOM 3236 O O . LEU A 1 399 ? 1.979 -0.645 -20.699 1.00 88.06 399 LEU A O 1
ATOM 3240 N N . ASP A 1 400 ? 2.336 -2.787 -20.050 1.00 83.81 400 ASP A N 1
ATOM 3241 C CA . ASP A 1 400 ? 1.380 -2.791 -18.931 1.00 83.81 400 ASP A CA 1
ATOM 3242 C C . ASP A 1 400 ? 1.957 -2.039 -17.725 1.00 83.81 400 ASP A C 1
ATOM 3244 O O . ASP A 1 400 ? 1.365 -1.064 -17.266 1.00 83.81 400 ASP A O 1
ATOM 3248 N N . VAL A 1 401 ? 3.167 -2.414 -17.298 1.00 82.06 401 VAL A N 1
ATOM 3249 C CA . VAL A 1 401 ? 3.872 -1.838 -16.139 1.00 82.06 401 VAL A CA 1
ATOM 3250 C C . VAL A 1 401 ? 4.060 -0.323 -16.266 1.00 82.06 401 VAL A C 1
ATOM 3252 O O . VAL A 1 401 ? 3.786 0.416 -15.324 1.00 82.06 401 VAL A O 1
ATOM 3255 N N . TYR A 1 402 ? 4.459 0.163 -17.443 1.00 77.88 402 TYR A N 1
ATOM 3256 C CA . TYR A 1 402 ? 4.661 1.594 -17.709 1.00 77.88 402 TYR A CA 1
ATOM 3257 C C . TYR A 1 402 ? 3.432 2.280 -18.325 1.00 77.88 402 TYR A C 1
ATOM 3259 O O . TYR A 1 402 ? 3.543 3.365 -18.900 1.00 77.88 402 TYR A O 1
ATOM 3267 N N . ASN A 1 403 ? 2.254 1.649 -18.249 1.00 76.81 403 ASN A N 1
ATOM 3268 C CA . ASN A 1 403 ? 0.962 2.208 -18.652 1.00 76.81 403 ASN A CA 1
ATOM 3269 C C . ASN A 1 403 ? 0.948 2.855 -20.059 1.00 76.81 403 ASN A C 1
ATOM 3271 O O . ASN A 1 403 ? 0.397 3.935 -20.291 1.00 76.81 403 ASN A O 1
ATOM 3275 N N . ARG A 1 404 ? 1.539 2.187 -21.055 1.00 80.44 404 ARG A N 1
ATOM 3276 C CA . ARG A 1 404 ? 1.640 2.709 -22.434 1.00 80.44 404 ARG A CA 1
ATOM 3277 C C . ARG A 1 404 ? 0.454 2.322 -23.326 1.00 80.44 404 ARG A C 1
ATOM 3279 O O . ARG A 1 404 ? 0.476 2.552 -24.538 1.00 80.44 404 ARG A O 1
ATOM 3286 N N . ALA A 1 405 ? -0.620 1.770 -22.758 1.00 77.75 405 ALA A N 1
ATOM 3287 C CA . ALA A 1 405 ? -1.777 1.281 -23.511 1.00 77.75 405 ALA A CA 1
ATOM 3288 C C . ALA A 1 405 ? -2.483 2.378 -24.334 1.00 77.75 405 ALA A C 1
ATOM 3290 O O . ALA A 1 405 ? -2.897 2.133 -25.471 1.00 77.75 405 ALA A O 1
ATOM 3291 N N . ALA A 1 406 ? -2.615 3.593 -23.790 1.00 73.12 406 ALA A N 1
ATOM 3292 C CA . ALA A 1 406 ? -3.201 4.727 -24.508 1.00 73.12 406 ALA A CA 1
ATOM 3293 C C . ALA A 1 406 ? -2.322 5.172 -25.688 1.00 73.12 406 ALA A C 1
ATOM 3295 O O . ALA A 1 406 ? -2.828 5.361 -26.795 1.00 73.12 406 ALA A O 1
ATOM 3296 N N . THR A 1 407 ? -1.005 5.245 -25.481 1.00 78.50 407 THR A N 1
ATOM 3297 C CA . THR A 1 407 ? -0.018 5.569 -26.521 1.00 78.50 407 THR A CA 1
ATOM 3298 C C . THR A 1 407 ? -0.049 4.554 -27.660 1.00 78.50 407 THR A C 1
ATOM 3300 O O . THR A 1 407 ? -0.123 4.937 -28.826 1.00 78.50 407 THR A O 1
ATOM 3303 N N . MET A 1 408 ? -0.092 3.258 -27.335 1.00 85.31 408 MET A N 1
ATOM 3304 C CA . MET A 1 408 ? -0.231 2.193 -28.332 1.00 85.31 408 MET A CA 1
ATOM 3305 C C . MET A 1 408 ? -1.521 2.341 -29.149 1.00 85.31 408 MET A C 1
ATOM 3307 O O . MET A 1 408 ? -1.489 2.215 -30.369 1.00 85.31 408 MET A O 1
ATOM 3311 N N . ARG A 1 409 ? -2.656 2.663 -28.507 1.00 82.31 409 ARG A N 1
ATOM 3312 C CA . ARG A 1 409 ? -3.931 2.902 -29.212 1.00 82.31 409 ARG A CA 1
ATOM 3313 C C . ARG A 1 409 ? -3.875 4.118 -30.132 1.00 82.31 409 ARG A C 1
ATOM 3315 O O . ARG A 1 409 ? -4.430 4.059 -31.223 1.00 82.31 409 ARG A O 1
ATOM 3322 N N . LYS A 1 410 ? -3.228 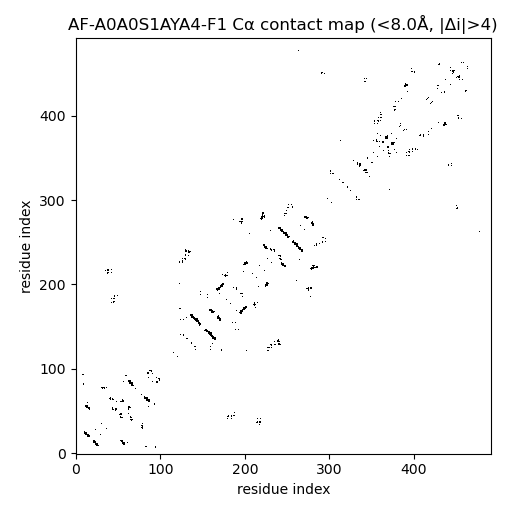5.198 -29.693 1.00 81.62 410 LYS A N 1
ATOM 3323 C CA . LYS A 1 410 ? -3.090 6.436 -30.468 1.00 81.62 410 LYS A CA 1
ATOM 3324 C C . LYS A 1 410 ? -2.286 6.215 -31.752 1.00 81.62 410 LYS A C 1
ATOM 3326 O O . LYS A 1 410 ? -2.632 6.779 -32.784 1.00 81.62 410 LYS A O 1
ATOM 3331 N N . HIS A 1 411 ? -1.223 5.415 -31.688 1.00 85.31 411 HIS A N 1
ATOM 3332 C CA . HIS A 1 411 ? -0.314 5.208 -32.819 1.00 85.31 411 HIS A CA 1
ATOM 3333 C C . HIS A 1 411 ? -0.695 4.010 -33.710 1.00 85.31 411 HIS A C 1
ATOM 3335 O O . HIS A 1 411 ? -0.297 3.968 -34.871 1.00 85.31 411 HIS A O 1
ATOM 3341 N N . ASP A 1 412 ? -1.530 3.079 -33.234 1.00 88.06 412 ASP A N 1
ATOM 3342 C CA . ASP A 1 412 ? -2.090 1.983 -34.044 1.00 88.06 412 ASP A CA 1
ATOM 3343 C C . ASP A 1 412 ? -3.304 2.451 -34.867 1.00 88.06 412 ASP A C 1
ATOM 3345 O O . ASP A 1 412 ? -4.428 1.970 -34.704 1.00 88.06 412 ASP A O 1
ATOM 3349 N N . THR A 1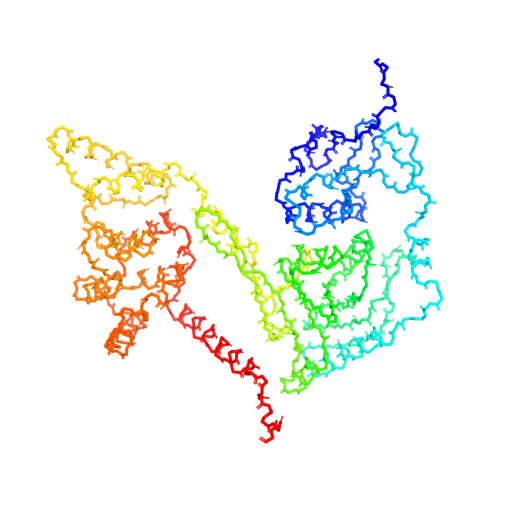 413 ? -3.084 3.413 -35.766 1.00 85.44 413 THR A N 1
ATOM 3350 C CA . THR A 1 413 ? -4.142 4.051 -36.574 1.00 85.44 413 THR A CA 1
ATOM 3351 C C . THR A 1 413 ? -4.878 3.069 -37.486 1.00 85.44 413 THR A C 1
ATOM 3353 O O . THR A 1 413 ? -6.074 3.211 -37.726 1.00 85.44 413 THR A O 1
ATOM 3356 N N . THR A 1 414 ? -4.181 2.039 -37.971 1.00 86.62 414 THR A N 1
ATOM 3357 C CA . THR A 1 414 ? -4.763 0.996 -38.832 1.00 86.62 414 THR A CA 1
ATOM 3358 C C . THR A 1 414 ? -5.465 -0.110 -38.041 1.00 86.62 414 THR A C 1
ATOM 3360 O O . THR A 1 414 ? -6.239 -0.882 -38.605 1.00 86.62 414 THR A O 1
ATOM 3363 N N . GLY A 1 415 ? -5.192 -0.223 -36.738 1.00 85.75 415 GLY A N 1
ATOM 3364 C CA . GLY A 1 415 ? -5.669 -1.310 -35.888 1.00 85.75 415 GLY A CA 1
ATOM 3365 C C . GLY A 1 415 ? -5.013 -2.668 -36.158 1.00 85.75 415 GLY A C 1
ATOM 3366 O O . GLY A 1 415 ? -5.387 -3.642 -35.500 1.00 85.75 415 GLY A O 1
ATOM 3367 N N . LYS A 1 416 ? -4.073 -2.769 -37.111 1.00 88.50 416 LYS A N 1
ATOM 3368 C CA . LYS A 1 416 ? -3.418 -4.033 -37.494 1.00 88.50 416 LYS A CA 1
ATOM 3369 C C . LYS A 1 416 ? -2.632 -4.632 -36.338 1.00 88.50 416 LYS A C 1
ATOM 3371 O O . LYS A 1 416 ? -2.623 -5.851 -36.161 1.00 88.50 416 LYS A O 1
ATOM 3376 N N . TRP A 1 417 ? -1.983 -3.796 -35.526 1.00 91.19 417 TRP A N 1
ATOM 3377 C CA . TRP A 1 417 ? -1.251 -4.295 -34.367 1.00 91.19 417 TRP A CA 1
ATOM 3378 C C . TRP A 1 417 ? -2.209 -4.972 -33.383 1.00 91.19 417 TRP A C 1
ATOM 3380 O O . TRP A 1 417 ? -2.059 -6.160 -33.084 1.00 91.19 417 TRP A O 1
ATOM 3390 N N . ARG A 1 418 ? -3.244 -4.250 -32.940 1.00 88.31 418 ARG A N 1
ATOM 3391 C CA . ARG A 1 418 ? -4.185 -4.738 -31.925 1.00 88.31 418 ARG A CA 1
ATOM 3392 C C . ARG A 1 418 ? -5.079 -5.878 -32.411 1.00 88.31 418 ARG A C 1
ATOM 3394 O O . ARG A 1 418 ? -5.387 -6.763 -31.620 1.00 88.31 418 ARG A O 1
ATOM 3401 N N . LYS A 1 419 ? -5.556 -5.832 -33.658 1.00 86.94 419 LYS A N 1
ATOM 3402 C CA . LYS A 1 419 ? -6.567 -6.777 -34.164 1.00 86.94 419 LYS A CA 1
ATOM 3403 C C . LYS A 1 419 ? -5.970 -8.040 -34.776 1.00 86.94 419 LYS A C 1
ATOM 3405 O O . LYS A 1 419 ? -6.613 -9.078 -34.711 1.00 86.94 419 LYS A O 1
ATOM 3410 N N . GLU A 1 420 ? -4.769 -7.968 -35.347 1.00 90.75 420 GLU A N 1
ATOM 3411 C CA . GLU A 1 420 ? -4.186 -9.093 -36.090 1.00 90.75 420 GLU A CA 1
ATOM 3412 C C . GLU A 1 420 ? -2.973 -9.674 -35.359 1.00 90.75 420 GLU A C 1
ATOM 3414 O O . GLU A 1 420 ? -2.932 -10.864 -35.044 1.00 90.75 420 GLU A O 1
ATOM 3419 N N . LYS A 1 421 ? -1.980 -8.836 -35.037 1.00 92.62 421 LYS A N 1
ATOM 3420 C CA . LYS A 1 421 ? -0.699 -9.317 -34.497 1.00 92.62 421 LYS A CA 1
ATOM 3421 C C . LYS A 1 421 ? -0.796 -9.734 -33.035 1.00 92.62 421 LYS A C 1
ATOM 3423 O O . LYS A 1 421 ? -0.269 -10.792 -32.697 1.00 92.62 421 LYS A O 1
ATOM 3428 N N . VAL A 1 422 ? -1.490 -8.956 -32.198 1.00 92.69 422 VAL A N 1
ATOM 3429 C CA . VAL A 1 422 ? -1.656 -9.264 -30.766 1.00 92.69 422 VAL A CA 1
ATOM 3430 C C . VAL A 1 422 ? -2.297 -10.637 -30.530 1.00 92.69 422 VAL A C 1
ATOM 3432 O O . VAL A 1 422 ? -1.668 -11.451 -29.855 1.00 92.69 422 VAL A O 1
ATOM 3435 N N . PRO A 1 423 ? -3.470 -10.970 -31.107 1.00 92.44 423 PRO A N 1
ATOM 3436 C CA . PRO A 1 423 ? -4.052 -12.302 -30.934 1.00 92.44 423 PRO A CA 1
ATOM 3437 C C . PRO A 1 423 ? -3.133 -13.420 -31.437 1.00 92.44 423 PRO A C 1
ATOM 3439 O O . PRO A 1 423 ? -3.019 -14.463 -30.797 1.00 92.44 423 PRO A O 1
ATOM 3442 N N . THR A 1 424 ? -2.437 -13.183 -32.554 1.00 95.38 424 THR A N 1
ATOM 3443 C CA . THR A 1 424 ? -1.563 -14.179 -33.184 1.00 95.38 424 THR A CA 1
ATOM 3444 C C . THR A 1 424 ? -0.384 -14.556 -32.291 1.00 95.38 424 THR A C 1
ATOM 3446 O O . THR A 1 424 ? -0.171 -15.742 -32.035 1.00 95.38 424 THR A O 1
ATOM 3449 N N . TYR A 1 425 ? 0.380 -13.575 -31.792 1.00 95.69 425 TYR A N 1
ATOM 3450 C CA . TYR A 1 425 ? 1.550 -13.894 -30.970 1.00 95.69 425 TYR A CA 1
ATOM 3451 C C . TYR A 1 425 ? 1.161 -14.395 -29.576 1.00 95.69 425 TYR A C 1
ATOM 3453 O O . TYR A 1 425 ? 1.841 -15.269 -29.047 1.00 95.69 425 TYR A O 1
ATOM 3461 N N . LEU A 1 426 ? 0.065 -13.901 -28.986 1.00 94.56 426 LEU A N 1
ATOM 3462 C CA . LEU A 1 426 ? -0.403 -14.390 -27.685 1.00 94.56 426 LEU A CA 1
ATOM 3463 C C . LEU A 1 426 ? -0.830 -15.856 -27.762 1.00 94.56 426 LEU A C 1
ATOM 3465 O O . LEU A 1 426 ? -0.451 -16.648 -26.906 1.00 94.56 426 LEU A O 1
ATOM 3469 N N . ALA A 1 427 ? -1.546 -16.245 -28.820 1.00 93.62 427 ALA A N 1
ATOM 3470 C CA . ALA A 1 427 ? -1.909 -17.640 -29.034 1.00 93.62 427 ALA A CA 1
ATOM 3471 C C . ALA A 1 427 ? -0.676 -18.542 -29.225 1.00 93.62 427 ALA A C 1
ATOM 3473 O O . ALA A 1 427 ? -0.686 -19.690 -28.790 1.00 93.62 427 ALA A O 1
ATOM 3474 N N . ALA A 1 428 ? 0.389 -18.041 -29.861 1.00 94.94 428 ALA A N 1
ATOM 3475 C CA . ALA A 1 428 ? 1.645 -18.777 -29.996 1.00 94.94 428 ALA A CA 1
ATOM 3476 C C . ALA A 1 428 ? 2.364 -18.950 -28.645 1.00 94.94 428 ALA A C 1
ATOM 3478 O O . ALA A 1 428 ? 2.777 -20.062 -28.320 1.00 94.94 428 ALA A O 1
ATOM 3479 N N . ILE A 1 429 ? 2.435 -17.890 -27.830 1.00 94.12 429 ILE A N 1
ATOM 3480 C CA . ILE A 1 429 ? 3.009 -17.932 -26.474 1.00 94.12 429 ILE A CA 1
ATOM 3481 C C . ILE A 1 429 ? 2.253 -18.928 -25.589 1.00 94.12 429 ILE A C 1
ATOM 3483 O O . ILE A 1 429 ? 2.878 -19.7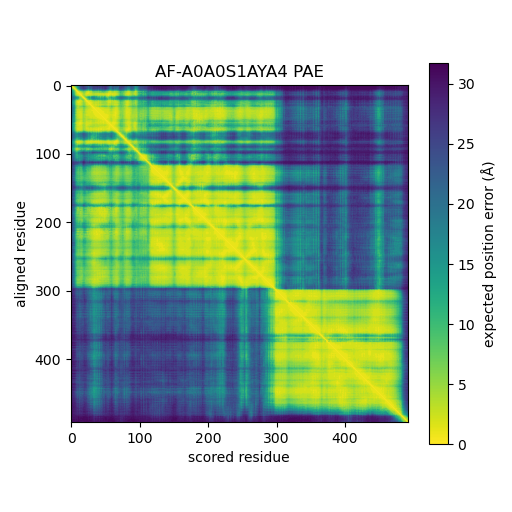71 -24.953 1.00 94.12 429 ILE A O 1
ATOM 3487 N N . LEU A 1 430 ? 0.918 -18.880 -25.586 1.00 92.88 430 LEU A N 1
ATOM 3488 C CA . LEU A 1 430 ? 0.084 -19.770 -24.770 1.00 92.88 430 LEU A CA 1
ATOM 3489 C C . LEU A 1 430 ? 0.225 -21.249 -25.153 1.00 92.88 430 LEU A C 1
ATOM 3491 O O . LEU A 1 430 ? 0.073 -22.120 -24.304 1.00 92.88 430 LEU A O 1
ATOM 3495 N N . ARG A 1 431 ? 0.552 -21.543 -26.417 1.00 94.31 431 ARG A N 1
ATOM 3496 C CA . ARG A 1 431 ? 0.862 -22.906 -26.880 1.00 94.31 431 ARG A CA 1
ATOM 3497 C C . ARG A 1 431 ? 2.318 -23.320 -26.646 1.00 94.31 431 ARG A C 1
ATOM 3499 O O . ARG A 1 431 ? 2.688 -24.427 -27.023 1.00 94.31 431 ARG A O 1
ATOM 3506 N N . GLY A 1 432 ? 3.145 -22.447 -26.071 1.00 92.31 432 GLY A N 1
ATOM 3507 C CA . GLY A 1 432 ? 4.556 -22.720 -25.810 1.00 92.31 432 GLY A CA 1
ATOM 3508 C C . GLY A 1 432 ? 5.436 -22.736 -27.062 1.00 92.31 432 GLY A C 1
ATOM 3509 O O . GLY A 1 432 ? 6.423 -23.467 -27.088 1.00 92.31 432 GLY A O 1
ATOM 3510 N N . ASP A 1 433 ? 5.095 -21.964 -28.102 1.00 95.88 433 ASP A N 1
ATOM 3511 C CA . ASP A 1 433 ? 5.903 -21.872 -29.326 1.00 95.88 433 ASP A CA 1
ATOM 3512 C C . ASP A 1 433 ? 7.351 -21.429 -28.998 1.00 95.88 433 ASP A C 1
ATOM 3514 O O . ASP A 1 433 ? 7.554 -20.313 -28.497 1.00 95.88 433 ASP A O 1
ATOM 3518 N N . PRO A 1 434 ? 8.374 -22.258 -29.302 1.00 94.44 434 PRO A N 1
ATOM 3519 C CA . PRO A 1 434 ? 9.769 -21.946 -29.003 1.00 94.44 434 PRO A CA 1
ATOM 3520 C C . PRO A 1 434 ? 10.263 -20.634 -29.618 1.00 94.44 434 PRO A C 1
ATOM 3522 O O . PRO A 1 434 ? 11.155 -20.004 -29.054 1.00 94.44 434 PRO A O 1
ATOM 3525 N N . ALA A 1 435 ? 9.680 -20.179 -30.734 1.00 94.81 435 ALA A N 1
ATOM 3526 C CA . ALA A 1 435 ? 10.070 -18.928 -31.385 1.00 94.81 435 ALA A CA 1
ATOM 3527 C C . ALA A 1 435 ? 9.775 -17.681 -30.532 1.00 94.81 435 ALA A C 1
ATOM 3529 O O . ALA A 1 435 ? 10.364 -16.626 -30.769 1.00 94.81 435 ALA A O 1
ATOM 3530 N N . TYR A 1 436 ? 8.871 -17.789 -29.556 1.00 94.50 436 TYR A N 1
ATOM 3531 C CA . TYR A 1 436 ? 8.515 -16.711 -28.630 1.00 94.50 436 TYR A CA 1
ATOM 3532 C C . TYR A 1 436 ? 9.120 -16.905 -27.237 1.00 94.50 436 TYR A C 1
ATOM 3534 O O . TYR A 1 436 ? 8.910 -16.072 -26.355 1.00 94.50 436 TYR A O 1
ATOM 3542 N N . ARG A 1 437 ? 9.880 -17.985 -27.024 1.00 91.88 437 ARG A N 1
ATOM 3543 C CA . ARG A 1 437 ? 10.516 -18.259 -25.739 1.00 91.88 437 ARG A CA 1
ATOM 3544 C C . ARG A 1 437 ? 11.638 -17.257 -25.501 1.00 91.88 437 ARG A C 1
ATOM 3546 O O . ARG A 1 437 ? 12.559 -17.140 -26.307 1.00 91.88 437 ARG A O 1
ATOM 3553 N N . MET A 1 438 ? 11.559 -16.551 -24.378 1.00 91.12 438 MET A N 1
ATOM 3554 C CA . MET A 1 438 ? 12.621 -15.656 -23.935 1.00 91.12 438 MET A CA 1
ATOM 3555 C C . MET A 1 438 ? 13.930 -16.439 -23.754 1.00 91.12 438 MET A C 1
ATOM 3557 O O . MET A 1 438 ? 13.919 -17.567 -23.255 1.00 91.12 438 MET A O 1
ATOM 3561 N N . LYS A 1 439 ? 15.047 -15.846 -24.192 1.00 89.50 439 LYS A N 1
ATOM 3562 C CA . LYS A 1 439 ? 16.378 -16.453 -24.054 1.00 89.50 439 LYS A CA 1
ATOM 3563 C C . LYS A 1 439 ? 16.729 -16.645 -22.573 1.00 89.50 439 LYS A C 1
ATOM 3565 O O . LYS A 1 439 ? 16.288 -15.875 -21.721 1.00 89.50 439 LYS A O 1
ATOM 3570 N N . GLU A 1 440 ? 17.539 -17.659 -22.291 1.00 87.06 440 GLU A N 1
ATOM 3571 C CA . GLU A 1 440 ? 18.043 -17.947 -20.944 1.00 87.06 440 GLU A CA 1
ATOM 3572 C C . GLU A 1 440 ? 18.801 -16.743 -20.356 1.00 87.06 440 GLU A C 1
ATOM 3574 O O . GLU A 1 440 ? 19.447 -15.993 -21.089 1.00 87.06 440 GLU A O 1
ATOM 3579 N N . GLY A 1 441 ? 18.665 -16.512 -19.047 1.00 86.06 441 GLY A N 1
ATOM 3580 C CA . GLY A 1 441 ? 19.290 -15.390 -18.337 1.00 86.06 441 GLY A CA 1
ATOM 3581 C C . GLY A 1 441 ? 18.611 -14.029 -18.540 1.00 86.06 441 GLY A C 1
ATOM 3582 O O . GLY A 1 441 ? 18.857 -13.098 -17.774 1.00 86.06 441 GLY A O 1
ATOM 3583 N N . MET A 1 442 ? 17.754 -13.873 -19.558 1.00 90.88 442 MET A N 1
ATOM 3584 C CA . MET A 1 442 ? 17.103 -12.587 -19.842 1.00 90.88 442 MET A CA 1
ATOM 3585 C C . MET A 1 442 ? 16.017 -12.240 -18.831 1.00 90.88 442 MET A C 1
ATOM 3587 O O . MET A 1 442 ? 15.809 -11.062 -18.564 1.00 90.88 442 MET A O 1
ATOM 3591 N N . ARG A 1 443 ? 15.332 -13.236 -18.259 1.00 92.19 443 ARG A N 1
ATOM 3592 C CA . ARG A 1 443 ? 14.339 -12.989 -17.206 1.00 92.19 443 ARG A CA 1
ATOM 3593 C C . ARG A 1 443 ? 15.018 -12.359 -16.003 1.00 92.19 443 ARG A C 1
ATOM 3595 O O . ARG A 1 443 ? 14.610 -11.306 -15.544 1.00 92.19 443 ARG A O 1
ATOM 3602 N N . GLU A 1 444 ? 16.088 -12.997 -15.552 1.00 90.69 444 GLU A N 1
ATOM 3603 C CA . GLU A 1 444 ? 16.841 -12.637 -14.365 1.00 90.69 444 GLU A CA 1
ATOM 3604 C C . GLU A 1 444 ? 17.509 -11.268 -14.570 1.00 90.69 444 GLU A C 1
ATOM 3606 O O . GLU A 1 444 ? 17.475 -10.418 -13.681 1.00 90.69 444 GLU A O 1
ATOM 3611 N N . LEU A 1 445 ? 18.020 -11.007 -15.781 1.00 91.81 445 LEU A N 1
ATOM 3612 C CA . LEU A 1 445 ? 18.514 -9.692 -16.183 1.00 91.81 445 LEU A CA 1
ATOM 3613 C C . LEU A 1 445 ? 17.428 -8.612 -16.126 1.00 91.81 445 LEU A C 1
ATOM 3615 O O . LEU A 1 445 ? 17.664 -7.538 -15.571 1.00 91.81 445 LEU A O 1
ATOM 3619 N N . LEU A 1 446 ? 16.258 -8.869 -16.713 1.00 93.31 446 LEU A N 1
ATOM 3620 C CA . LEU A 1 446 ? 15.164 -7.903 -16.724 1.00 93.31 446 LEU A CA 1
ATOM 3621 C C . LEU A 1 446 ? 14.623 -7.656 -15.317 1.00 93.31 446 LEU A C 1
ATOM 3623 O O . LEU A 1 446 ? 14.425 -6.502 -14.967 1.00 93.31 446 LEU A O 1
ATOM 3627 N N . SER A 1 447 ? 14.470 -8.690 -14.491 1.00 90.56 447 SER A N 1
ATOM 3628 C CA . SER A 1 447 ? 14.077 -8.545 -13.086 1.00 90.56 447 SER A CA 1
ATOM 3629 C C . SER A 1 447 ? 15.114 -7.761 -12.275 1.00 90.56 447 SER A C 1
ATOM 3631 O O . SER A 1 447 ? 14.751 -7.022 -11.364 1.00 90.56 447 SER A O 1
ATOM 3633 N N . PHE A 1 448 ? 16.406 -7.877 -12.607 1.00 87.88 448 PHE A N 1
ATOM 3634 C CA . PHE A 1 448 ? 17.455 -7.091 -11.961 1.00 87.88 448 PHE A CA 1
ATOM 3635 C C . PHE A 1 448 ? 17.441 -5.616 -12.387 1.00 87.88 448 PHE A C 1
ATOM 3637 O O . PHE A 1 448 ? 17.540 -4.748 -11.520 1.00 87.88 448 PHE A O 1
ATOM 3644 N N . LEU A 1 449 ? 17.360 -5.330 -13.693 1.00 88.12 449 LEU A N 1
ATOM 3645 C CA . LEU A 1 449 ? 17.431 -3.968 -14.247 1.00 88.12 449 LEU A CA 1
ATOM 3646 C C . LEU A 1 449 ? 16.111 -3.195 -14.133 1.00 88.12 449 LEU A C 1
ATOM 3648 O O . LEU A 1 449 ? 16.134 -1.981 -13.948 1.00 88.12 449 LEU A O 1
ATOM 3652 N N . PHE A 1 450 ? 14.988 -3.901 -14.228 1.00 87.69 450 PHE A N 1
ATOM 3653 C CA . PHE A 1 450 ? 13.622 -3.379 -14.212 1.00 87.69 450 PHE A CA 1
ATOM 3654 C C . PHE A 1 450 ? 12.800 -4.155 -13.166 1.00 87.69 450 PHE A C 1
ATOM 3656 O O . PHE A 1 450 ? 11.932 -4.961 -13.524 1.00 87.69 450 PHE A O 1
ATOM 3663 N N . PRO A 1 451 ? 13.087 -3.975 -11.862 1.00 83.62 451 PRO A N 1
ATOM 3664 C CA . PRO A 1 451 ? 12.422 -4.719 -10.790 1.00 83.62 451 PRO A CA 1
ATOM 3665 C C . PRO A 1 451 ? 10.889 -4.589 -10.792 1.00 83.62 451 PRO A C 1
ATOM 3667 O O . PRO A 1 451 ? 10.201 -5.500 -10.339 1.00 83.62 451 PRO A O 1
ATOM 3670 N N . GLU A 1 452 ? 10.331 -3.514 -11.354 1.00 75.44 452 GLU A N 1
ATOM 3671 C CA . GLU A 1 452 ? 8.891 -3.333 -11.584 1.00 75.44 452 GLU A CA 1
ATOM 3672 C C . GLU A 1 452 ? 8.264 -4.418 -12.471 1.00 75.44 452 GLU A C 1
ATOM 3674 O O . GLU A 1 452 ? 7.060 -4.654 -12.388 1.00 75.44 452 GLU A O 1
ATOM 3679 N N . MET A 1 453 ? 9.054 -5.074 -13.322 1.00 87.25 453 MET A N 1
ATOM 3680 C CA . MET A 1 453 ? 8.586 -6.123 -14.228 1.00 87.25 453 MET A CA 1
ATOM 3681 C C . MET A 1 453 ? 8.690 -7.528 -13.622 1.00 87.25 453 MET A C 1
ATOM 3683 O O . MET A 1 453 ? 8.104 -8.452 -14.182 1.00 87.25 453 MET A O 1
ATOM 3687 N N . ALA A 1 454 ? 9.429 -7.705 -12.520 1.00 86.06 454 ALA A N 1
ATOM 3688 C CA . ALA A 1 454 ? 9.859 -9.018 -12.030 1.00 86.06 454 ALA A CA 1
ATOM 3689 C C . ALA A 1 454 ? 8.688 -9.969 -11.7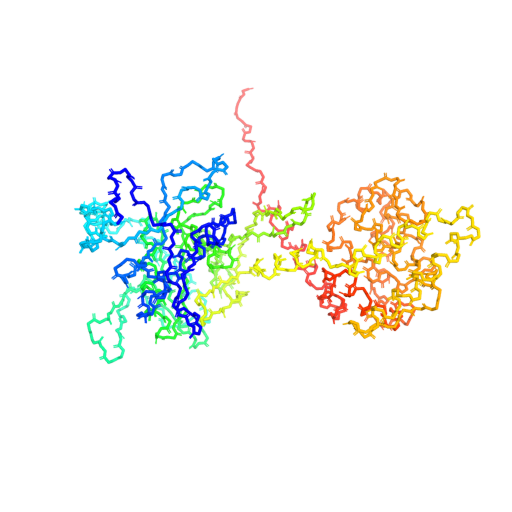32 1.00 86.06 454 ALA A C 1
ATOM 3691 O O . ALA A 1 454 ? 8.659 -11.082 -12.247 1.00 86.06 454 ALA A O 1
ATOM 3692 N N . ASP A 1 455 ? 7.683 -9.493 -10.991 1.00 83.88 455 ASP A N 1
ATOM 3693 C CA . ASP A 1 455 ? 6.502 -10.287 -10.621 1.00 83.88 455 ASP A CA 1
ATOM 3694 C C . ASP A 1 455 ? 5.775 -10.852 -11.853 1.00 83.88 455 ASP A C 1
ATOM 3696 O O . ASP A 1 455 ? 5.528 -12.050 -11.966 1.00 83.88 455 ASP A O 1
ATOM 3700 N N . LEU A 1 456 ? 5.517 -10.001 -12.848 1.00 86.56 456 LEU A N 1
ATOM 3701 C CA . LEU A 1 456 ? 4.830 -10.408 -14.074 1.00 86.56 456 LEU A CA 1
ATOM 3702 C C . LEU A 1 456 ? 5.698 -11.285 -14.987 1.00 86.56 456 LEU A C 1
ATOM 3704 O O . LEU A 1 456 ? 5.162 -12.057 -15.781 1.00 86.56 456 LEU A O 1
ATOM 3708 N N . LEU A 1 457 ? 7.026 -11.163 -14.908 1.00 90.06 457 LEU A N 1
ATOM 3709 C CA . LEU A 1 457 ? 7.964 -12.010 -15.649 1.00 90.06 457 LEU A CA 1
ATOM 3710 C C . LEU A 1 457 ? 8.067 -13.426 -15.064 1.00 90.06 457 LEU A C 1
ATOM 3712 O O . LEU A 1 457 ? 8.363 -14.362 -15.814 1.00 90.06 457 LEU A O 1
ATOM 3716 N N . ASP A 1 458 ? 7.832 -13.582 -13.761 1.00 86.94 458 ASP A N 1
ATOM 3717 C CA . ASP A 1 458 ? 7.894 -14.871 -13.063 1.00 86.94 458 ASP A CA 1
ATOM 3718 C C . ASP A 1 458 ? 6.602 -15.684 -13.195 1.00 86.94 458 ASP A C 1
ATOM 3720 O O . ASP A 1 458 ? 6.629 -16.918 -13.135 1.00 86.94 458 ASP A O 1
ATOM 3724 N N . ARG A 1 459 ? 5.479 -15.009 -13.448 1.00 87.31 459 ARG A N 1
ATOM 3725 C CA . ARG A 1 459 ? 4.170 -15.641 -13.612 1.00 87.31 459 ARG A CA 1
ATOM 3726 C C . ARG A 1 459 ? 3.992 -16.295 -14.990 1.00 87.31 459 ARG A C 1
ATOM 3728 O O . ARG A 1 459 ? 4.458 -15.773 -16.010 1.00 87.31 459 ARG A O 1
ATOM 3735 N N . PRO A 1 460 ? 3.273 -17.431 -15.074 1.00 87.12 460 PRO A N 1
ATOM 3736 C CA . PRO A 1 460 ? 2.858 -18.009 -16.343 1.00 87.12 460 PRO A CA 1
ATOM 3737 C C . PRO A 1 460 ? 2.042 -17.021 -17.186 1.00 87.12 460 PRO A C 1
ATOM 3739 O O . PRO A 1 460 ? 1.167 -16.318 -16.688 1.00 87.12 460 PRO A O 1
ATOM 3742 N N . ALA A 1 461 ? 2.268 -17.019 -18.503 1.00 88.06 461 ALA A N 1
ATOM 3743 C CA . ALA A 1 461 ? 1.613 -16.065 -19.399 1.00 88.06 461 ALA A CA 1
ATOM 3744 C C . ALA A 1 461 ? 0.075 -16.144 -19.391 1.00 88.06 461 ALA A C 1
ATOM 3746 O O . ALA A 1 461 ? -0.574 -15.146 -19.683 1.00 88.06 461 ALA A O 1
ATOM 3747 N N . HIS A 1 462 ? -0.514 -17.305 -19.081 1.00 86.56 462 HIS A N 1
ATOM 3748 C CA . HIS A 1 462 ? -1.971 -17.448 -19.010 1.00 86.56 462 HIS A CA 1
ATOM 3749 C C . HIS A 1 462 ? -2.562 -16.686 -17.817 1.00 86.56 462 HIS A C 1
ATOM 3751 O O . HIS A 1 462 ? -3.494 -15.919 -18.026 1.00 86.56 462 HIS A O 1
ATOM 3757 N N . GLU A 1 463 ? -1.955 -16.792 -16.632 1.00 84.81 463 GLU A N 1
ATOM 3758 C CA . GLU A 1 463 ? -2.391 -16.077 -15.426 1.00 84.81 463 GLU A CA 1
ATOM 3759 C C . GLU A 1 463 ? -2.320 -14.558 -15.624 1.00 84.81 463 GLU A C 1
ATOM 3761 O O . GLU A 1 463 ? -3.280 -13.838 -15.377 1.00 84.81 463 GLU A O 1
ATOM 3766 N N . VAL A 1 464 ? -1.204 -14.059 -16.169 1.00 84.00 464 VAL A N 1
ATOM 3767 C CA . VAL A 1 464 ? -1.032 -12.619 -16.434 1.00 84.00 464 VAL A CA 1
ATOM 3768 C C . VAL A 1 464 ? -2.105 -12.091 -17.398 1.00 84.00 464 VAL A C 1
ATOM 3770 O O . VAL A 1 464 ? -2.592 -10.967 -17.256 1.00 84.00 464 VAL A O 1
ATOM 3773 N N . LEU A 1 465 ? -2.485 -12.890 -18.402 1.00 84.50 465 LEU A N 1
ATOM 3774 C CA . LEU A 1 465 ? -3.501 -12.509 -19.385 1.00 84.50 465 LEU A CA 1
ATOM 3775 C C . LEU A 1 465 ? -4.932 -12.605 -18.841 1.00 84.50 465 LEU A C 1
ATOM 3777 O O . LEU A 1 465 ? -5.792 -11.854 -19.312 1.00 84.50 465 LEU A O 1
ATOM 3781 N N . GLU A 1 466 ? -5.193 -13.504 -17.894 1.00 78.50 466 GLU A N 1
ATOM 3782 C CA . GLU A 1 466 ? -6.467 -13.597 -17.176 1.00 78.50 466 GLU A CA 1
ATOM 3783 C C . GLU A 1 466 ? -6.683 -12.354 -16.308 1.00 78.50 466 GLU A C 1
ATOM 3785 O O . GLU A 1 466 ? -7.666 -11.642 -16.532 1.00 78.50 466 GLU A O 1
ATOM 3790 N N . ASP A 1 467 ? -5.699 -11.973 -15.489 1.00 73.19 467 ASP A N 1
ATOM 3791 C CA . ASP A 1 467 ? -5.732 -10.733 -14.700 1.00 73.19 467 ASP A CA 1
ATOM 3792 C C . ASP A 1 467 ? -5.942 -9.491 -15.583 1.00 73.19 467 ASP A C 1
ATOM 3794 O O . ASP A 1 467 ? -6.703 -8.576 -15.264 1.00 73.19 467 ASP A O 1
ATOM 3798 N N . GLU A 1 468 ? -5.250 -9.412 -16.727 1.00 73.19 468 GLU A N 1
ATOM 3799 C CA . GLU A 1 468 ? -5.447 -8.324 -17.693 1.00 73.19 468 GLU A CA 1
ATOM 3800 C C . GLU A 1 468 ? -6.889 -8.272 -18.229 1.00 73.19 468 GLU A C 1
ATOM 3802 O O . GLU A 1 468 ? -7.425 -7.188 -18.502 1.00 73.19 468 GLU A O 1
ATOM 3807 N N . ARG A 1 469 ? -7.509 -9.435 -18.456 1.00 74.56 469 ARG A N 1
ATOM 3808 C CA . ARG A 1 469 ? -8.865 -9.540 -18.998 1.00 74.56 469 ARG A CA 1
ATOM 3809 C C . ARG A 1 469 ? -9.896 -9.122 -17.959 1.00 74.56 469 ARG A C 1
ATOM 3811 O O . ARG A 1 469 ? -10.798 -8.363 -18.315 1.00 74.56 469 ARG A O 1
ATOM 3818 N N . GLU A 1 470 ? -9.737 -9.564 -16.718 1.00 66.12 470 GLU A N 1
ATOM 3819 C CA . GLU A 1 470 ? -10.590 -9.182 -15.591 1.00 66.12 470 GLU A CA 1
ATOM 3820 C C . GLU A 1 470 ? -10.511 -7.678 -15.327 1.00 66.12 470 GLU A C 1
ATOM 3822 O O . GLU A 1 470 ? -11.537 -6.997 -15.370 1.00 66.12 470 GLU A O 1
ATOM 3827 N N . ARG A 1 471 ? -9.296 -7.110 -15.251 1.00 68.62 471 ARG A N 1
ATOM 3828 C CA . ARG A 1 471 ? -9.089 -5.653 -15.128 1.00 68.62 471 ARG A CA 1
ATOM 3829 C C . ARG A 1 471 ? -9.823 -4.858 -16.216 1.00 68.62 471 ARG A C 1
ATOM 3831 O O . ARG A 1 471 ? -10.428 -3.820 -15.947 1.00 68.62 471 ARG A O 1
ATOM 3838 N N . ARG A 1 472 ? -9.805 -5.330 -17.471 1.00 62.16 472 ARG A N 1
ATOM 3839 C CA . ARG A 1 472 ? -10.509 -4.666 -18.590 1.00 62.16 472 ARG A CA 1
ATOM 3840 C C . ARG A 1 472 ? -12.021 -4.843 -18.552 1.00 62.16 472 ARG A C 1
ATOM 3842 O O . ARG A 1 472 ? -12.734 -3.949 -19.013 1.00 62.16 472 ARG A O 1
ATOM 3849 N N . TYR A 1 473 ? -12.495 -5.997 -18.101 1.00 51.75 473 TYR A N 1
ATOM 3850 C CA . TYR A 1 473 ? -13.918 -6.271 -17.951 1.00 51.75 473 TYR A CA 1
ATOM 3851 C C . TYR A 1 473 ? -14.516 -5.361 -16.873 1.00 51.75 473 TYR A C 1
ATOM 3853 O O . TYR A 1 473 ? -15.462 -4.628 -17.167 1.00 51.75 473 TYR A O 1
ATOM 3861 N N . ASN A 1 474 ? -13.865 -5.282 -15.711 1.00 45.59 474 ASN A N 1
ATOM 3862 C CA . ASN A 1 474 ? -14.285 -4.442 -14.589 1.00 45.59 474 ASN A CA 1
ATOM 3863 C C . ASN A 1 474 ? -14.227 -2.949 -14.957 1.00 45.59 474 ASN A C 1
ATOM 3865 O O . ASN A 1 474 ? -15.217 -2.235 -14.819 1.00 45.59 474 ASN A O 1
ATOM 3869 N N . SER A 1 475 ? -13.149 -2.491 -15.610 1.00 44.50 475 SER A N 1
ATOM 3870 C CA . SER A 1 475 ? -13.038 -1.105 -16.104 1.00 44.50 475 SER A CA 1
ATOM 3871 C C . SER A 1 475 ? -14.143 -0.709 -17.105 1.00 44.50 475 SER A C 1
ATOM 3873 O O . SER A 1 475 ? -14.616 0.434 -17.110 1.00 44.50 475 SER A O 1
ATOM 3875 N N . ARG A 1 476 ? -14.592 -1.641 -17.961 1.00 41.88 476 ARG A N 1
ATOM 3876 C CA . ARG A 1 476 ? -15.704 -1.399 -18.898 1.00 41.88 476 ARG A CA 1
ATOM 3877 C C . ARG A 1 476 ? -17.057 -1.361 -18.204 1.00 41.88 476 ARG A C 1
ATOM 3879 O O . ARG A 1 476 ? -17.861 -0.503 -18.556 1.00 41.88 476 ARG A O 1
ATOM 3886 N N . LEU A 1 477 ? -17.306 -2.264 -17.258 1.00 39.84 477 LEU A N 1
ATOM 3887 C CA . LEU A 1 477 ? -18.532 -2.255 -16.458 1.00 39.84 477 LEU A CA 1
ATOM 3888 C C . LEU A 1 477 ? -18.652 -0.958 -15.651 1.00 39.84 477 LEU A C 1
ATOM 3890 O O . LEU A 1 477 ? -19.705 -0.327 -15.669 1.00 39.84 477 LEU A O 1
ATOM 3894 N N . TYR A 1 478 ? -17.546 -0.500 -15.068 1.00 34.78 478 TYR A N 1
ATOM 3895 C CA . TYR A 1 478 ? -17.458 0.760 -14.335 1.00 34.78 478 TYR A CA 1
ATOM 3896 C C . TYR A 1 478 ? -17.689 2.002 -15.220 1.00 34.78 478 TYR A C 1
ATOM 3898 O O . TYR A 1 478 ? -18.409 2.930 -14.859 1.00 34.78 478 TYR A O 1
ATOM 3906 N N . SER A 1 479 ? -17.143 2.021 -16.442 1.00 36.97 479 SER A N 1
ATOM 3907 C CA . SER A 1 479 ? -17.395 3.124 -17.389 1.00 36.97 479 SER A CA 1
ATOM 3908 C C . SER A 1 479 ? -18.858 3.185 -17.854 1.00 36.97 479 SER A C 1
ATOM 3910 O O . SER A 1 479 ? -19.349 4.253 -18.213 1.00 36.97 479 SER A O 1
ATOM 3912 N N . LEU A 1 480 ? -19.553 2.043 -17.867 1.00 39.97 480 LEU A N 1
ATOM 3913 C CA . LEU A 1 480 ? -20.972 1.944 -18.214 1.00 39.97 480 LEU A CA 1
ATOM 3914 C C . LEU A 1 480 ? -21.884 2.305 -17.032 1.00 39.97 480 LEU A C 1
ATOM 3916 O O . LEU A 1 480 ? -22.962 2.851 -17.257 1.00 39.97 480 LEU A O 1
ATOM 3920 N N . SER A 1 481 ? -21.460 2.048 -15.789 1.00 38.84 481 SER A N 1
ATOM 3921 C CA . SER A 1 481 ? -22.210 2.423 -14.583 1.00 38.84 481 SER A CA 1
ATOM 3922 C C . SER A 1 481 ? -22.121 3.920 -14.261 1.00 38.84 481 SER A C 1
ATOM 3924 O O . SER A 1 481 ? -23.069 4.468 -13.704 1.00 38.84 481 SER A O 1
ATOM 3926 N N . LYS A 1 482 ? -21.050 4.612 -14.687 1.00 36.19 482 LYS A N 1
ATOM 3927 C CA . LYS A 1 482 ? -20.907 6.083 -14.604 1.00 36.19 482 LYS A CA 1
ATOM 3928 C C . LYS A 1 482 ? -21.513 6.851 -15.791 1.00 36.19 482 LYS A C 1
ATOM 3930 O O . LYS A 1 482 ? -21.194 8.024 -15.987 1.00 36.19 482 LYS A O 1
ATOM 3935 N N . GLY A 1 483 ? -22.392 6.217 -16.575 1.00 35.28 483 GLY A N 1
ATOM 3936 C CA . GLY A 1 483 ? -23.185 6.889 -17.606 1.00 35.28 483 GLY A CA 1
ATOM 3937 C C . GLY A 1 483 ? -23.858 8.151 -17.054 1.00 35.28 483 GLY A C 1
ATOM 3938 O O . GLY A 1 483 ? -24.575 8.106 -16.059 1.00 35.28 483 GLY A O 1
ATOM 3939 N N . THR A 1 484 ? -23.563 9.276 -17.701 1.00 30.98 484 THR A N 1
ATOM 3940 C CA . THR A 1 484 ? -24.019 10.641 -17.410 1.00 30.98 484 THR A CA 1
ATOM 3941 C C . THR A 1 484 ? -25.496 10.727 -17.015 1.00 30.98 484 THR A C 1
ATOM 3943 O O . THR A 1 484 ? -26.315 10.043 -17.639 1.00 30.98 484 THR A O 1
ATOM 3946 N N . PRO A 1 485 ? -25.882 11.622 -16.077 1.00 32.62 485 PRO A N 1
ATOM 3947 C CA . PRO A 1 485 ? -27.275 12.017 -15.944 1.00 32.62 485 PRO A CA 1
ATOM 3948 C C . PRO A 1 485 ? -27.744 12.478 -17.317 1.00 32.62 485 PRO A C 1
ATOM 3950 O O . PRO A 1 485 ? -27.127 13.344 -17.937 1.00 32.62 485 PRO A O 1
ATOM 3953 N N . HIS A 1 486 ? -28.806 11.846 -17.799 1.00 29.20 486 HIS A N 1
ATOM 3954 C CA . HIS A 1 486 ? -29.577 12.325 -18.925 1.00 29.20 486 HIS A CA 1
ATOM 3955 C C . HIS A 1 486 ? -29.885 13.800 -18.636 1.00 29.20 486 HIS A C 1
ATOM 3957 O O . HIS A 1 486 ? -30.623 14.091 -17.693 1.00 29.20 486 HIS A O 1
ATOM 3963 N N . GLU A 1 487 ? -29.287 14.733 -19.384 1.00 28.58 487 GLU A N 1
ATOM 3964 C CA . GLU A 1 487 ? -29.821 16.088 -19.446 1.00 28.58 487 GLU A CA 1
ATOM 3965 C C . GLU A 1 487 ? -31.262 15.919 -19.917 1.00 28.58 487 GLU A C 1
ATOM 3967 O O . GLU A 1 487 ? -31.541 15.502 -21.046 1.00 28.58 487 GLU A O 1
ATOM 3972 N N . SER A 1 488 ? -32.179 16.115 -18.975 1.00 26.58 488 SER A N 1
ATOM 3973 C CA . SER A 1 488 ? -33.591 16.248 -19.242 1.00 26.58 488 SER A CA 1
ATOM 3974 C C . SER A 1 488 ? -33.742 17.496 -20.095 1.00 26.58 488 SER A C 1
ATOM 3976 O O . SER A 1 488 ? -33.626 18.620 -19.608 1.00 26.58 488 SER A O 1
ATOM 3978 N N . THR A 1 489 ? -33.971 17.293 -21.384 1.00 36.56 489 THR A N 1
ATOM 3979 C CA . THR A 1 489 ? -34.567 18.304 -22.243 1.00 36.56 489 THR A CA 1
ATOM 3980 C C . THR A 1 489 ? -35.954 18.631 -21.696 1.00 36.56 489 THR A C 1
ATOM 3982 O O . THR A 1 489 ? -36.896 17.873 -21.899 1.00 36.56 489 THR A O 1
ATOM 3985 N N . ASP A 1 490 ? -36.035 19.741 -20.973 1.00 31.36 490 ASP A N 1
ATOM 3986 C CA . ASP A 1 490 ? -37.231 20.486 -20.572 1.00 31.36 490 ASP A CA 1
ATOM 3987 C C . ASP A 1 490 ? -36.691 21.878 -20.184 1.00 31.36 490 ASP A C 1
ATOM 3989 O O . ASP A 1 490 ? -35.859 21.966 -19.289 1.00 31.36 490 ASP A O 1
ATOM 3993 N N . ARG A 1 491 ? -37.004 23.038 -20.768 1.00 32.81 491 ARG A N 1
ATOM 3994 C CA . ARG A 1 491 ? -38.002 23.581 -21.709 1.00 32.81 491 ARG A CA 1
ATOM 3995 C C . ARG A 1 491 ? -37.333 24.835 -22.337 1.00 32.81 491 ARG A C 1
ATOM 3997 O O . ARG A 1 491 ? -36.440 25.399 -21.709 1.00 32.81 491 ARG A O 1
ATOM 4004 N N . ALA A 1 492 ? -37.664 25.321 -23.532 1.00 33.66 492 ALA A N 1
ATOM 4005 C CA . ALA A 1 492 ? -38.964 25.826 -23.978 1.00 33.66 492 ALA A CA 1
ATOM 4006 C C . ALA A 1 492 ? -39.067 25.863 -25.508 1.00 33.66 492 ALA A C 1
ATOM 4008 O O . ALA A 1 492 ? -38.006 25.986 -26.163 1.00 33.66 492 ALA A O 1
#

Radius of gyration: 28.15 Å; Cα contacts (8 Å, |Δi|>4): 678; chains: 1; bounding box: 79×52×75 Å

Secondary structure (DSSP, 8-state):
----SS-----EEEESSSSS--EEEHHHHS-S-HHHHHHHHHHHHHHHHTT--SEE-TTT--B-EEEE-S--TT-TTGGGGEEEE--SS----TT-----S-HHHHHHHHTTT--S-HHHHHHHHHHHHHHHT-TTEEEEEES--EE-SS-TT-EE--SEEEEETTEEEEEEE--S---HHHHHHHHHHHHHTTPEEEEEES---TTT--HHHHHHHTTTTTEEEE--HHHHHHHHHHTS-EEEEEEEEEEEETTEEEEEEEEEEEEGGGSEEETTTTEEESS-HHHHHHHHHHHHS--HHHHHHHHHHHHHTT--SSHHHHHHHHHHHHHHHHHHHHHH-----SSGGGGHHHHHHHHHHHT-BTTB-TTT--SSHHHHHHHHHHH-GGGHHHHHHHHHHTT-HHHHHHH-TTSHIIIIIHHHHHHHHHTT-GGGPPPTTHHHHHHHH-GGGHHHHHS-HHHHHHHHHHHHHHHHHHHHHT----------

Foldseek 3Di:
DDDDPDQQFQQWWFFPVDPDGDIGGVCVQLDQPPLSLLQVQLVQLLCVLVVRHGIAGPQQRAHKGWDFADDDLPDSVRSVRIGIARAQDDDPDSNHDHDDDHLVRVVCVVCVPDDDDPVLVVQLVLQLLLLVLAPQKAPKDAQDKDADDVDRVRIDGARIWIAGNNATEGEHEDADDHDSSVVSNVLNVCLSVRYQYAYEYQDDDPSPDDSRRSSVQSLQLNKYWYTDPVQSVVSNVVSFRKIKMKGWAWDQDPLDTDTDIDIDIDGQVCWDTDSNSSHIGNDNRVVNVVLVCVQSPDDVLLVLVVVLQQVVLVPDPDPVRVVVSLVSVVVSQVVCCVPQVFHDDNDPVVCCLQVQLLCQLQVNDQQRGGRPRDRANLVNQVVCLVPPLLNNQLSVLSCVLSVCVVRNVVPPPVCCCVPPVVVVSLVCLLVVPVSNHHDPSVLSVCCVNPVSSNVVSPDRSVVSVVVVVVVVVRVVVVVVVPPDDPPPPDDD

Nearest PDB structures (foldseek):
  5zyt-assembly3_C  TM=3.943E-01  e=2.762E-01  Homo sapiens
  1rzn-assembly1_B  TM=5.324E-01  e=1.192E+00  Bacillus subtilis
  6p4o-assembly2_D  TM=3.040E-01  e=2.361E-01  Sulfurisphaera tokodaii str. 7
  6m9y-assembly1_D  TM=3.100E-01  e=4.398E+00  Branchiostoma floridae

Organism: NCBI:txid128780

Mean predicted aligned error: 14.87 Å

Solvent-accessible surface area (backbone atoms only — not comparable to full-atom values): 27964 Å² total; per-residue (Å²): 135,88,82,71,97,67,82,61,67,62,59,48,31,25,36,60,84,52,100,59,73,44,80,42,51,37,72,81,72,57,49,82,56,62,64,57,49,50,32,52,35,47,51,39,31,36,27,41,57,69,73,53,53,40,32,20,35,74,86,70,63,47,56,44,41,67,42,71,58,93,81,61,97,84,50,94,56,64,46,77,38,48,46,60,39,56,60,68,61,92,60,91,43,89,60,42,72,88,61,91,68,52,71,67,55,50,50,47,62,75,45,67,85,61,67,84,49,70,68,58,56,49,48,47,48,43,52,53,55,17,43,72,36,11,83,59,44,40,81,72,40,67,58,51,78,46,62,47,87,97,37,88,86,46,65,50,59,43,50,31,35,31,25,47,82,83,44,42,34,34,38,41,76,53,89,65,86,63,56,67,58,60,53,20,44,50,53,44,56,34,44,79,67,67,23,30,57,42,65,35,24,73,70,86,48,85,94,74,51,49,72,44,53,45,63,47,20,50,65,17,42,37,24,44,40,29,50,50,75,68,26,31,56,46,1,60,73,67,46,30,39,35,33,36,37,37,35,48,47,61,42,85,52,98,88,41,81,45,69,46,84,46,73,51,81,41,52,61,88,71,38,50,75,38,49,90,78,51,29,52,27,79,58,68,25,59,62,52,38,50,42,50,47,58,60,67,48,85,44,74,65,52,56,46,48,54,54,48,51,64,45,57,66,70,56,64,96,44,73,70,47,45,54,48,53,53,52,52,50,55,50,49,37,52,53,42,24,74,73,71,69,33,76,62,70,95,51,74,71,82,44,43,75,51,49,31,48,45,46,25,55,71,74,37,49,89,66,50,31,44,80,73,70,36,56,42,71,49,60,44,49,53,48,34,65,76,79,36,39,32,36,52,59,62,42,50,52,43,34,59,74,59,64,37,62,65,59,44,56,69,64,39,77,85,38,52,55,71,71,52,48,47,60,52,55,50,55,37,50,75,70,62,40,71,72,42,49,62,61,86,60,49,63,59,42,43,31,68,72,40,54,71,49,30,70,70,69,73,46,58,72,63,60,58,52,48,54,54,48,51,55,52,51,53,54,50,54,52,60,60,71,65,58,70,82,75,80,72,91,77,86,136

Sequence (492 aa):
MRYAAATLAIDAVIDTEGKDPDEVPVPALIGDDYAALIRLRNEIEDAYAAGTPRYRCPVCREPVFLRCGFRHKTDPRLSKDFHFWHGKKKSNCPLSQKARLTPEAIMAAKYHGQREGAAHIRLKQLIHDSLCEDPRFTDVAMERTWRLEGDPRQWRRPDVSACYLGQPVVFEIQLSTTFVSVMAERRHFYRERGALLVWIVADFNSQWATLAHEDIFYPNNRNMFVANEGTLVASHRAQALMLEAHWLVPKAEAGEIKFDDQDDLVDFGDLTQDVARQRIFHFDTDAAEARIKTVLMDDPLRSAFDRFWKRHLKGASSEAEVHAQNREWQDLRLRVQQRSGVVLPEYPDDLEPILNAIYSVRDGEPGQLVGWGHADLVKLAHHLYVSHKPVLWPYRIALDVYNRAATMRKHDTTGKWRKEKVPTYLAAILRGDPAYRMKEGMRELLSFLFPEMADLLDRPAHEVLEDERERRYNSRLYSLSKGTPHESTDRA

InterPro domains:
  IPR046099 Domain of unknown function DUF6035 [PF19500] (111-229)
  IPR057152 Domain of unknown function DUF7830 [PF25169] (25-98)